Protein AF-A0A1H0KG73-F1 (afdb_monomer_lite)

Sequence (444 aa):
MLPILIFSSIDNAILTTRYLSAKKFIEDSISENTISRYLEQLSIEIKSEVELHQSYLNDGGNYQKPIHAYDFEPSTLGIEPNDIWDSMTTITNLAVENNDYPIFRQSLNAILKLVVRFYSFKFKDADSYKIDAGIKYIARKRLRSIIASVVEKDQSGIFFQSLSSDLCDFLMKDELLQKPCSDLARSIASDAVWIAKKMLESHSVIEPIKVLNTIHRIAEVNIYEMENNVSENNLEQLDKYNISAYAYDIKVLGVSALNNGNSHFAYRCMESLSYLGCNSAKLKSTQTVVAVFESIVQLGRLARNLKIGCFWSRCLIPAESHAEEFMGHILTWLVQDIEPDGNFFMRGYAEQAYSRIRGVKCSIKPKANSNPCFWIEELEKDGKKIPHIEYESGMYGYGGNSDYSDYSNLKEYVLHGIRSESTAMIFHSTPIPLNIECEDGEEN

pLDDT: mean 84.88, std 14.06, range [27.36, 97.94]

Secondary structure (DSSP, 8-state):
-HHHHHHHHHHHHHHHHHHS-HHHHHHHHT-HHHHHHHHHHHHHHHHHHHHHHHHHHH-TTT-PPPGGGG----S----SSS-HHHHHHHHHHHHHHTT-HHHHHHHHHHHHHHHHHHHT---SSTT-HHHHHHHHHHHHHHHHHHHHHHHHH-SSSHHHHHHHHHHHHHHTSHHHHT-TTSHHHHHHHHHHHHHHHHHHHTT--HHHHHHHHHHHHHHHHHHHHHHHS--TTGGGHHHHTTTHHHHHHHHHHHHHHHHTT-HHHHHHHHHHHHHHHHHHHHTT-HHHHHHHHHHHHHHHHHHHHTT-B-SSTT--SBHHHHHHHHHHHHHHHHTTT--TTS--TTHHHHHHHHHHHHSB-EEEEE-TT-SSSEEEEEPEETTEEPB-EEEEE-TTS-EEEEESSSTT-----------TTS---EEEPPPPPS----------

Organism: NCBI:txid1198456

Radius of gyration: 27.0 Å; chains: 1; bounding box: 92×50×73 Å

Foldseek 3Di:
DVVVVVVVVVVVVVCCCVPVDLLVLLCVLLPPVNLVVQLVVLLVLLVVVVVVLVVVVVPPPPDDDDPCSVDDADPDLADPDPTSLVSLLVQLLVCQQVVVPVSNLSSLVSLLSSLVCLQPDDDPDPPSVSSSVNSNNSSLVSVLVSLVSSLVRRPPCPSLLVNLVVLLVVCPDPVNLVLCLRPSNLSSLVSSLVSLLSCLLVVHCPSVVSSLVSLLSSLVSVLVVLVVPDDPPCLCPVVVSPNLVSLVSLLSNLLSNLVSVNQVSNLVSLVSLLVSLQSCLLSVPPSNVQSSLLSLLLSLLSQVLSVAAHPPPPDPQRSSVSSVVSLVSSVLSQCPPQDPVRDTRLQLLSQLSVLLSVQFRWHWAAQPPDVVRIDIDFDDDPNHTHGDKAKEAEPVRDIDIDRSVPSNRSDGDGRDSHHSPDDRDYHYDDPPPPPPPPPDDDDD

Structure (mmCIF, N/CA/C/O backbone):
data_AF-A0A1H0KG73-F1
#
_entry.id   AF-A0A1H0KG73-F1
#
loop_
_atom_site.group_PDB
_atom_site.id
_atom_site.type_symbol
_atom_site.label_atom_id
_atom_site.label_alt_id
_atom_site.label_comp_id
_atom_site.label_asym_id
_atom_site.label_entity_id
_atom_site.label_seq_id
_atom_site.pdbx_PDB_ins_code
_atom_site.Cartn_x
_atom_site.Cartn_y
_atom_site.Cartn_z
_atom_site.occupancy
_atom_site.B_iso_or_equiv
_atom_site.auth_seq_id
_atom_site.auth_comp_id
_atom_site.auth_asym_id
_atom_site.auth_atom_id
_atom_site.pdbx_PDB_model_num
ATOM 1 N N . MET A 1 1 ? -58.464 0.730 28.941 1.00 58.47 1 MET A N 1
ATOM 2 C CA . MET A 1 1 ? -57.345 -0.139 28.506 1.00 58.47 1 MET A CA 1
ATOM 3 C C . MET A 1 1 ? -56.423 0.536 27.497 1.00 58.47 1 MET A C 1
ATOM 5 O O . MET A 1 1 ? -55.241 0.615 27.792 1.00 58.47 1 MET A O 1
ATOM 9 N N . LEU A 1 2 ? -56.921 1.075 26.375 1.00 62.56 2 LEU A N 1
ATOM 10 C CA . LEU A 1 2 ? -56.080 1.746 25.363 1.00 62.56 2 LEU A CA 1
ATOM 11 C C . LEU A 1 2 ? -55.116 2.823 25.919 1.00 62.56 2 LEU A C 1
ATOM 13 O O . LEU A 1 2 ? -53.943 2.789 25.565 1.00 62.56 2 LEU A O 1
ATOM 17 N N . PRO A 1 3 ? -55.542 3.726 26.828 1.00 72.88 3 PRO A N 1
ATOM 18 C CA . PRO A 1 3 ? -54.650 4.757 27.366 1.00 72.88 3 PRO A CA 1
ATOM 19 C C . PRO A 1 3 ? -53.490 4.185 28.191 1.00 72.88 3 PRO A C 1
ATOM 21 O O . PRO A 1 3 ? -52.370 4.663 28.090 1.00 72.88 3 PRO A O 1
ATOM 24 N N . ILE A 1 4 ? -53.742 3.120 28.961 1.00 75.69 4 ILE A N 1
ATOM 25 C CA . ILE A 1 4 ? -52.728 2.449 29.791 1.00 75.69 4 ILE A CA 1
ATOM 26 C C . ILE A 1 4 ? -51.698 1.739 28.903 1.00 75.69 4 ILE A C 1
ATOM 28 O O . ILE A 1 4 ? -50.505 1.812 29.173 1.00 75.69 4 ILE A O 1
ATOM 32 N N . LEU A 1 5 ? -52.144 1.106 27.813 1.00 76.12 5 LEU A N 1
ATOM 33 C CA . LEU A 1 5 ? -51.254 0.477 26.833 1.00 76.12 5 LEU A CA 1
ATOM 34 C C . LEU A 1 5 ? -50.396 1.509 26.091 1.00 76.12 5 LEU A C 1
ATOM 36 O O . LEU A 1 5 ? -49.212 1.263 25.880 1.00 76.12 5 LEU A O 1
ATOM 40 N N . ILE A 1 6 ? -50.958 2.671 25.744 1.00 82.06 6 ILE A N 1
ATOM 41 C CA . ILE A 1 6 ? -50.211 3.768 25.110 1.00 82.06 6 ILE A CA 1
ATOM 42 C C . ILE A 1 6 ? -49.145 4.312 26.067 1.00 82.06 6 ILE A C 1
ATOM 44 O O . ILE A 1 6 ? -47.982 4.389 25.684 1.00 82.06 6 ILE A O 1
ATOM 48 N N . PHE A 1 7 ? -49.502 4.616 27.319 1.00 81.38 7 PHE A N 1
ATOM 49 C CA . PHE A 1 7 ? -48.538 5.089 28.319 1.00 81.38 7 PHE A CA 1
ATOM 50 C C . PHE A 1 7 ? -47.452 4.052 28.615 1.00 81.38 7 PHE A C 1
ATOM 52 O O . PHE A 1 7 ? -46.275 4.390 28.594 1.00 81.38 7 PHE A O 1
ATOM 59 N N . SER A 1 8 ? -47.820 2.782 28.795 1.00 77.25 8 SER A N 1
ATOM 60 C CA . SER A 1 8 ? -46.850 1.707 29.021 1.00 77.25 8 SER A CA 1
ATOM 61 C C . SER A 1 8 ? -45.924 1.490 27.820 1.00 77.25 8 SER A C 1
ATOM 63 O O . SER A 1 8 ? -44.745 1.216 28.016 1.00 77.25 8 SER A O 1
ATOM 65 N N . SER A 1 9 ? -46.417 1.657 26.588 1.00 81.06 9 SER A N 1
ATOM 66 C CA . SER A 1 9 ? -45.590 1.570 25.375 1.00 81.06 9 SER A CA 1
ATOM 67 C C . SER A 1 9 ? -44.629 2.751 25.255 1.00 81.06 9 SER A C 1
ATOM 69 O O . SER A 1 9 ? -43.476 2.554 24.884 1.00 81.06 9 SER A O 1
ATOM 71 N N . ILE A 1 10 ? -45.074 3.964 25.602 1.00 81.69 10 ILE A N 1
ATOM 72 C CA . ILE A 1 10 ? -44.222 5.161 25.640 1.00 81.69 10 ILE A CA 1
ATOM 73 C C . ILE A 1 10 ? -43.150 5.012 26.722 1.00 81.69 10 ILE A C 1
ATOM 75 O O . ILE A 1 10 ? -41.978 5.226 26.429 1.00 81.69 10 ILE A O 1
ATOM 79 N N . ASP A 1 11 ? -43.510 4.585 27.932 1.00 77.19 11 ASP A N 1
ATOM 80 C CA . ASP A 1 11 ? -42.549 4.366 29.017 1.00 77.19 11 ASP A CA 1
ATOM 81 C C . ASP A 1 11 ? -41.551 3.258 28.673 1.00 77.19 11 ASP A C 1
ATOM 83 O O . ASP A 1 11 ? -40.352 3.444 28.869 1.00 77.19 11 ASP A O 1
ATOM 87 N N . ASN A 1 12 ? -41.994 2.142 28.081 1.00 75.75 12 ASN A N 1
ATOM 88 C CA . ASN A 1 12 ? -41.078 1.101 27.609 1.00 75.75 12 ASN A CA 1
ATOM 89 C C . ASN A 1 12 ? -40.177 1.596 26.479 1.00 75.75 12 ASN A C 1
ATOM 91 O O . ASN A 1 12 ? -38.990 1.279 26.480 1.00 75.75 12 ASN A O 1
ATOM 95 N N . ALA A 1 13 ? -40.693 2.383 25.535 1.00 75.50 13 ALA A N 1
ATOM 96 C CA . ALA A 1 13 ? -39.874 2.984 24.490 1.00 75.50 13 ALA A CA 1
ATOM 97 C C . ALA A 1 13 ? -38.842 3.947 25.093 1.00 75.50 13 ALA A C 1
ATOM 99 O O . ALA A 1 13 ? -37.670 3.886 24.729 1.00 75.50 13 ALA A O 1
ATOM 100 N N . ILE A 1 14 ? -39.228 4.778 26.065 1.00 74.06 14 ILE A N 1
ATOM 101 C CA . ILE A 1 14 ? -38.324 5.693 26.776 1.00 74.06 14 ILE A CA 1
ATOM 102 C C . ILE A 1 14 ? -37.270 4.912 27.563 1.00 74.06 14 ILE A C 1
ATOM 104 O O . ILE A 1 14 ? -36.094 5.255 27.480 1.00 74.06 14 ILE A O 1
ATOM 108 N N . LEU A 1 15 ? -37.648 3.863 28.295 1.00 66.62 15 LEU A N 1
ATOM 109 C CA . LEU A 1 15 ? -36.724 3.011 29.047 1.00 66.62 15 LEU A CA 1
ATOM 110 C C . LEU A 1 15 ? -35.765 2.273 28.108 1.00 66.62 15 LEU A C 1
ATOM 112 O O . LEU A 1 15 ? -34.556 2.310 28.314 1.00 66.62 15 LEU A O 1
ATOM 116 N N . THR A 1 16 ? -36.270 1.694 27.023 1.00 69.81 16 THR A N 1
ATOM 117 C CA . THR A 1 16 ? -35.446 1.025 26.005 1.00 69.81 16 THR A CA 1
ATOM 118 C C . THR A 1 16 ? -34.486 2.020 25.354 1.00 69.81 16 THR A C 1
ATOM 120 O O . THR A 1 16 ? -33.296 1.756 25.244 1.00 69.81 16 THR A O 1
ATOM 123 N N . THR A 1 17 ? -34.945 3.225 25.021 1.00 65.19 17 THR A N 1
ATOM 124 C CA . THR A 1 17 ? -34.084 4.268 24.440 1.00 65.19 17 THR A CA 1
ATOM 125 C C . THR A 1 17 ? -33.073 4.804 25.462 1.00 65.19 17 THR A C 1
ATOM 127 O O . THR A 1 17 ? -31.954 5.150 25.104 1.00 65.19 17 THR A O 1
ATOM 130 N N . ARG A 1 18 ? -33.422 4.861 26.754 1.00 59.81 18 ARG A N 1
ATOM 131 C CA . ARG A 1 18 ? -32.529 5.353 27.818 1.00 59.81 18 ARG A CA 1
ATOM 132 C C . ARG A 1 18 ? -31.532 4.321 28.330 1.00 59.81 18 ARG A C 1
ATOM 134 O O . ARG A 1 18 ? -30.507 4.735 28.871 1.00 59.81 18 ARG A O 1
ATOM 141 N N . TYR A 1 19 ? -31.816 3.028 28.219 1.00 58.44 19 TYR A N 1
ATOM 142 C CA . TYR A 1 19 ? -31.011 1.971 28.847 1.00 58.44 19 TYR A CA 1
ATOM 143 C C . TYR A 1 19 ? -30.533 0.884 27.877 1.00 58.44 19 TYR A C 1
ATOM 145 O O . TYR A 1 19 ? -29.581 0.186 28.203 1.00 58.44 19 TYR A O 1
ATOM 153 N N . LEU A 1 20 ? -31.140 0.760 26.694 1.00 71.00 20 LEU A N 1
ATOM 154 C CA . LEU A 1 20 ? -30.839 -0.270 25.690 1.00 71.00 20 LEU A CA 1
ATOM 155 C C . LEU A 1 20 ? -30.545 0.314 24.295 1.00 71.00 20 LEU A C 1
ATOM 157 O O . LEU A 1 20 ? -30.475 -0.430 23.320 1.00 71.00 20 LEU A O 1
ATOM 161 N N . SER A 1 21 ? -30.374 1.636 24.152 1.00 82.12 21 SER A N 1
ATOM 162 C CA . SER A 1 21 ? -30.012 2.207 22.849 1.00 82.12 21 SER A CA 1
ATOM 163 C C . SER A 1 21 ? -28.578 1.833 22.475 1.00 82.12 21 SER A C 1
ATOM 165 O O . SER A 1 21 ? -27.664 2.066 23.271 1.00 82.12 21 SER A O 1
ATOM 167 N N . ALA A 1 22 ? -28.374 1.368 21.240 1.00 83.88 22 ALA A N 1
ATOM 168 C CA . ALA A 1 22 ? -27.044 1.105 20.689 1.00 83.88 22 ALA A CA 1
ATOM 169 C C . ALA A 1 22 ? -26.125 2.332 20.815 1.00 83.88 22 ALA A C 1
ATOM 171 O O . ALA A 1 22 ? -24.982 2.204 21.233 1.00 83.88 22 ALA A O 1
ATOM 172 N N . LYS A 1 23 ? -26.659 3.535 20.572 1.00 86.56 23 LYS A N 1
ATOM 173 C CA . LYS A 1 23 ? -25.949 4.807 20.759 1.00 86.56 23 LYS A CA 1
ATOM 174 C C . LYS A 1 23 ? -25.336 4.949 22.156 1.00 86.56 23 LYS A C 1
ATOM 176 O O . LYS A 1 23 ? -24.132 5.152 22.274 1.00 86.56 23 LYS A O 1
ATOM 181 N N . LYS A 1 24 ? -26.159 4.833 23.201 1.00 85.94 24 LYS A N 1
ATOM 182 C CA . LYS A 1 24 ? -25.692 4.949 24.586 1.00 85.94 24 LYS A CA 1
ATOM 183 C C . LYS A 1 24 ? -24.715 3.833 24.945 1.00 85.94 24 LYS A C 1
ATOM 185 O O . LYS A 1 24 ? -23.702 4.099 25.575 1.00 85.94 24 LYS A O 1
ATOM 190 N N . PHE A 1 25 ? -24.979 2.606 24.496 1.00 88.00 25 PHE A N 1
ATOM 191 C CA . PHE A 1 25 ? -24.056 1.498 24.721 1.00 88.00 25 PHE A CA 1
ATOM 192 C C . PHE A 1 25 ? -22.678 1.776 24.102 1.00 88.00 25 PHE A C 1
ATOM 194 O O . PHE A 1 25 ? -21.663 1.540 24.755 1.00 88.00 25 PHE A O 1
ATOM 201 N N . ILE A 1 26 ? -22.627 2.295 22.867 1.00 90.19 26 ILE A N 1
ATOM 202 C CA . ILE A 1 26 ? -21.370 2.696 22.222 1.00 90.19 26 ILE A CA 1
ATOM 203 C C . ILE A 1 26 ? -20.674 3.756 23.082 1.00 90.19 26 ILE A C 1
ATOM 205 O O . ILE A 1 26 ? -19.519 3.565 23.447 1.00 90.19 26 ILE A O 1
ATOM 209 N N . GLU A 1 27 ? -21.377 4.832 23.449 1.00 88.75 27 GLU A N 1
ATOM 210 C CA . GLU A 1 27 ? -20.835 5.932 24.263 1.00 88.75 27 GLU A CA 1
ATOM 211 C C . GLU A 1 27 ? -20.253 5.452 25.605 1.00 88.75 27 GLU A C 1
ATOM 213 O O . GLU A 1 27 ? -19.137 5.837 25.960 1.00 88.75 27 GLU A O 1
ATOM 218 N N . ASP A 1 28 ? -20.958 4.564 26.309 1.00 87.00 28 ASP A N 1
ATOM 219 C CA . ASP A 1 28 ? -20.521 4.001 27.591 1.00 87.00 28 ASP A CA 1
ATOM 220 C C . ASP A 1 28 ? -19.307 3.057 27.417 1.00 87.00 28 ASP A C 1
ATOM 222 O O . ASP A 1 28 ? -18.365 3.070 28.222 1.00 87.00 28 ASP A O 1
ATOM 226 N N . SER A 1 29 ? -19.282 2.277 26.329 1.00 86.31 29 SER A N 1
ATOM 227 C CA . SER A 1 29 ? -18.209 1.314 26.022 1.00 86.31 29 SER A CA 1
ATOM 228 C C . SER A 1 29 ? -16.890 1.985 25.633 1.00 86.31 29 SER A C 1
ATOM 230 O O . SER A 1 29 ? -15.820 1.459 25.931 1.00 86.31 29 SER A O 1
ATOM 232 N N . ILE A 1 30 ? -16.951 3.157 24.995 1.00 89.94 30 ILE A N 1
ATOM 233 C CA . ILE A 1 30 ? -15.774 3.918 24.535 1.00 89.94 30 ILE A CA 1
ATOM 234 C C . ILE A 1 30 ? -15.533 5.206 25.338 1.00 89.94 30 ILE A C 1
ATOM 236 O O . ILE A 1 30 ? -14.903 6.160 24.855 1.00 89.94 30 ILE A O 1
ATOM 240 N N . SER A 1 31 ? -16.026 5.244 26.579 1.00 91.06 31 SER A N 1
ATOM 241 C CA . SER A 1 31 ? -15.698 6.313 27.521 1.00 91.06 31 SER A CA 1
ATOM 242 C C . SER A 1 31 ? -14.197 6.300 27.849 1.00 91.06 31 SER A C 1
ATOM 244 O O . SER A 1 31 ? -13.559 5.246 27.860 1.00 91.06 31 SER A O 1
ATOM 246 N N . GLU A 1 32 ? -13.618 7.466 28.145 1.00 90.88 32 GLU A N 1
ATOM 247 C CA . GLU A 1 32 ? -12.181 7.574 28.455 1.00 90.88 32 GLU A CA 1
ATOM 248 C C . GLU A 1 32 ? -11.766 6.702 29.644 1.00 90.88 32 GLU A C 1
ATOM 250 O O . GLU A 1 32 ? -10.722 6.052 29.606 1.00 90.88 32 GLU A O 1
ATOM 255 N N . ASN A 1 33 ? -12.612 6.633 30.674 1.00 92.12 33 ASN A N 1
ATOM 256 C CA . ASN A 1 33 ? -12.365 5.796 31.844 1.00 92.12 33 ASN A CA 1
ATOM 257 C C . ASN A 1 33 ? -12.424 4.306 31.490 1.00 92.12 33 ASN A C 1
ATOM 259 O O . ASN A 1 33 ? -11.586 3.536 31.959 1.00 92.12 33 ASN A O 1
ATOM 263 N N . THR A 1 34 ? -13.386 3.900 30.652 1.00 91.50 34 THR A N 1
ATOM 264 C CA . THR A 1 34 ? -13.517 2.506 30.201 1.00 91.50 34 THR A CA 1
ATOM 265 C C . THR A 1 34 ? -12.277 2.080 29.420 1.00 91.50 34 THR A C 1
ATOM 267 O O . THR A 1 34 ? -11.678 1.058 29.747 1.00 91.50 34 THR A O 1
ATOM 270 N N . ILE A 1 35 ? -11.856 2.890 28.441 1.00 93.88 35 ILE A N 1
ATOM 271 C CA . ILE A 1 35 ? -10.691 2.601 27.595 1.00 93.88 35 ILE A CA 1
ATOM 272 C C . ILE A 1 35 ? -9.405 2.588 28.422 1.00 93.88 35 ILE A C 1
ATOM 274 O O . ILE A 1 35 ? -8.600 1.676 28.267 1.00 93.88 35 ILE A O 1
ATOM 278 N N . SER A 1 36 ? -9.212 3.564 29.313 1.00 93.19 36 SER A N 1
ATOM 279 C CA . SER A 1 36 ? -7.991 3.650 30.128 1.00 93.19 36 SER A CA 1
ATOM 280 C C . SER A 1 36 ? -7.844 2.433 31.037 1.00 93.19 36 SER A C 1
ATOM 282 O O . SER A 1 36 ? -6.796 1.797 31.039 1.00 93.19 36 SER A O 1
ATOM 284 N N . ARG A 1 37 ? -8.920 2.045 31.736 1.00 92.56 37 ARG A N 1
ATOM 285 C CA . ARG A 1 37 ? -8.927 0.847 32.587 1.00 92.56 37 ARG A CA 1
ATOM 286 C C . ARG A 1 37 ? -8.688 -0.428 31.780 1.00 92.56 37 ARG A C 1
ATOM 288 O O . ARG A 1 37 ? -7.964 -1.305 32.236 1.00 92.56 37 ARG A O 1
ATOM 295 N N . TYR A 1 38 ? -9.288 -0.529 30.594 1.00 94.69 38 TYR A N 1
ATOM 296 C CA . TYR A 1 38 ? -9.062 -1.662 29.702 1.00 94.69 38 TYR A CA 1
ATOM 297 C C . TYR A 1 38 ? -7.591 -1.735 29.270 1.00 94.69 38 TYR A C 1
ATOM 299 O O . TYR A 1 38 ? -6.974 -2.784 29.382 1.00 94.69 38 TYR A O 1
ATOM 307 N N . LEU A 1 39 ? -6.991 -0.626 28.829 1.00 94.31 39 LEU A N 1
ATOM 308 C CA . LEU A 1 39 ? -5.586 -0.601 28.410 1.00 94.31 39 LEU A CA 1
ATOM 309 C C . LEU A 1 39 ? -4.626 -0.937 29.557 1.00 94.31 39 LEU A C 1
ATOM 311 O O . LEU A 1 39 ? -3.646 -1.642 29.336 1.00 94.31 39 LEU A O 1
ATOM 315 N N . GLU A 1 40 ? -4.917 -0.485 30.778 1.00 92.88 40 GLU A N 1
ATOM 316 C CA . GLU A 1 40 ? -4.156 -0.871 31.970 1.00 92.88 40 GLU A CA 1
ATOM 317 C C . GLU A 1 40 ? -4.201 -2.385 32.195 1.00 92.88 40 GLU A C 1
ATOM 319 O O . GLU A 1 40 ? -3.151 -3.012 32.325 1.00 92.88 40 GLU A O 1
ATOM 324 N N . GLN A 1 41 ? -5.392 -2.986 32.177 1.00 93.56 41 GLN A N 1
ATOM 325 C CA . GLN A 1 41 ? -5.551 -4.432 32.345 1.00 93.56 41 GLN A CA 1
ATOM 326 C C . GLN A 1 41 ? -4.867 -5.215 31.215 1.00 93.56 41 GLN A C 1
ATOM 328 O O . GLN A 1 41 ? -4.077 -6.114 31.495 1.00 93.56 41 GLN A O 1
ATOM 333 N N . LEU A 1 42 ? -5.074 -4.813 29.958 1.00 94.19 42 LEU A N 1
ATOM 334 C CA . LEU A 1 42 ? -4.458 -5.462 28.800 1.00 94.19 42 LEU A CA 1
ATOM 335 C C . LEU A 1 42 ? -2.931 -5.400 28.880 1.00 94.19 42 LEU A C 1
ATOM 337 O O . LEU A 1 42 ? -2.241 -6.364 28.564 1.00 94.19 42 LEU A O 1
ATOM 341 N N . SER A 1 43 ? -2.386 -4.264 29.319 1.00 93.81 43 SER A N 1
ATOM 342 C CA . SER A 1 43 ? -0.938 -4.102 29.446 1.00 93.81 43 SER A CA 1
ATOM 343 C C . SER A 1 43 ? -0.328 -5.037 30.492 1.00 93.81 43 SER A C 1
ATOM 345 O O . SER A 1 43 ? 0.809 -5.466 30.316 1.00 93.81 43 SER A O 1
ATOM 347 N N . ILE A 1 44 ? -1.075 -5.394 31.543 1.00 92.69 44 ILE A N 1
ATOM 348 C CA . ILE A 1 44 ? -0.639 -6.358 32.561 1.00 92.69 44 ILE A CA 1
ATOM 349 C C . ILE A 1 44 ? -0.614 -7.776 31.978 1.00 92.69 44 ILE A C 1
ATOM 351 O O . ILE A 1 44 ? 0.356 -8.500 32.193 1.00 92.69 44 ILE A O 1
ATOM 355 N N . GLU A 1 45 ? -1.636 -8.158 31.209 1.00 93.06 45 GLU A N 1
ATOM 356 C CA . GLU A 1 45 ? -1.685 -9.467 30.540 1.00 93.06 45 GLU A CA 1
ATOM 357 C C . GLU A 1 45 ? -0.544 -9.618 29.529 1.00 93.06 45 GLU A C 1
ATOM 359 O O . GLU A 1 45 ? 0.235 -10.570 29.604 1.00 93.06 45 GLU A O 1
ATOM 364 N N . ILE A 1 46 ? -0.351 -8.618 28.663 1.00 93.75 46 ILE A N 1
ATOM 365 C CA . ILE A 1 46 ? 0.762 -8.606 27.704 1.00 93.75 46 ILE A CA 1
ATOM 366 C C . ILE A 1 46 ? 2.106 -8.617 28.432 1.00 93.75 46 ILE A C 1
ATOM 368 O O . ILE A 1 46 ? 3.022 -9.313 28.002 1.00 93.75 46 ILE A O 1
ATOM 372 N N . LYS A 1 47 ? 2.251 -7.881 29.542 1.00 93.44 47 LYS A N 1
ATOM 373 C CA . LYS A 1 47 ? 3.483 -7.898 30.340 1.00 93.44 47 LYS A CA 1
ATOM 374 C C . LYS A 1 47 ? 3.807 -9.307 30.835 1.00 93.44 47 LYS A C 1
ATOM 376 O O . LYS A 1 47 ? 4.952 -9.730 30.699 1.00 93.44 47 LYS A O 1
ATOM 381 N N . SER A 1 48 ? 2.814 -10.048 31.327 1.00 92.94 48 SER A N 1
ATOM 382 C CA . SER A 1 48 ? 3.007 -11.441 31.746 1.00 92.94 48 SER A CA 1
ATOM 383 C C . SER A 1 48 ? 3.487 -12.329 30.593 1.00 92.94 48 SER A C 1
ATOM 385 O O . SER A 1 48 ? 4.334 -13.197 30.800 1.00 92.94 48 SER A O 1
ATOM 387 N N . GLU A 1 49 ? 2.975 -12.125 29.378 1.00 94.00 49 GLU A N 1
ATOM 388 C CA . GLU A 1 49 ? 3.432 -12.864 28.197 1.00 94.00 49 GLU A CA 1
ATOM 389 C C . GLU A 1 49 ? 4.844 -12.471 27.762 1.00 94.00 49 GLU A C 1
ATOM 391 O O . GLU A 1 49 ? 5.636 -13.338 27.394 1.00 94.00 49 GLU A O 1
ATOM 396 N N . VAL A 1 50 ? 5.185 -11.182 27.831 1.00 91.81 50 VAL A N 1
ATOM 397 C CA . VAL A 1 50 ? 6.537 -10.688 27.542 1.00 91.81 50 VAL A CA 1
ATOM 398 C C . VAL A 1 50 ? 7.545 -11.289 28.521 1.00 91.81 50 VAL A C 1
ATOM 400 O O . VAL A 1 50 ? 8.610 -11.730 28.097 1.00 91.81 50 VAL A O 1
ATOM 403 N N . GLU A 1 51 ? 7.218 -11.352 29.812 1.00 92.38 51 GLU A N 1
ATOM 404 C CA . GLU A 1 51 ? 8.068 -11.957 30.847 1.00 92.38 51 GLU A CA 1
ATOM 405 C C . GLU A 1 51 ? 8.253 -13.467 30.626 1.00 92.38 51 GLU A C 1
ATOM 407 O O . GLU A 1 51 ? 9.370 -13.985 30.746 1.00 92.38 51 GLU A O 1
ATOM 412 N N . LEU A 1 52 ? 7.188 -14.173 30.231 1.00 91.19 52 LEU A N 1
ATOM 413 C CA . LEU A 1 52 ? 7.250 -15.592 29.875 1.00 91.19 52 LEU A CA 1
ATOM 414 C C . LEU A 1 52 ? 8.099 -15.823 28.619 1.00 91.19 52 LEU A C 1
ATOM 416 O O . LEU A 1 52 ? 8.943 -16.719 28.592 1.00 91.19 52 LEU A O 1
ATOM 420 N N . HIS A 1 53 ? 7.927 -14.984 27.601 1.00 90.00 53 HIS A N 1
ATOM 421 C CA . HIS A 1 53 ? 8.720 -15.027 26.380 1.00 90.00 53 HIS A CA 1
ATOM 422 C C . HIS A 1 53 ? 10.198 -14.714 26.651 1.00 90.00 53 HIS A C 1
ATOM 424 O O . HIS A 1 53 ? 11.075 -15.411 26.148 1.00 90.00 53 HIS A O 1
ATOM 430 N N . GLN A 1 54 ? 10.501 -13.728 27.499 1.00 89.00 54 GLN A N 1
ATOM 431 C CA . GLN A 1 54 ? 11.877 -13.420 27.886 1.00 89.00 54 GLN A CA 1
ATOM 432 C C . GLN A 1 54 ? 12.503 -14.563 28.693 1.00 89.00 54 GLN A C 1
ATOM 434 O O . GLN A 1 54 ? 13.660 -14.906 28.473 1.00 89.00 54 GLN A O 1
ATOM 439 N N . SER A 1 55 ? 11.733 -15.201 29.576 1.00 88.31 55 SER A N 1
ATOM 440 C CA . SER A 1 55 ? 12.180 -16.395 30.303 1.00 88.31 55 SER A CA 1
ATOM 441 C C . SER A 1 55 ? 12.495 -17.545 29.344 1.00 88.31 55 SER A C 1
ATOM 443 O O . SER A 1 55 ? 13.538 -18.182 29.476 1.00 88.31 55 SER A O 1
ATOM 445 N N . TYR A 1 56 ? 11.648 -17.759 28.329 1.00 85.75 56 TYR A N 1
ATOM 446 C CA . TYR A 1 56 ? 11.933 -18.699 27.247 1.00 85.75 56 TYR A CA 1
ATOM 447 C C . TYR A 1 56 ? 13.225 -18.331 26.516 1.00 85.75 56 TYR A C 1
ATOM 449 O O . TYR A 1 56 ? 14.059 -19.208 26.330 1.00 85.75 56 TYR A O 1
ATOM 457 N N . LEU A 1 57 ? 13.448 -17.062 26.152 1.00 85.38 57 LEU A N 1
ATOM 458 C CA . LEU A 1 57 ? 14.673 -16.604 25.479 1.00 85.38 57 LEU A CA 1
ATOM 459 C C . LEU A 1 57 ? 15.935 -16.751 26.342 1.00 85.38 57 LEU A C 1
ATOM 461 O O . LEU A 1 57 ? 16.985 -17.101 25.804 1.00 85.38 57 LEU A O 1
ATOM 465 N N . ASN A 1 58 ? 15.820 -16.596 27.659 1.00 84.75 58 ASN A N 1
ATOM 466 C CA . ASN A 1 58 ? 16.930 -16.739 28.603 1.00 84.75 58 ASN A CA 1
ATOM 467 C C . ASN A 1 58 ? 17.272 -18.207 28.918 1.00 84.75 58 ASN A C 1
ATOM 469 O O . ASN A 1 58 ? 18.370 -18.489 29.388 1.00 84.75 58 ASN A O 1
ATOM 473 N N . ASP A 1 59 ? 16.385 -19.163 28.615 1.00 82.50 59 ASP A N 1
ATOM 474 C CA . ASP A 1 59 ? 16.653 -20.602 28.764 1.00 82.50 59 ASP A CA 1
ATOM 475 C C . ASP A 1 59 ? 17.572 -21.141 27.641 1.00 82.50 59 ASP A C 1
ATOM 477 O O . ASP A 1 59 ? 17.177 -21.945 26.792 1.00 82.50 59 ASP A O 1
ATOM 481 N N . GLY A 1 60 ? 18.768 -20.562 27.501 1.00 64.50 60 GLY A N 1
ATOM 482 C CA . GLY A 1 60 ? 19.730 -20.862 26.429 1.00 64.50 60 GLY A CA 1
ATOM 483 C C . GLY A 1 60 ? 20.349 -22.261 26.517 1.00 64.50 60 GLY A C 1
ATOM 484 O O . GLY A 1 60 ? 20.854 -22.770 25.520 1.00 64.50 60 GLY A O 1
ATOM 485 N N . GLY A 1 61 ? 20.269 -22.908 27.686 1.00 66.50 61 GLY A N 1
ATOM 486 C CA . GLY A 1 61 ? 20.829 -24.241 27.920 1.00 66.50 61 GLY A CA 1
ATOM 487 C C . GLY A 1 61 ? 19.983 -25.395 27.375 1.00 66.50 61 GLY A C 1
ATOM 488 O O . GLY A 1 61 ? 20.526 -26.466 27.112 1.00 66.50 61 GLY A O 1
ATOM 489 N N . ASN A 1 62 ? 18.675 -25.189 27.175 1.00 66.38 62 ASN A N 1
ATOM 490 C CA . ASN A 1 62 ? 17.745 -26.273 26.837 1.00 66.38 62 ASN A CA 1
ATOM 491 C C . ASN A 1 62 ? 17.336 -26.320 25.355 1.00 66.38 62 ASN A C 1
ATOM 493 O O . ASN A 1 62 ? 16.935 -27.380 24.872 1.00 66.38 62 ASN A O 1
ATOM 497 N N . TYR A 1 63 ? 17.439 -25.208 24.616 1.00 67.69 63 TYR A N 1
ATOM 498 C CA . TYR A 1 63 ? 16.923 -25.117 23.245 1.00 67.69 63 TYR A CA 1
ATOM 499 C C . TYR A 1 63 ? 17.807 -24.257 22.337 1.00 67.69 63 TYR A C 1
ATOM 501 O O . TYR A 1 63 ? 18.141 -23.124 22.677 1.00 67.69 63 TYR A O 1
ATOM 509 N N . GLN A 1 64 ? 18.093 -24.747 21.124 1.00 73.38 64 GLN A N 1
ATOM 510 C CA . GLN A 1 64 ? 18.525 -23.878 20.026 1.00 73.38 64 GLN A CA 1
ATOM 511 C C . GLN A 1 64 ? 17.322 -23.063 19.544 1.00 73.38 64 GLN A C 1
ATOM 513 O O . GLN A 1 64 ? 16.324 -23.631 19.096 1.00 73.38 64 GLN A O 1
ATOM 518 N N . LYS A 1 65 ? 17.407 -21.737 19.645 1.00 76.69 65 LYS A N 1
ATOM 519 C CA . LYS A 1 65 ? 16.308 -20.832 19.291 1.00 76.69 65 LYS A CA 1
ATOM 520 C C . LYS A 1 65 ? 16.528 -20.280 17.886 1.00 76.69 65 LYS A C 1
ATOM 522 O O . LYS A 1 65 ? 17.603 -19.743 17.618 1.00 76.69 65 LYS A O 1
ATOM 527 N N . PRO A 1 66 ? 15.553 -20.406 16.970 1.00 75.94 66 PRO A N 1
ATOM 528 C CA . PRO A 1 66 ? 15.659 -19.763 15.669 1.00 75.94 66 PRO A CA 1
ATOM 529 C C . PRO A 1 66 ? 15.624 -18.238 15.835 1.00 75.94 66 PRO A C 1
ATOM 531 O O . PRO A 1 66 ? 15.022 -17.728 16.773 1.00 75.94 66 PRO A O 1
ATOM 534 N N . ILE A 1 67 ? 16.209 -17.499 14.891 1.00 72.00 67 ILE A N 1
ATOM 535 C CA . ILE A 1 67 ? 16.249 -16.022 14.917 1.00 72.00 67 ILE A CA 1
ATOM 536 C C . ILE A 1 67 ? 14.842 -15.403 15.013 1.00 72.00 67 ILE A C 1
ATOM 538 O O . ILE A 1 67 ? 14.645 -14.400 15.685 1.00 72.00 67 ILE A O 1
ATOM 542 N N . HIS A 1 68 ? 13.834 -16.036 14.413 1.00 75.44 68 HIS A N 1
ATOM 543 C CA . HIS A 1 68 ? 12.446 -15.570 14.499 1.00 75.44 68 HIS A CA 1
ATOM 544 C C . HIS A 1 68 ? 11.797 -15.797 15.872 1.00 75.44 68 HIS A C 1
ATOM 546 O O . HIS A 1 68 ? 10.720 -15.278 16.127 1.00 75.44 68 HIS A O 1
ATOM 552 N N . ALA A 1 69 ? 12.426 -16.560 16.773 1.00 75.56 69 ALA A N 1
ATOM 553 C CA . ALA A 1 69 ? 11.921 -16.736 18.132 1.00 75.56 69 ALA A CA 1
ATOM 554 C C . ALA A 1 69 ? 12.114 -15.491 19.008 1.00 75.56 69 ALA A C 1
ATOM 556 O O . ALA A 1 69 ? 11.545 -15.446 20.091 1.00 75.56 69 ALA A O 1
ATOM 557 N N . TYR A 1 70 ? 12.910 -14.509 18.569 1.00 79.19 70 TYR A N 1
ATOM 558 C CA . TYR A 1 70 ? 13.113 -13.241 19.276 1.00 79.19 70 TYR A CA 1
ATOM 559 C C . TYR A 1 70 ? 11.996 -12.222 19.007 1.00 79.19 70 TYR A C 1
ATOM 561 O O . TYR A 1 70 ? 11.853 -11.257 19.766 1.00 79.19 70 TYR A O 1
ATOM 569 N N . ASP A 1 71 ? 11.200 -12.442 17.955 1.00 83.75 71 ASP A N 1
ATOM 570 C CA . ASP A 1 71 ? 10.024 -11.635 17.655 1.00 83.75 71 ASP A CA 1
ATOM 571 C C . ASP A 1 71 ? 8.902 -11.983 18.643 1.00 83.75 71 ASP A C 1
ATOM 573 O O . ASP A 1 71 ? 8.544 -13.147 18.834 1.00 83.75 71 ASP A O 1
ATOM 577 N N . PHE A 1 72 ? 8.341 -10.955 19.282 1.00 85.12 72 PHE A N 1
ATOM 578 C CA . PHE A 1 72 ? 7.232 -11.108 20.217 1.00 85.12 72 PHE A CA 1
ATOM 579 C C . PHE A 1 72 ? 5.923 -10.664 19.563 1.00 85.12 72 PHE A C 1
ATOM 581 O O . PHE A 1 72 ? 5.758 -9.493 19.215 1.00 85.12 72 PHE A O 1
ATOM 588 N N . GLU A 1 73 ? 4.972 -11.588 19.470 1.00 87.75 73 GLU A N 1
ATOM 589 C CA . GLU A 1 73 ? 3.571 -11.294 19.186 1.00 87.75 73 GLU A CA 1
ATOM 590 C C . GLU A 1 73 ? 2.725 -11.806 20.359 1.00 87.75 73 GLU A C 1
ATOM 592 O O . GLU A 1 73 ? 2.874 -12.973 20.734 1.00 87.75 73 GLU A O 1
ATOM 597 N N . PRO A 1 74 ? 1.856 -10.971 20.958 1.00 90.06 74 PRO A N 1
ATOM 598 C CA . PRO A 1 74 ? 1.009 -11.420 22.054 1.00 90.06 74 PRO A CA 1
ATOM 599 C C . PRO A 1 74 ? -0.004 -12.454 21.554 1.00 90.06 74 PRO A C 1
ATOM 601 O O . PRO A 1 74 ? -0.609 -12.299 20.489 1.00 90.06 74 PRO A O 1
ATOM 604 N N . SER A 1 75 ? -0.213 -13.494 22.353 1.00 88.81 75 SER A N 1
ATOM 605 C CA . SER A 1 75 ? -1.299 -14.458 22.175 1.00 88.81 75 SER A CA 1
ATOM 606 C C . SER A 1 75 ? -2.625 -13.930 22.727 1.00 88.81 75 SER A C 1
ATOM 608 O O . SER A 1 75 ? -3.684 -14.297 22.212 1.00 88.81 75 SER A O 1
ATOM 610 N N . THR A 1 76 ? -2.587 -13.015 23.704 1.00 86.81 76 THR A N 1
ATOM 611 C CA . THR A 1 76 ? -3.763 -12.261 24.149 1.00 86.81 76 THR A CA 1
ATOM 612 C C . THR A 1 76 ? -4.284 -11.378 23.019 1.00 86.81 76 THR A C 1
ATOM 614 O O . THR A 1 76 ? -3.561 -10.561 22.449 1.00 86.81 76 THR A O 1
ATOM 617 N N . LEU A 1 77 ? -5.575 -11.514 22.710 1.00 81.94 77 LEU A N 1
ATOM 618 C CA . LEU A 1 77 ? -6.277 -10.698 21.710 1.00 81.94 77 LEU A CA 1
ATOM 619 C C . LEU A 1 77 ? -7.346 -9.786 22.328 1.00 81.94 77 LEU A C 1
ATOM 621 O O . LEU A 1 77 ? -7.965 -8.992 21.614 1.00 81.94 77 LEU A O 1
ATOM 625 N N . GLY A 1 78 ? -7.570 -9.893 23.635 1.00 83.69 78 GLY A N 1
ATOM 626 C CA . GLY A 1 78 ? -8.665 -9.239 24.329 1.00 83.69 78 GLY A CA 1
ATOM 627 C C . GLY A 1 78 ? -8.711 -9.578 25.814 1.00 83.69 78 GLY A C 1
ATOM 628 O O . GLY A 1 78 ? -8.010 -10.487 26.244 1.00 83.69 78 GLY A O 1
ATOM 629 N N . ILE A 1 79 ? -9.549 -8.863 26.565 1.00 84.06 79 ILE A N 1
ATOM 630 C CA . ILE A 1 79 ? -9.755 -9.080 28.005 1.00 84.06 79 ILE A CA 1
ATOM 631 C C . ILE A 1 79 ? -11.152 -9.636 28.246 1.00 84.06 79 ILE A C 1
ATOM 633 O O . ILE A 1 79 ? -12.152 -8.983 27.935 1.00 84.06 79 ILE A O 1
ATOM 637 N N . GLU A 1 80 ? -11.235 -10.802 28.882 1.00 78.25 80 GLU A N 1
ATOM 638 C CA . GLU A 1 80 ? -12.505 -11.403 29.285 1.00 78.25 80 GLU A CA 1
ATOM 639 C C . GLU A 1 80 ? -12.783 -11.239 30.791 1.00 78.25 80 GLU A C 1
ATOM 641 O O . GLU A 1 80 ? -11.863 -11.329 31.606 1.00 78.25 80 GLU A O 1
ATOM 646 N N . PRO A 1 81 ? -14.057 -11.078 31.213 1.00 71.75 81 PRO A N 1
ATOM 647 C CA . PRO A 1 81 ? -15.261 -10.839 30.408 1.00 71.75 81 PRO A CA 1
ATOM 648 C C . PRO A 1 81 ? -15.491 -9.341 30.098 1.00 71.75 81 PRO A C 1
ATOM 650 O O . PRO A 1 81 ? -15.089 -8.470 30.867 1.00 71.75 81 PRO A O 1
ATOM 653 N N . ASN A 1 82 ? -16.282 -9.053 29.053 1.00 73.94 82 ASN A N 1
ATOM 654 C CA . ASN A 1 82 ? -16.654 -7.705 28.568 1.00 73.94 82 ASN A CA 1
ATOM 655 C C . ASN A 1 82 ? -15.557 -6.959 27.794 1.00 73.94 82 ASN A C 1
ATOM 657 O O . ASN A 1 82 ? -15.298 -5.775 28.024 1.00 73.94 82 ASN A O 1
ATOM 661 N N . ASP A 1 83 ? -14.959 -7.650 26.832 1.00 89.19 83 ASP A N 1
ATOM 662 C CA . ASP A 1 83 ? -14.009 -7.067 25.900 1.00 89.19 83 ASP A CA 1
ATOM 663 C C . ASP A 1 83 ? -14.644 -5.935 25.062 1.00 89.19 83 ASP A C 1
ATOM 665 O O . ASP A 1 83 ? -15.733 -6.065 24.477 1.00 89.19 83 ASP A O 1
ATOM 669 N N . ILE A 1 84 ? -13.958 -4.792 25.004 1.00 92.50 84 ILE A N 1
ATOM 670 C CA . ILE A 1 84 ? -14.451 -3.608 24.291 1.00 92.50 84 ILE A CA 1
ATOM 671 C C . ILE A 1 84 ? -14.454 -3.804 22.768 1.00 92.50 84 ILE A C 1
ATOM 673 O O . ILE A 1 84 ? -15.343 -3.284 22.092 1.00 92.50 84 ILE A O 1
ATOM 677 N N . TRP A 1 85 ? -13.513 -4.573 22.214 1.00 93.94 85 TRP A N 1
ATOM 678 C CA . TRP A 1 85 ? -13.462 -4.894 20.788 1.00 93.94 85 TRP A CA 1
ATOM 679 C C . TRP A 1 85 ? -14.560 -5.875 20.395 1.00 93.94 85 TRP A C 1
ATOM 681 O O . TRP A 1 85 ? -15.175 -5.684 19.345 1.00 93.94 85 TRP A O 1
ATOM 691 N N . ASP A 1 86 ? -14.864 -6.872 21.223 1.00 91.81 86 ASP A N 1
ATOM 692 C CA . ASP A 1 86 ? -15.974 -7.802 20.966 1.00 91.81 86 ASP A CA 1
ATOM 693 C C . ASP A 1 86 ? -17.322 -7.082 21.011 1.00 91.81 86 ASP A C 1
ATOM 695 O O . ASP A 1 86 ? -18.187 -7.295 20.154 1.00 91.81 86 ASP A O 1
ATOM 699 N N . SER A 1 87 ? -17.467 -6.140 21.944 1.00 90.75 87 SER A N 1
ATOM 700 C CA . SER A 1 87 ? -18.633 -5.259 22.031 1.00 90.75 87 SER A CA 1
ATOM 701 C C . SER A 1 87 ? -18.806 -4.424 20.753 1.00 90.75 87 SER A C 1
ATOM 703 O O . SER A 1 87 ? -19.890 -4.395 20.163 1.00 90.75 87 SER A O 1
ATOM 705 N N . MET A 1 88 ? -17.733 -3.786 20.269 1.00 93.00 88 MET A N 1
ATOM 706 C CA . MET A 1 88 ? -17.766 -2.996 19.029 1.00 93.00 88 MET A CA 1
ATOM 707 C C . MET A 1 88 ? -17.982 -3.854 17.777 1.00 93.00 88 MET A C 1
ATOM 709 O O . MET A 1 88 ? -18.709 -3.445 16.867 1.00 93.00 88 MET A O 1
ATOM 713 N N . THR A 1 89 ? -17.398 -5.051 17.736 1.00 93.50 89 THR A N 1
ATOM 714 C CA . THR A 1 89 ? -17.572 -6.013 16.638 1.00 93.50 89 THR A CA 1
ATOM 715 C C . THR A 1 89 ? -19.026 -6.456 16.545 1.00 93.50 89 THR A C 1
ATOM 717 O O . THR A 1 89 ? -19.615 -6.423 15.465 1.00 93.50 89 THR A O 1
ATOM 720 N N . THR A 1 90 ? -19.634 -6.803 17.681 1.00 92.00 90 THR A N 1
ATOM 721 C CA . THR A 1 90 ? -21.035 -7.235 17.753 1.00 92.00 90 THR A CA 1
ATOM 722 C C . THR A 1 90 ? -21.973 -6.148 17.240 1.00 92.00 90 THR A C 1
ATOM 724 O O . THR A 1 90 ? -22.813 -6.415 16.384 1.00 92.00 90 THR A O 1
ATOM 727 N N . ILE A 1 91 ? -21.800 -4.906 17.698 1.00 93.31 91 ILE A N 1
ATOM 728 C CA . ILE A 1 91 ? -22.655 -3.789 17.272 1.00 93.31 91 ILE A CA 1
ATOM 729 C C . ILE A 1 91 ? -22.493 -3.486 15.793 1.00 93.31 91 ILE A C 1
ATOM 731 O O . ILE A 1 91 ? -23.488 -3.289 15.103 1.00 93.31 91 ILE A O 1
ATOM 735 N N . THR A 1 92 ? -21.257 -3.466 15.300 1.00 95.19 92 THR A N 1
ATOM 736 C CA . THR A 1 92 ? -20.991 -3.197 13.884 1.00 95.19 92 THR A CA 1
ATOM 737 C C . THR A 1 92 ? -21.628 -4.270 13.006 1.00 95.19 92 THR A C 1
ATOM 739 O O . THR A 1 92 ? -22.295 -3.946 12.028 1.00 95.19 92 THR A O 1
ATOM 742 N N . ASN A 1 93 ? -21.509 -5.540 13.396 1.00 94.44 93 ASN A N 1
ATOM 743 C CA . ASN A 1 93 ? -22.129 -6.655 12.687 1.00 94.44 93 ASN A CA 1
ATOM 744 C C . ASN A 1 93 ? -23.656 -6.570 12.685 1.00 94.44 93 ASN A C 1
ATOM 746 O O . ASN A 1 93 ? -24.264 -6.687 11.625 1.00 94.44 93 ASN A O 1
ATOM 750 N N . LEU A 1 94 ? -24.268 -6.313 13.844 1.00 93.19 94 LEU A N 1
ATOM 751 C CA . LEU A 1 94 ? -25.716 -6.144 13.943 1.00 93.19 94 LEU A CA 1
ATOM 752 C C . LEU A 1 94 ? -26.202 -4.940 13.130 1.00 93.19 94 LEU A C 1
ATOM 754 O O . LEU A 1 94 ? -27.279 -5.004 12.545 1.00 93.19 94 LEU A O 1
ATOM 758 N N . ALA A 1 95 ? -25.429 -3.855 13.066 1.00 94.31 95 ALA A N 1
ATOM 759 C CA . ALA A 1 95 ? -25.779 -2.694 12.258 1.00 94.31 95 ALA A CA 1
ATOM 760 C C . ALA A 1 95 ? -25.794 -3.033 10.759 1.00 94.31 95 ALA A C 1
ATOM 762 O O . ALA A 1 95 ? -26.746 -2.675 10.070 1.00 94.31 95 ALA A O 1
ATOM 763 N N . VAL A 1 96 ? -24.798 -3.779 10.267 1.00 95.31 96 VAL A N 1
ATOM 764 C CA . VAL A 1 96 ? -24.767 -4.252 8.870 1.00 95.31 96 VAL A CA 1
ATOM 765 C C . VAL A 1 96 ? -25.928 -5.213 8.593 1.00 95.31 96 VAL A C 1
ATOM 767 O O . VAL A 1 96 ? -26.675 -5.012 7.640 1.00 95.31 96 VAL A O 1
ATOM 770 N N . GLU A 1 97 ? -26.139 -6.213 9.453 1.00 93.00 97 GLU A N 1
ATOM 771 C CA . GLU A 1 97 ? -27.200 -7.222 9.292 1.00 93.00 97 GLU A CA 1
ATOM 772 C C . GLU A 1 97 ? -28.609 -6.610 9.282 1.00 93.00 97 GLU A C 1
ATOM 774 O O . GLU A 1 97 ? -29.477 -7.058 8.533 1.00 93.00 97 GLU A O 1
ATOM 779 N N . ASN A 1 98 ? -28.837 -5.559 10.075 1.00 91.50 98 ASN A N 1
ATOM 780 C CA . ASN A 1 98 ? -30.125 -4.865 10.155 1.00 91.50 98 ASN A CA 1
ATOM 781 C C . ASN A 1 98 ? -30.255 -3.680 9.183 1.00 91.50 98 ASN A C 1
ATOM 783 O O . ASN A 1 98 ? -31.268 -2.983 9.212 1.00 91.50 98 ASN A O 1
ATOM 787 N N . ASN A 1 99 ? -29.262 -3.439 8.321 1.00 93.00 99 ASN A N 1
ATOM 788 C CA . ASN A 1 99 ? -29.185 -2.260 7.454 1.00 93.00 99 ASN A CA 1
ATOM 789 C C . ASN A 1 99 ? -29.275 -0.910 8.215 1.00 93.00 99 ASN A C 1
ATOM 791 O O . ASN A 1 99 ? -29.774 0.086 7.687 1.00 93.00 99 ASN A O 1
ATOM 795 N N . ASP A 1 100 ? -28.779 -0.852 9.454 1.00 93.69 100 ASP A N 1
ATOM 796 C CA . ASP A 1 100 ? -28.764 0.349 10.297 1.00 93.69 100 ASP A CA 1
ATOM 797 C C . ASP A 1 100 ? -27.511 1.195 10.025 1.00 93.69 100 ASP A C 1
ATOM 799 O O . ASP A 1 100 ? -26.497 1.152 10.731 1.00 93.69 100 ASP A O 1
ATOM 803 N N . TYR A 1 101 ? -27.582 1.976 8.948 1.00 94.00 101 TYR A N 1
ATOM 804 C CA . TYR A 1 101 ? -26.490 2.849 8.524 1.00 94.00 101 TYR A CA 1
ATOM 805 C C . TYR A 1 101 ? -26.061 3.883 9.588 1.00 94.00 101 TYR A C 1
ATOM 807 O O . TYR A 1 101 ? -24.855 4.027 9.816 1.00 94.00 101 TYR A O 1
ATOM 815 N N . PRO A 1 102 ? -26.973 4.596 10.283 1.00 94.19 102 PRO A N 1
ATOM 816 C CA . PRO A 1 102 ? -26.583 5.527 11.344 1.00 94.19 102 PRO A CA 1
ATOM 817 C C . PRO A 1 102 ? -25.793 4.877 12.485 1.00 94.19 102 PRO A C 1
ATOM 819 O O . PRO A 1 102 ? -24.775 5.435 12.906 1.00 94.19 102 PRO A O 1
ATOM 822 N N . ILE A 1 103 ? -26.222 3.707 12.974 1.00 94.62 103 ILE A N 1
ATOM 823 C CA . ILE A 1 103 ? -25.508 3.011 14.053 1.00 94.62 103 ILE A CA 1
ATOM 824 C C . ILE A 1 103 ? -24.159 2.488 13.570 1.00 94.62 103 ILE A C 1
ATOM 826 O O . ILE A 1 103 ? -23.178 2.626 14.298 1.00 94.62 103 ILE A O 1
ATOM 830 N N . PHE A 1 104 ? -24.067 1.990 12.336 1.00 96.19 104 PHE A N 1
ATOM 831 C CA . PHE A 1 104 ? -22.789 1.591 11.743 1.00 96.19 104 PHE A CA 1
ATOM 832 C C . PHE A 1 104 ? -21.782 2.749 11.695 1.00 96.19 104 PHE A C 1
ATOM 834 O O . PHE A 1 104 ? -20.638 2.619 12.123 1.00 96.19 104 PHE A O 1
ATOM 841 N N . ARG A 1 105 ? -22.209 3.924 11.220 1.00 95.38 105 ARG A N 1
ATOM 842 C CA . ARG A 1 105 ? -21.363 5.129 11.191 1.00 95.38 105 ARG A CA 1
ATOM 843 C C . ARG A 1 105 ? -20.901 5.525 12.588 1.00 95.38 105 ARG A C 1
ATOM 845 O O . ARG A 1 105 ? -19.761 5.948 12.782 1.00 95.38 105 ARG A O 1
ATOM 852 N N . GLN A 1 106 ? -21.791 5.415 13.570 1.00 94.25 106 GLN A N 1
ATOM 853 C CA . GLN A 1 106 ? -21.456 5.719 14.951 1.00 94.25 106 GLN A CA 1
ATOM 854 C C . GLN A 1 106 ? -20.460 4.708 15.534 1.00 94.25 106 GLN A C 1
ATOM 856 O O . GLN A 1 106 ? -19.508 5.125 16.198 1.00 94.25 106 GLN A O 1
ATOM 861 N N . SER A 1 107 ? -20.642 3.410 15.275 1.00 95.25 107 SER A N 1
ATOM 862 C CA . SER A 1 107 ? -19.732 2.369 15.755 1.00 95.25 107 SER A CA 1
ATOM 863 C C . SER A 1 107 ? -18.356 2.496 15.109 1.00 95.25 107 SER A C 1
ATOM 865 O O . SER A 1 107 ? -17.353 2.428 15.814 1.00 95.25 107 SER A O 1
ATOM 867 N N . LEU A 1 108 ? -18.281 2.792 13.809 1.00 95.38 108 LEU A N 1
ATOM 868 C CA . LEU A 1 108 ? -17.014 2.998 13.110 1.00 95.38 108 LEU A CA 1
ATOM 869 C C . LEU A 1 108 ? -16.235 4.199 13.663 1.00 95.38 108 LEU A C 1
ATOM 871 O O . LEU A 1 108 ? -15.043 4.087 13.946 1.00 95.38 108 LEU A O 1
ATOM 875 N N . ASN A 1 109 ? -16.905 5.326 13.915 1.00 94.12 109 ASN A N 1
ATOM 876 C CA . ASN A 1 109 ? -16.277 6.476 14.573 1.00 94.12 109 ASN A CA 1
ATOM 877 C C . ASN A 1 109 ? -15.743 6.126 15.971 1.00 94.12 109 ASN A C 1
ATOM 879 O O . ASN A 1 109 ? -14.653 6.562 16.352 1.00 94.12 109 ASN A O 1
ATOM 883 N N . ALA A 1 110 ? -16.496 5.331 16.735 1.00 94.75 110 ALA A N 1
ATOM 884 C CA . ALA A 1 110 ? -16.078 4.865 18.050 1.00 94.75 110 ALA A CA 1
ATOM 885 C C . ALA A 1 110 ? -14.863 3.926 17.972 1.00 94.75 110 ALA A C 1
ATOM 887 O O . ALA A 1 110 ? -13.922 4.080 18.751 1.00 94.75 110 ALA A O 1
ATOM 888 N N . ILE A 1 111 ? -14.837 3.021 16.992 1.00 96.12 111 ILE A N 1
ATOM 889 C CA . ILE A 1 111 ? -13.702 2.138 16.705 1.00 96.12 111 ILE A CA 1
ATOM 890 C C . ILE A 1 111 ? -12.465 2.955 16.325 1.00 96.12 111 ILE A C 1
ATOM 892 O O . ILE A 1 111 ? -11.391 2.715 16.865 1.00 96.12 111 ILE A O 1
ATOM 896 N N . LEU A 1 112 ? -12.584 3.963 15.459 1.00 95.06 112 LEU A N 1
ATOM 897 C CA . LEU A 1 112 ? -11.444 4.812 15.095 1.00 95.06 112 LEU A CA 1
ATOM 898 C C . LEU A 1 112 ? -10.903 5.589 16.300 1.00 95.06 112 LEU A C 1
ATOM 900 O O . LEU A 1 112 ? -9.690 5.691 16.474 1.00 95.06 112 LEU A O 1
ATOM 904 N N . LYS A 1 113 ? -11.781 6.079 17.184 1.00 93.75 113 LYS A N 1
ATOM 905 C CA . LYS A 1 113 ? -11.364 6.679 18.460 1.00 93.75 113 LYS A CA 1
ATOM 906 C C . LYS A 1 113 ? -10.614 5.668 19.334 1.00 93.75 113 LYS A C 1
ATOM 908 O O . LYS A 1 113 ? -9.594 6.012 19.932 1.00 93.75 113 LYS A O 1
ATOM 913 N N . LEU A 1 114 ? -11.101 4.431 19.393 1.00 95.31 114 LEU A N 1
ATOM 914 C CA . LEU A 1 114 ? -10.460 3.351 20.132 1.00 95.31 114 LEU A CA 1
ATOM 915 C C . LEU A 1 114 ? -9.056 3.057 19.587 1.00 95.31 114 LEU A C 1
ATOM 917 O O . LEU A 1 114 ? -8.097 3.012 20.353 1.00 95.31 114 LEU A O 1
ATOM 921 N N . VAL A 1 115 ? -8.914 2.962 18.264 1.00 95.81 115 VAL A N 1
ATOM 922 C CA . VAL A 1 115 ? -7.624 2.774 17.587 1.00 95.81 115 VAL A CA 1
ATOM 923 C C . VAL A 1 115 ? -6.649 3.896 17.957 1.00 95.81 115 VAL A C 1
ATOM 925 O O . VAL A 1 115 ? -5.526 3.605 18.363 1.00 95.81 115 VAL A O 1
ATOM 928 N N . VAL A 1 116 ? -7.066 5.168 17.912 1.00 95.19 116 VAL A N 1
ATOM 929 C CA . VAL A 1 116 ? -6.208 6.300 18.327 1.00 95.19 116 VAL A CA 1
ATOM 930 C C . VAL A 1 116 ? -5.679 6.103 19.746 1.00 95.19 116 VAL A C 1
ATOM 932 O O . VAL A 1 116 ? -4.488 6.309 19.992 1.00 95.19 116 VAL A O 1
ATOM 935 N N . ARG A 1 117 ? -6.537 5.680 20.682 1.00 95.44 117 ARG A N 1
ATOM 936 C CA . ARG A 1 117 ? -6.147 5.458 22.081 1.00 95.44 117 ARG A CA 1
ATOM 937 C C . ARG A 1 117 ? -5.130 4.331 22.227 1.00 95.44 117 ARG A C 1
ATOM 939 O O . ARG A 1 117 ? -4.163 4.512 22.958 1.00 95.44 117 ARG A O 1
ATOM 946 N N . PHE A 1 118 ? -5.292 3.232 21.495 1.00 95.81 118 PHE A N 1
ATOM 947 C CA . PHE A 1 118 ? -4.332 2.123 21.504 1.00 95.81 118 PHE A CA 1
ATOM 948 C C . PHE A 1 118 ? -2.977 2.540 20.926 1.00 95.81 118 PHE A C 1
ATOM 950 O O . PHE A 1 118 ? -1.941 2.235 21.504 1.00 95.81 118 PHE A O 1
ATOM 957 N N . TYR A 1 119 ? -2.964 3.292 19.824 1.00 94.75 119 TYR A N 1
ATOM 958 C CA . TYR A 1 119 ? -1.715 3.761 19.212 1.00 94.75 119 TYR A CA 1
ATOM 959 C C . TYR A 1 119 ? -1.009 4.858 20.016 1.00 94.75 119 TYR A C 1
ATOM 961 O O . TYR A 1 119 ? 0.206 5.013 19.897 1.00 94.75 119 TYR A O 1
ATOM 969 N N . SER A 1 120 ? -1.759 5.600 20.833 1.00 93.44 120 SER A N 1
ATOM 970 C CA . SER A 1 120 ? -1.226 6.629 21.734 1.00 93.44 120 SER A CA 1
ATOM 971 C C . SER A 1 120 ? -0.833 6.081 23.109 1.00 93.44 120 SER A C 1
ATOM 973 O O . SER A 1 120 ? -0.292 6.830 23.922 1.00 93.44 120 SER A O 1
ATOM 975 N N . PHE A 1 121 ? -1.126 4.809 23.393 1.00 94.06 121 PHE A N 1
ATOM 976 C CA . PHE A 1 121 ? -0.795 4.189 24.668 1.00 94.06 121 PHE A CA 1
ATOM 977 C C . PHE A 1 121 ? 0.721 4.109 24.847 1.00 94.06 121 PHE A C 1
ATOM 979 O O . PHE A 1 121 ? 1.459 3.804 23.906 1.00 94.06 121 PHE A O 1
ATOM 986 N N . LYS A 1 122 ? 1.160 4.393 26.073 1.00 92.25 122 LYS A N 1
ATOM 987 C CA . LYS A 1 122 ? 2.547 4.288 26.509 1.00 92.25 122 LYS A CA 1
ATOM 988 C C . LYS A 1 122 ? 2.600 3.663 27.884 1.00 92.25 122 LYS A C 1
ATOM 990 O O . LYS A 1 122 ? 2.048 4.217 28.839 1.00 92.25 122 LYS A O 1
ATOM 995 N N . PHE A 1 123 ? 3.256 2.515 27.976 1.00 89.88 123 PHE A N 1
ATOM 996 C CA . PHE A 1 123 ? 3.504 1.880 29.256 1.00 89.88 123 PHE A CA 1
ATOM 997 C C . PHE A 1 123 ? 4.552 2.676 30.057 1.00 89.88 123 PHE A C 1
ATOM 999 O O . PHE A 1 123 ? 5.389 3.381 29.495 1.00 89.88 123 PHE A O 1
ATOM 1006 N N . LYS A 1 124 ? 4.457 2.634 31.392 1.00 85.31 124 LYS A N 1
ATOM 1007 C CA . LYS A 1 124 ? 5.191 3.558 32.282 1.00 85.31 124 LYS A CA 1
ATOM 1008 C C . LYS A 1 124 ? 6.705 3.303 32.338 1.00 85.31 124 LYS A C 1
ATOM 1010 O O . LYS A 1 124 ? 7.443 4.210 32.711 1.00 85.31 124 LYS A O 1
ATOM 1015 N N . ASP A 1 125 ? 7.151 2.107 31.964 1.00 82.56 125 ASP A N 1
ATOM 1016 C CA . ASP A 1 125 ? 8.549 1.681 32.077 1.00 82.56 125 ASP A CA 1
ATOM 1017 C C . ASP A 1 125 ? 9.336 2.006 30.791 1.00 82.56 125 ASP A C 1
ATOM 1019 O O . ASP A 1 125 ? 8.832 1.802 29.685 1.00 82.56 125 ASP A O 1
ATOM 1023 N N . ALA A 1 126 ? 10.579 2.488 30.921 1.00 60.75 126 ALA A N 1
ATOM 1024 C CA . ALA A 1 126 ? 11.384 3.009 29.806 1.00 60.75 126 ALA A CA 1
ATOM 1025 C C . ALA A 1 126 ? 11.741 1.967 28.719 1.00 60.75 126 ALA A C 1
ATOM 1027 O O . ALA A 1 126 ? 11.933 2.350 27.568 1.00 60.75 126 ALA A O 1
ATOM 1028 N N . ASP A 1 127 ? 11.717 0.668 29.046 1.00 65.75 127 ASP A N 1
ATOM 1029 C CA . ASP A 1 127 ? 12.083 -0.441 28.143 1.00 65.75 127 ASP A CA 1
ATOM 1030 C C . ASP A 1 127 ? 10.887 -1.317 27.723 1.00 65.75 127 ASP A C 1
ATOM 1032 O O . ASP A 1 127 ? 11.016 -2.473 27.322 1.00 65.75 127 ASP A O 1
ATOM 1036 N N . SER A 1 128 ? 9.677 -0.767 27.787 1.00 84.06 128 SER A N 1
ATOM 1037 C CA . SER A 1 128 ? 8.420 -1.495 27.560 1.00 84.06 128 SER A CA 1
ATOM 1038 C C . SER A 1 128 ? 7.989 -1.614 26.090 1.00 84.06 128 SER A C 1
ATOM 1040 O O . SER A 1 128 ? 6.814 -1.846 25.798 1.00 84.06 128 SER A O 1
ATOM 1042 N N . TYR A 1 129 ? 8.922 -1.502 25.137 1.00 87.62 129 TYR A N 1
ATOM 1043 C CA . TYR A 1 129 ? 8.594 -1.439 23.705 1.00 87.62 129 TYR A CA 1
ATOM 1044 C C . TYR A 1 129 ? 7.806 -2.662 23.202 1.00 87.62 129 TYR A C 1
ATOM 1046 O O . TYR A 1 129 ? 6.930 -2.501 22.354 1.00 87.62 129 TYR A O 1
ATOM 1054 N N . LYS A 1 130 ? 8.066 -3.867 23.741 1.00 90.12 130 LYS A N 1
ATOM 1055 C CA . LYS A 1 130 ? 7.310 -5.090 23.403 1.00 90.12 130 LYS A CA 1
ATOM 1056 C C . LYS A 1 130 ? 5.850 -5.005 23.861 1.00 90.12 130 LYS A C 1
ATOM 1058 O O . LYS A 1 130 ? 4.964 -5.457 23.142 1.00 90.12 130 LYS A O 1
ATOM 1063 N N . ILE A 1 131 ? 5.592 -4.380 25.013 1.00 92.81 131 ILE A N 1
ATOM 1064 C CA . ILE A 1 131 ? 4.237 -4.172 25.544 1.00 92.81 131 ILE A CA 1
ATOM 1065 C C . ILE A 1 131 ? 3.499 -3.150 24.674 1.00 92.81 131 ILE A C 1
ATOM 1067 O O . ILE A 1 131 ? 2.412 -3.438 24.177 1.00 92.81 131 ILE A O 1
ATOM 1071 N N . ASP A 1 132 ? 4.116 -1.993 24.415 1.00 92.50 132 ASP A N 1
ATOM 1072 C CA . ASP A 1 132 ? 3.574 -0.962 23.519 1.00 92.50 132 ASP A CA 1
ATOM 1073 C C . ASP A 1 132 ? 3.259 -1.528 22.119 1.00 92.50 132 ASP A C 1
ATOM 1075 O O . ASP A 1 132 ? 2.197 -1.261 21.548 1.00 92.50 132 ASP A O 1
ATOM 1079 N N . ALA A 1 133 ? 4.178 -2.319 21.552 1.00 91.38 133 ALA A N 1
ATOM 1080 C CA . ALA A 1 133 ? 3.998 -2.977 20.261 1.00 91.38 133 ALA A CA 1
ATOM 1081 C C . ALA A 1 133 ? 2.864 -4.013 20.301 1.00 91.38 133 ALA A C 1
ATOM 1083 O O . ALA A 1 133 ? 2.056 -4.052 19.372 1.00 91.38 133 ALA A O 1
ATOM 1084 N N . GLY A 1 134 ? 2.750 -4.789 21.383 1.00 93.12 134 GLY A N 1
ATOM 1085 C CA . GLY A 1 134 ? 1.658 -5.738 21.597 1.00 93.12 134 GLY A CA 1
ATOM 1086 C C . GLY A 1 134 ? 0.283 -5.064 21.637 1.00 93.12 134 GLY A C 1
ATOM 1087 O O . GLY A 1 134 ? -0.647 -5.513 20.968 1.00 93.12 134 GLY A O 1
ATOM 1088 N N . ILE A 1 135 ? 0.156 -3.926 22.326 1.00 94.50 135 ILE A N 1
ATOM 1089 C CA . ILE A 1 135 ? -1.090 -3.139 22.352 1.00 94.50 135 ILE A CA 1
ATOM 1090 C C . ILE A 1 135 ? -1.475 -2.689 20.933 1.00 94.50 135 ILE A C 1
ATOM 1092 O O . ILE A 1 135 ? -2.613 -2.889 20.496 1.00 94.50 135 ILE A O 1
ATOM 1096 N N . LYS A 1 136 ? -0.524 -2.131 20.173 1.00 94.56 136 LYS A N 1
ATOM 1097 C CA . LYS A 1 136 ? -0.751 -1.724 18.774 1.00 94.56 136 LYS A CA 1
ATOM 1098 C C . LYS A 1 136 ? -1.114 -2.911 17.878 1.00 94.56 136 LYS A C 1
ATOM 1100 O O . LYS A 1 136 ? -1.996 -2.786 17.026 1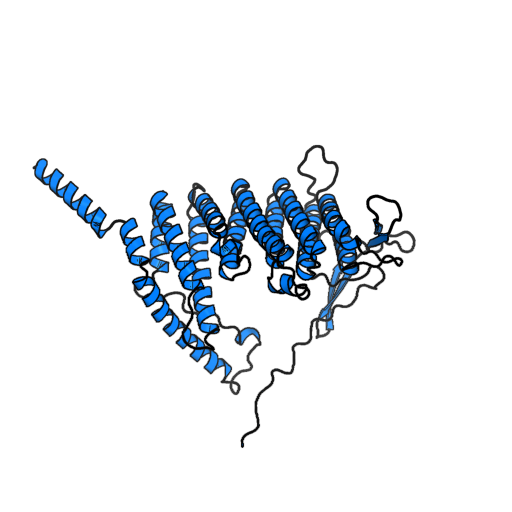.00 94.56 136 LYS A O 1
ATOM 1105 N N . TYR A 1 137 ? -0.466 -4.061 18.075 1.00 93.19 137 TYR A N 1
ATOM 1106 C CA . TYR A 1 137 ? -0.740 -5.296 17.339 1.00 93.19 137 TYR A CA 1
ATOM 1107 C C . TYR A 1 137 ? -2.197 -5.733 17.503 1.00 93.19 137 TYR A C 1
ATOM 1109 O O . TYR A 1 137 ? -2.878 -5.982 16.504 1.00 93.19 137 TYR A O 1
ATOM 1117 N N . ILE A 1 138 ? -2.706 -5.750 18.738 1.00 93.69 138 ILE A N 1
ATOM 1118 C CA . ILE A 1 138 ? -4.092 -6.137 19.029 1.00 93.69 138 ILE A CA 1
ATOM 1119 C C . ILE A 1 138 ? -5.072 -5.183 18.346 1.00 93.69 138 ILE A C 1
ATOM 1121 O O . ILE A 1 138 ? -5.981 -5.648 17.658 1.00 93.69 138 ILE A O 1
ATOM 1125 N N . ALA A 1 139 ? -4.862 -3.864 18.445 1.00 94.69 139 ALA A N 1
ATOM 1126 C CA . ALA A 1 139 ? -5.714 -2.889 17.760 1.00 94.69 139 ALA A CA 1
ATOM 1127 C C . ALA A 1 139 ? -5.770 -3.135 16.248 1.00 94.69 139 ALA A C 1
ATOM 1129 O O . ALA A 1 139 ? -6.854 -3.169 15.664 1.00 94.69 139 ALA A O 1
ATOM 1130 N N . ARG A 1 140 ? -4.612 -3.368 15.618 1.00 93.50 140 ARG A N 1
ATOM 1131 C CA . ARG A 1 140 ? -4.517 -3.665 14.184 1.00 93.50 140 ARG A CA 1
ATOM 1132 C C . ARG A 1 140 ? -5.273 -4.942 13.815 1.00 93.50 140 ARG A C 1
ATOM 1134 O O . ARG A 1 140 ? -6.027 -4.946 12.844 1.00 93.50 140 ARG A O 1
ATOM 1141 N N . LYS A 1 141 ? -5.094 -6.029 14.571 1.00 93.12 141 LYS A N 1
ATOM 1142 C CA . LYS A 1 141 ? -5.772 -7.312 14.313 1.00 93.12 141 LYS A CA 1
ATOM 1143 C C . LYS A 1 141 ? -7.282 -7.213 14.519 1.00 93.12 141 LYS A C 1
ATOM 1145 O O . LYS A 1 141 ? -8.037 -7.682 13.667 1.00 93.12 141 LYS A O 1
ATOM 1150 N N . ARG A 1 142 ? -7.728 -6.578 15.606 1.00 94.19 142 ARG A N 1
ATOM 1151 C CA . ARG A 1 142 ? -9.152 -6.399 15.926 1.00 94.19 142 ARG A CA 1
ATOM 1152 C C . ARG A 1 142 ? -9.848 -5.498 14.905 1.00 94.19 142 ARG A C 1
ATOM 1154 O O . ARG A 1 142 ? -10.892 -5.886 14.387 1.00 94.19 142 ARG A O 1
ATOM 1161 N N . LEU A 1 143 ? -9.241 -4.370 14.525 1.00 95.31 143 LEU A N 1
ATOM 1162 C CA . LEU A 1 143 ? -9.754 -3.521 13.444 1.00 95.31 143 LEU A CA 1
ATOM 1163 C C . LEU A 1 143 ? -9.856 -4.302 12.128 1.00 95.31 143 LEU A C 1
ATOM 1165 O O . LEU A 1 143 ? -10.907 -4.291 11.492 1.00 95.31 143 LEU A O 1
ATOM 1169 N N . ARG A 1 144 ? -8.801 -5.030 11.739 1.00 93.81 144 ARG A N 1
ATOM 1170 C CA . ARG A 1 144 ? -8.801 -5.826 10.505 1.00 93.81 144 ARG A CA 1
ATOM 1171 C C . ARG A 1 144 ? -9.892 -6.899 10.495 1.00 93.81 144 ARG A C 1
ATOM 1173 O O . ARG A 1 144 ? -10.490 -7.127 9.447 1.00 93.81 144 ARG A O 1
ATOM 1180 N N . SER A 1 145 ? -10.161 -7.524 11.641 1.00 93.81 145 SER A N 1
ATOM 1181 C CA . SER A 1 145 ? -11.256 -8.488 11.808 1.00 93.81 145 SER A CA 1
ATOM 1182 C C . SER A 1 145 ? -12.626 -7.838 11.585 1.00 93.81 145 SER A C 1
ATOM 1184 O O . SER A 1 145 ? -13.434 -8.352 10.813 1.00 93.81 145 SER A O 1
ATOM 1186 N N . ILE A 1 146 ? -12.861 -6.657 12.171 1.00 95.25 146 ILE A N 1
ATOM 1187 C CA . ILE A 1 146 ? -14.099 -5.893 11.950 1.00 95.25 146 ILE A CA 1
ATOM 1188 C C . ILE A 1 146 ? -14.251 -5.537 10.468 1.00 95.25 146 ILE A C 1
ATOM 1190 O O . ILE A 1 146 ? -15.313 -5.766 9.894 1.00 95.25 146 ILE A O 1
ATOM 1194 N N . ILE A 1 147 ? -13.188 -5.032 9.832 1.00 95.50 147 ILE A N 1
ATOM 1195 C CA . ILE A 1 147 ? -13.182 -4.711 8.399 1.00 95.50 147 ILE A CA 1
ATOM 1196 C C . ILE A 1 147 ? -13.568 -5.945 7.575 1.00 95.50 147 ILE A C 1
ATOM 1198 O O . ILE A 1 147 ? -14.471 -5.858 6.748 1.00 95.50 147 ILE A O 1
ATOM 1202 N N . ALA A 1 148 ? -12.919 -7.090 7.809 1.00 94.25 148 ALA A N 1
ATOM 1203 C CA . ALA A 1 148 ? -13.201 -8.330 7.088 1.00 94.25 148 ALA A CA 1
ATOM 1204 C C . ALA A 1 148 ? -14.663 -8.774 7.256 1.00 94.25 148 ALA A C 1
ATOM 1206 O O . ALA A 1 148 ? -15.318 -9.087 6.266 1.00 94.25 148 ALA A O 1
ATOM 1207 N N . SER A 1 149 ? -15.199 -8.697 8.477 1.00 94.44 149 SER A N 1
ATOM 1208 C CA . SER A 1 149 ? -16.603 -9.016 8.759 1.00 94.44 149 SER A CA 1
ATOM 1209 C C . SER A 1 149 ? -17.574 -8.115 7.985 1.00 94.44 149 SER A C 1
ATOM 1211 O O . SER A 1 149 ? -18.568 -8.599 7.446 1.00 94.44 149 SER A O 1
ATOM 1213 N N . VAL A 1 150 ? -17.283 -6.813 7.864 1.00 94.69 150 VAL A N 1
ATOM 1214 C CA . VAL A 1 150 ? -18.098 -5.892 7.049 1.00 94.69 150 VAL A CA 1
ATOM 1215 C C . VAL A 1 150 ? -18.064 -6.293 5.574 1.00 94.69 150 VAL A C 1
ATOM 1217 O O . VAL A 1 150 ? -19.118 -6.334 4.946 1.00 94.69 150 VAL A O 1
ATOM 1220 N N . VAL A 1 151 ? -16.888 -6.631 5.030 1.00 90.81 151 VAL A N 1
ATOM 1221 C CA . VAL A 1 151 ? -16.751 -7.074 3.627 1.00 90.81 151 VAL A CA 1
ATOM 1222 C C . VAL A 1 151 ? -17.551 -8.347 3.354 1.00 90.81 151 VAL A C 1
ATOM 1224 O O . VAL A 1 151 ? -18.157 -8.472 2.295 1.00 90.81 151 VAL A O 1
ATOM 1227 N N . GLU A 1 152 ? -17.563 -9.291 4.293 1.00 91.00 152 GLU A N 1
ATOM 1228 C CA . GLU A 1 152 ? -18.281 -10.561 4.142 1.00 91.00 152 GLU A CA 1
ATOM 1229 C C . GLU A 1 152 ? -19.803 -10.410 4.264 1.00 91.00 152 GLU A C 1
ATOM 1231 O O . GLU A 1 152 ? -20.548 -11.118 3.586 1.00 91.00 152 GLU A O 1
ATOM 1236 N N . LYS A 1 153 ? -20.277 -9.506 5.130 1.00 90.94 153 LYS A N 1
ATOM 1237 C CA . LYS A 1 153 ? -21.706 -9.368 5.458 1.00 90.94 153 LYS A CA 1
ATOM 1238 C C . LYS A 1 153 ? -22.450 -8.340 4.612 1.00 90.94 153 LYS A C 1
ATOM 1240 O O . LYS A 1 153 ? -23.666 -8.460 4.460 1.00 90.94 153 LYS A O 1
ATOM 1245 N N . ASP A 1 154 ? -21.767 -7.331 4.077 1.00 90.00 154 ASP A N 1
ATOM 1246 C CA . ASP A 1 154 ? -22.417 -6.267 3.312 1.00 90.00 154 ASP A CA 1
ATOM 1247 C C . ASP A 1 154 ? -22.779 -6.709 1.888 1.00 90.00 154 ASP A C 1
ATOM 1249 O O . ASP A 1 154 ? -22.008 -6.571 0.940 1.00 90.00 154 ASP A O 1
ATOM 1253 N N . GLN A 1 155 ? -24.012 -7.183 1.728 1.00 83.50 155 GLN A N 1
ATOM 1254 C CA . GLN A 1 155 ? -24.558 -7.578 0.428 1.00 83.50 155 GLN A CA 1
ATOM 1255 C C . GLN A 1 155 ? -24.835 -6.385 -0.502 1.00 83.50 155 GLN A C 1
ATOM 1257 O O . GLN A 1 155 ? -24.904 -6.557 -1.718 1.00 83.50 155 GLN A O 1
ATOM 1262 N N . SER A 1 156 ? -25.034 -5.186 0.056 1.00 84.31 156 SER A N 1
ATOM 1263 C CA . SER A 1 156 ? -25.424 -3.982 -0.693 1.00 84.31 156 SER A CA 1
ATOM 1264 C C . SER A 1 156 ? -24.231 -3.166 -1.199 1.00 84.31 156 SER A C 1
ATOM 1266 O O . SER A 1 156 ? -24.372 -2.379 -2.133 1.00 84.31 156 SER A O 1
ATOM 1268 N N . GLY A 1 157 ? -23.068 -3.327 -0.564 1.00 88.00 157 GLY A N 1
ATOM 1269 C CA . GLY A 1 157 ? -21.855 -2.543 -0.794 1.00 88.00 157 GLY A CA 1
ATOM 1270 C C . GLY A 1 157 ? -21.841 -1.160 -0.124 1.00 88.00 157 GLY A C 1
ATOM 1271 O O . GLY A 1 157 ? -20.811 -0.485 -0.164 1.00 88.00 157 GLY A O 1
ATOM 1272 N N . ILE A 1 158 ? -22.944 -0.720 0.498 1.00 91.44 158 ILE A N 1
ATOM 1273 C CA . ILE A 1 158 ? -23.074 0.619 1.101 1.00 91.44 158 ILE A CA 1
ATOM 1274 C C . ILE A 1 158 ? -22.188 0.766 2.343 1.00 91.44 158 ILE A C 1
ATOM 1276 O O . ILE A 1 158 ? -21.535 1.796 2.530 1.00 91.44 158 ILE A O 1
ATOM 1280 N N . PHE A 1 159 ? -22.151 -0.250 3.203 1.00 94.06 159 PHE A N 1
ATOM 1281 C CA . PHE A 1 159 ? -21.355 -0.238 4.431 1.00 94.06 159 PHE A CA 1
ATOM 1282 C C . PHE A 1 159 ? -19.871 -0.321 4.111 1.00 94.06 159 PHE A C 1
ATOM 1284 O O . PHE A 1 159 ? -19.064 0.398 4.699 1.00 94.06 159 PHE A O 1
ATOM 1291 N N . PHE A 1 160 ? -19.521 -1.142 3.127 1.00 92.19 160 PHE A N 1
ATOM 1292 C CA . PHE A 1 160 ? -18.156 -1.293 2.668 1.00 92.19 160 PHE A CA 1
ATOM 1293 C C . PHE A 1 160 ? -17.631 -0.006 2.016 1.00 92.19 160 PHE A C 1
ATOM 1295 O O . PHE A 1 160 ? -16.520 0.436 2.316 1.00 92.19 160 PHE A O 1
ATOM 1302 N N . GLN A 1 161 ? -18.458 0.654 1.199 1.00 92.62 161 GLN A N 1
ATOM 1303 C CA . GLN A 1 161 ? -18.181 1.988 0.666 1.00 92.62 161 GLN A CA 1
ATOM 1304 C C . GLN A 1 161 ? -17.985 3.023 1.780 1.00 92.62 161 GLN A C 1
ATOM 1306 O O . GLN A 1 161 ? -17.020 3.788 1.765 1.00 92.62 161 GLN A O 1
ATOM 1311 N N . SER A 1 162 ? -18.881 3.037 2.765 1.00 93.50 162 SER A N 1
ATOM 1312 C CA . SER A 1 162 ? -18.812 3.971 3.888 1.00 93.50 162 SER A CA 1
ATOM 1313 C C . SER A 1 162 ? -17.551 3.779 4.729 1.00 93.50 162 SER A C 1
ATOM 1315 O O . SER A 1 162 ? -16.898 4.757 5.088 1.00 93.50 162 SER A O 1
ATOM 1317 N N . LEU A 1 163 ? -17.163 2.523 4.964 1.00 95.06 163 LEU A N 1
ATOM 1318 C CA . LEU A 1 163 ? -15.928 2.153 5.645 1.00 95.06 163 LEU A CA 1
ATOM 1319 C C . LEU A 1 163 ? -14.693 2.679 4.905 1.00 95.06 163 LEU A C 1
ATOM 1321 O O . LEU A 1 163 ? -13.867 3.348 5.520 1.00 95.06 163 LEU A O 1
ATOM 1325 N N . SER A 1 164 ? -14.591 2.430 3.592 1.00 95.31 164 SER A N 1
ATOM 1326 C CA . SER A 1 164 ? -13.531 2.995 2.736 1.00 95.31 164 SER A CA 1
ATOM 1327 C C . SER A 1 164 ? -13.448 4.512 2.899 1.00 95.31 164 SER A C 1
ATOM 1329 O O . SER A 1 164 ? -12.391 5.073 3.200 1.00 95.31 164 SER A O 1
ATOM 1331 N N . SER A 1 165 ? -14.598 5.171 2.765 1.00 94.50 165 SER A N 1
ATOM 1332 C CA . SER A 1 165 ? -14.682 6.619 2.841 1.00 94.50 165 SER A CA 1
ATOM 1333 C C . SER A 1 165 ? -14.245 7.175 4.194 1.00 94.50 165 SER A C 1
ATOM 1335 O O . SER A 1 165 ? -13.517 8.165 4.196 1.00 94.50 165 SER A O 1
ATOM 1337 N N . ASP A 1 166 ? -14.608 6.532 5.301 1.00 94.81 166 ASP A N 1
ATOM 1338 C CA . ASP A 1 166 ? -14.241 6.975 6.648 1.00 94.81 166 ASP A CA 1
ATOM 1339 C C . ASP A 1 166 ? -12.773 6.758 6.984 1.00 94.81 166 ASP A C 1
ATOM 1341 O O . ASP A 1 166 ? -12.188 7.598 7.666 1.00 94.81 166 ASP A O 1
ATOM 1345 N N . LEU A 1 167 ? -12.146 5.685 6.491 1.00 96.25 167 LEU A N 1
ATOM 1346 C CA . LEU A 1 167 ? -10.700 5.514 6.650 1.00 96.25 167 LEU A CA 1
ATOM 1347 C C . LEU A 1 167 ? -9.930 6.600 5.886 1.00 96.25 167 LEU A C 1
ATOM 1349 O O . LEU A 1 167 ? -8.977 7.167 6.422 1.00 96.25 167 LEU A O 1
ATOM 1353 N N . CYS A 1 168 ? -10.366 6.933 4.667 1.00 96.50 168 CYS A N 1
ATOM 1354 C CA . CYS A 1 168 ? -9.809 8.049 3.901 1.00 96.50 168 CYS A CA 1
ATOM 1355 C C . CYS A 1 168 ? -9.984 9.384 4.633 1.00 96.50 168 CYS A C 1
ATOM 1357 O O . CYS A 1 168 ? -9.018 10.124 4.792 1.00 96.50 168 CYS A O 1
ATOM 1359 N N . ASP A 1 169 ? -11.193 9.687 5.106 1.00 95.50 169 ASP A N 1
ATOM 1360 C CA . ASP A 1 169 ? -11.480 10.946 5.801 1.00 95.50 169 ASP A CA 1
ATOM 1361 C C . ASP A 1 169 ? -10.710 11.034 7.131 1.00 95.50 169 ASP A C 1
ATOM 1363 O O . ASP A 1 169 ? -10.248 12.105 7.522 1.00 95.50 169 ASP A O 1
ATOM 1367 N N . PHE A 1 170 ? -10.509 9.900 7.808 1.00 95.56 170 PHE A N 1
ATOM 1368 C CA . PHE A 1 170 ? -9.684 9.811 9.007 1.00 95.56 170 PHE A CA 1
ATOM 1369 C C . PHE A 1 170 ? -8.216 10.131 8.719 1.00 95.56 170 PHE A C 1
ATOM 1371 O O . PHE A 1 170 ? -7.633 10.943 9.434 1.00 95.56 170 PHE A O 1
ATOM 1378 N N . LEU A 1 171 ? -7.639 9.559 7.657 1.00 94.31 171 LEU A N 1
ATOM 1379 C CA . LEU A 1 171 ? -6.266 9.843 7.224 1.00 94.31 171 LEU A CA 1
ATOM 1380 C C . LEU A 1 171 ? -6.046 11.306 6.822 1.00 94.31 171 LEU A C 1
ATOM 1382 O O . LEU A 1 171 ? -4.935 11.810 6.948 1.00 94.31 171 LEU A O 1
ATOM 1386 N N . MET A 1 172 ? -7.098 11.984 6.365 1.00 94.19 172 MET A N 1
ATOM 1387 C CA . MET A 1 172 ? -7.069 13.393 5.967 1.00 94.19 172 MET A CA 1
ATOM 1388 C C . MET A 1 172 ? -7.178 14.380 7.141 1.00 94.19 172 MET A C 1
ATOM 1390 O O . MET A 1 172 ? -7.253 15.585 6.915 1.00 94.19 172 MET A O 1
ATOM 1394 N N . LYS A 1 173 ? -7.191 13.913 8.395 1.00 92.69 173 LYS A N 1
ATOM 1395 C CA . LYS A 1 173 ? -7.123 14.796 9.569 1.00 92.69 173 LYS A CA 1
ATOM 1396 C C . LYS A 1 173 ? -5.712 15.356 9.741 1.00 92.69 173 LYS A C 1
ATOM 1398 O O . LYS A 1 173 ? -4.742 14.611 9.620 1.00 92.69 173 LYS A O 1
ATOM 1403 N N . ASP A 1 174 ? -5.607 16.630 10.121 1.00 87.31 174 ASP A N 1
ATOM 1404 C CA . ASP A 1 174 ? -4.329 17.348 10.283 1.00 87.31 174 ASP A CA 1
ATOM 1405 C C . ASP A 1 174 ? -3.306 16.582 11.139 1.00 87.31 174 ASP A C 1
ATOM 1407 O O . ASP A 1 174 ? -2.137 16.485 10.776 1.00 87.31 174 ASP A O 1
ATOM 1411 N N . GLU A 1 175 ? -3.760 15.963 12.234 1.00 86.19 175 GLU A N 1
ATOM 1412 C CA . GLU A 1 175 ? -2.917 15.183 13.152 1.00 86.19 175 GLU A CA 1
ATOM 1413 C C . GLU A 1 175 ? -2.178 14.016 12.471 1.00 86.19 175 GLU A C 1
ATOM 1415 O O . GLU A 1 175 ? -1.067 13.668 12.879 1.00 86.19 175 GLU A O 1
ATOM 1420 N N . LEU A 1 176 ? -2.792 13.405 11.450 1.00 86.62 176 LEU A N 1
ATOM 1421 C CA . LEU A 1 176 ? -2.218 12.295 10.685 1.00 86.62 176 LEU A CA 1
ATOM 1422 C C . LEU A 1 176 ? -1.531 12.772 9.412 1.00 86.62 176 LEU A C 1
ATOM 1424 O O . LEU A 1 176 ? -0.478 12.237 9.070 1.00 86.62 176 LEU A O 1
ATOM 1428 N N . LEU A 1 177 ? -2.074 13.796 8.750 1.00 84.00 177 LEU A N 1
ATOM 1429 C CA . LEU A 1 177 ? -1.459 14.397 7.566 1.00 84.00 177 LEU A CA 1
ATOM 1430 C C . LEU A 1 177 ? -0.064 14.960 7.857 1.00 84.00 177 LEU A C 1
ATOM 1432 O O . LEU A 1 177 ? 0.818 14.815 7.020 1.00 84.00 177 LEU A O 1
ATOM 1436 N N . GLN A 1 178 ? 0.150 15.525 9.049 1.00 80.81 178 GLN A N 1
ATOM 1437 C CA . GLN A 1 178 ? 1.457 16.027 9.508 1.00 80.81 178 GLN A CA 1
ATOM 1438 C C . GLN A 1 178 ? 2.382 14.919 10.045 1.00 80.81 178 GLN A C 1
ATOM 1440 O O . GLN A 1 178 ? 3.543 15.157 10.375 1.00 80.81 178 GLN A O 1
ATOM 1445 N N . LYS A 1 179 ? 1.873 13.689 10.195 1.00 82.88 179 LYS A N 1
ATOM 1446 C CA . LYS A 1 179 ? 2.640 12.508 10.630 1.00 82.88 179 LYS A CA 1
ATOM 1447 C C . LYS A 1 179 ? 2.338 11.309 9.729 1.00 82.88 179 LYS A C 1
ATOM 1449 O O . LYS A 1 179 ? 1.954 10.239 10.228 1.00 82.88 179 LYS A O 1
ATOM 1454 N N . PRO A 1 180 ? 2.556 11.456 8.412 1.00 81.69 180 PRO A N 1
ATOM 1455 C CA . PRO A 1 180 ? 2.108 10.498 7.407 1.00 81.69 180 PRO A CA 1
ATOM 1456 C C . PRO A 1 180 ? 2.779 9.134 7.573 1.00 81.69 180 PRO A C 1
ATOM 1458 O O . PRO A 1 180 ? 2.262 8.122 7.122 1.00 81.69 180 PRO A O 1
ATOM 1461 N N . CYS A 1 181 ? 3.908 9.074 8.272 1.00 84.19 181 CYS A N 1
ATOM 1462 C CA . CYS A 1 181 ? 4.689 7.854 8.438 1.00 84.19 181 CYS A CA 1
ATOM 1463 C C . CYS A 1 181 ? 4.618 7.287 9.859 1.00 84.19 181 CYS A C 1
ATOM 1465 O O . CYS A 1 181 ? 5.343 6.355 10.195 1.00 84.19 181 CYS A O 1
ATOM 1467 N N . SER A 1 182 ? 3.732 7.834 10.697 1.00 87.69 182 SER A N 1
ATOM 1468 C CA . SER A 1 182 ? 3.423 7.251 12.002 1.00 87.69 182 SER A CA 1
ATOM 1469 C C . SER A 1 182 ? 2.820 5.851 11.857 1.00 87.69 182 SER A C 1
ATOM 1471 O O . SER A 1 182 ? 2.106 5.572 10.891 1.00 87.69 182 SER A O 1
ATOM 1473 N N . ASP A 1 183 ? 3.038 4.989 12.857 1.00 89.12 183 ASP A N 1
ATOM 1474 C CA . ASP A 1 183 ? 2.468 3.633 12.892 1.00 89.12 183 ASP A CA 1
ATOM 1475 C C . ASP A 1 183 ? 0.948 3.635 12.661 1.00 89.12 183 ASP A C 1
ATOM 1477 O O . ASP A 1 183 ? 0.412 2.748 11.997 1.00 89.12 183 ASP A O 1
ATOM 1481 N N . LEU A 1 184 ? 0.254 4.644 13.201 1.00 92.94 184 LEU A N 1
ATOM 1482 C CA . LEU A 1 184 ? -1.190 4.805 13.057 1.00 92.94 184 LEU A CA 1
ATOM 1483 C C . LEU A 1 184 ? -1.574 5.128 11.609 1.00 92.94 184 LEU A C 1
ATOM 1485 O O . LEU A 1 184 ? -2.398 4.420 11.031 1.00 92.94 184 LEU A O 1
ATOM 1489 N N . ALA A 1 185 ? -0.957 6.152 11.007 1.00 92.44 185 ALA A N 1
ATOM 1490 C CA . ALA A 1 185 ? -1.225 6.529 9.619 1.00 92.44 185 ALA A CA 1
ATOM 1491 C C . ALA A 1 185 ? -0.927 5.366 8.660 1.00 92.44 185 ALA A C 1
ATOM 1493 O O . ALA A 1 185 ? -1.764 5.018 7.828 1.00 92.44 185 ALA A O 1
ATOM 1494 N N . ARG A 1 186 ? 0.217 4.691 8.835 1.00 91.62 186 ARG A N 1
ATOM 1495 C CA . ARG A 1 186 ? 0.603 3.523 8.029 1.00 91.62 186 ARG A CA 1
ATOM 1496 C C . ARG A 1 186 ? -0.343 2.339 8.208 1.00 91.62 186 ARG A C 1
ATOM 1498 O O . ARG A 1 186 ? -0.658 1.674 7.222 1.00 91.62 186 ARG A O 1
ATOM 1505 N N . SER A 1 187 ? -0.821 2.077 9.426 1.00 92.75 187 SER A N 1
ATOM 1506 C CA . SER A 1 187 ? -1.791 1.002 9.658 1.00 92.75 187 SER A CA 1
ATOM 1507 C C . SER A 1 187 ? -3.111 1.279 8.948 1.00 92.75 187 SER A C 1
ATOM 1509 O O . SER A 1 187 ? -3.574 0.430 8.189 1.00 92.75 187 SER A O 1
ATOM 1511 N N . ILE A 1 188 ? -3.679 2.476 9.126 1.00 95.62 188 ILE A N 1
ATOM 1512 C CA . ILE A 1 188 ? -4.954 2.835 8.496 1.00 95.62 188 ILE A CA 1
ATOM 1513 C C . ILE A 1 188 ? -4.819 2.906 6.970 1.00 95.62 188 ILE A C 1
ATOM 1515 O O . ILE A 1 188 ? -5.704 2.432 6.262 1.00 95.62 188 ILE A O 1
ATOM 1519 N N . ALA A 1 189 ? -3.702 3.419 6.442 1.00 95.00 189 ALA A N 1
ATOM 1520 C CA . ALA A 1 189 ? -3.424 3.382 5.007 1.00 95.00 189 ALA A CA 1
ATOM 1521 C C . ALA A 1 189 ? -3.379 1.937 4.483 1.00 95.00 189 ALA A C 1
ATOM 1523 O O . ALA A 1 189 ? -4.016 1.630 3.480 1.00 95.00 189 ALA A O 1
ATOM 1524 N N . SER A 1 190 ? -2.713 1.022 5.194 1.00 94.62 190 SER A N 1
ATOM 1525 C CA . SER A 1 190 ? -2.675 -0.404 4.837 1.00 94.62 190 SER A CA 1
ATOM 1526 C C . SER A 1 190 ? -4.057 -1.074 4.889 1.00 94.62 190 SER A C 1
ATOM 1528 O O . SER A 1 190 ? -4.361 -1.954 4.075 1.00 94.62 190 SER A O 1
ATOM 1530 N N . ASP A 1 191 ? -4.913 -0.679 5.834 1.00 95.62 191 ASP A N 1
ATOM 1531 C CA . ASP A 1 191 ? -6.314 -1.108 5.898 1.00 95.62 191 ASP A CA 1
ATOM 1532 C C . ASP A 1 191 ? -7.110 -0.577 4.693 1.00 95.62 191 ASP A C 1
ATOM 1534 O O . ASP A 1 191 ? -7.754 -1.364 3.995 1.00 95.62 191 ASP A O 1
ATOM 1538 N N . ALA A 1 192 ? -6.985 0.713 4.366 1.00 96.56 192 ALA A N 1
ATOM 1539 C CA . ALA A 1 192 ? -7.639 1.338 3.215 1.00 96.56 192 ALA A CA 1
ATOM 1540 C C . ALA A 1 192 ? -7.194 0.725 1.872 1.00 96.56 192 ALA A C 1
ATOM 1542 O O . ALA A 1 192 ? -8.031 0.438 1.016 1.00 96.56 192 ALA A O 1
ATOM 1543 N N . VAL A 1 193 ? -5.898 0.443 1.696 1.00 96.69 193 VAL A N 1
ATOM 1544 C CA . VAL A 1 193 ? -5.346 -0.237 0.505 1.00 96.69 193 VAL A CA 1
ATOM 1545 C C . VAL A 1 193 ? -5.953 -1.621 0.335 1.00 96.69 193 VAL A C 1
ATOM 1547 O O . VAL A 1 193 ? -6.321 -2.016 -0.771 1.00 96.69 193 VAL A O 1
ATOM 1550 N N . TRP A 1 194 ? -6.076 -2.378 1.422 1.00 95.44 194 TRP A N 1
ATOM 1551 C CA . TRP A 1 194 ? -6.671 -3.707 1.359 1.00 95.44 194 TRP A CA 1
ATOM 1552 C C . TRP A 1 194 ? -8.160 -3.653 1.020 1.00 95.44 194 TRP A C 1
ATOM 1554 O O . TRP A 1 194 ? -8.624 -4.460 0.216 1.00 95.44 194 TRP A O 1
ATOM 1564 N N . ILE A 1 195 ? -8.890 -2.682 1.574 1.00 94.88 195 ILE A N 1
ATOM 1565 C CA . ILE A 1 195 ? -10.292 -2.425 1.224 1.00 94.88 195 ILE A CA 1
ATOM 1566 C C . ILE A 1 195 ? -10.418 -2.107 -0.269 1.00 94.88 195 ILE A C 1
ATOM 1568 O O . ILE A 1 195 ? -11.180 -2.767 -0.974 1.00 94.88 195 ILE A O 1
ATOM 1572 N N . ALA A 1 196 ? -9.619 -1.171 -0.781 1.00 95.81 196 ALA A N 1
ATOM 1573 C CA . ALA A 1 196 ? -9.612 -0.825 -2.198 1.00 95.81 196 ALA A CA 1
ATOM 1574 C C . ALA A 1 196 ? -9.254 -2.026 -3.084 1.00 95.81 196 ALA A C 1
ATOM 1576 O O . ALA A 1 196 ? -9.901 -2.253 -4.105 1.00 95.81 196 ALA A O 1
ATOM 1577 N N . LYS A 1 197 ? -8.282 -2.851 -2.677 1.00 95.31 197 LYS A N 1
ATOM 1578 C CA . LYS A 1 197 ? -7.960 -4.105 -3.370 1.00 95.31 197 LYS A CA 1
ATOM 1579 C C . LYS A 1 197 ? -9.189 -5.013 -3.471 1.00 95.31 197 LYS A C 1
ATOM 1581 O O . LYS A 1 197 ? -9.469 -5.508 -4.558 1.00 95.31 197 LYS A O 1
ATOM 1586 N N . LYS A 1 198 ? -9.922 -5.202 -2.371 1.00 93.31 198 LYS A N 1
ATOM 1587 C CA . LYS A 1 198 ? -11.149 -6.010 -2.336 1.00 93.31 198 LYS A CA 1
ATOM 1588 C C . LYS A 1 198 ? -12.282 -5.426 -3.180 1.00 93.31 198 LYS A C 1
ATOM 1590 O O . LYS A 1 198 ? -13.007 -6.181 -3.814 1.00 93.31 198 LYS A O 1
ATOM 1595 N N . MET A 1 199 ? -12.394 -4.105 -3.269 1.00 92.50 199 MET A N 1
ATOM 1596 C CA . MET A 1 199 ? -13.358 -3.448 -4.161 1.00 92.50 199 MET A CA 1
ATOM 1597 C C . MET A 1 199 ? -13.000 -3.584 -5.647 1.00 92.50 199 MET A C 1
ATOM 1599 O O . MET A 1 199 ? -13.890 -3.701 -6.485 1.00 92.50 199 MET A O 1
ATOM 1603 N N . LEU A 1 200 ? -11.709 -3.620 -5.988 1.00 93.31 200 LEU A N 1
ATOM 1604 C CA . LEU A 1 200 ? -11.265 -3.883 -7.361 1.00 93.31 200 LEU A CA 1
ATOM 1605 C C . LEU A 1 200 ? -11.585 -5.319 -7.804 1.00 93.31 200 LEU A C 1
ATOM 1607 O O . LEU A 1 200 ? -11.926 -5.521 -8.968 1.00 93.31 200 LEU A O 1
ATOM 1611 N N . GLU A 1 201 ? -11.517 -6.290 -6.883 1.00 90.62 201 GLU A N 1
ATOM 1612 C CA . GLU A 1 201 ? -11.927 -7.688 -7.116 1.00 90.62 201 GLU A CA 1
ATOM 1613 C C . GLU A 1 201 ? -13.433 -7.804 -7.436 1.00 90.62 201 GLU A C 1
ATOM 1615 O O . GLU A 1 201 ? -13.838 -8.717 -8.149 1.00 90.62 201 GLU A O 1
ATOM 1620 N N . SER A 1 202 ? -14.263 -6.858 -6.975 1.00 85.62 202 SER A N 1
ATOM 1621 C CA . SER A 1 202 ? -15.695 -6.770 -7.309 1.00 85.62 202 SER A CA 1
ATOM 1622 C C . SER A 1 202 ? -16.015 -5.801 -8.461 1.00 85.62 202 SER A C 1
ATOM 1624 O O . SER A 1 202 ? -17.175 -5.447 -8.666 1.00 85.62 202 SER A O 1
ATOM 1626 N N . HIS A 1 203 ? -15.004 -5.376 -9.231 1.00 81.62 203 HIS A N 1
ATOM 1627 C CA . HIS A 1 203 ? -15.104 -4.420 -10.347 1.00 81.62 203 HIS A CA 1
ATOM 1628 C C . HIS A 1 203 ? -15.620 -3.012 -9.979 1.00 81.62 203 HIS A C 1
ATOM 1630 O O . HIS A 1 203 ? -15.991 -2.234 -10.861 1.00 81.62 203 HIS A O 1
ATOM 1636 N N . SER A 1 204 ? -15.597 -2.635 -8.698 1.00 85.19 204 SER A N 1
ATOM 1637 C CA . SER A 1 204 ? -15.840 -1.254 -8.272 1.00 85.19 204 SER A CA 1
ATOM 1638 C C . SER A 1 204 ? -14.551 -0.436 -8.355 1.00 85.19 204 SER A C 1
ATOM 1640 O O . SER A 1 204 ? -13.500 -0.873 -7.892 1.00 85.19 204 SER A O 1
ATOM 1642 N N . VAL A 1 205 ? -14.618 0.770 -8.931 1.00 88.06 205 VAL A N 1
ATOM 1643 C CA . VAL A 1 205 ? -13.437 1.641 -9.126 1.00 88.06 205 VAL A CA 1
ATOM 1644 C C . VAL A 1 205 ? -13.522 2.987 -8.409 1.00 88.06 205 VAL A C 1
ATOM 1646 O O . VAL A 1 205 ? -12.495 3.634 -8.227 1.00 88.06 205 VAL A O 1
ATOM 1649 N N . ILE A 1 206 ? -14.711 3.419 -7.976 1.00 90.19 206 ILE A N 1
ATOM 1650 C CA . ILE A 1 206 ? -14.912 4.753 -7.382 1.00 90.19 206 ILE A CA 1
ATOM 1651 C C . ILE A 1 206 ? -14.143 4.885 -6.063 1.00 90.19 206 ILE A C 1
ATOM 1653 O O . ILE A 1 206 ? -13.332 5.794 -5.897 1.00 90.19 206 ILE A O 1
ATOM 1657 N N . GLU A 1 207 ? -14.352 3.948 -5.145 1.00 92.25 207 GLU A N 1
ATOM 1658 C CA . GLU A 1 207 ? -13.697 3.959 -3.837 1.00 92.25 207 GLU A CA 1
ATOM 1659 C C . GLU A 1 207 ? -12.191 3.660 -3.911 1.00 92.25 207 GLU A C 1
ATOM 1661 O O . GLU A 1 207 ? -11.420 4.390 -3.288 1.00 92.25 207 GLU A O 1
ATOM 1666 N N . PRO A 1 208 ? -11.709 2.710 -4.741 1.00 96.19 208 PRO A N 1
ATOM 1667 C CA . PRO A 1 208 ? -10.278 2.591 -5.010 1.00 96.19 208 PRO A CA 1
ATOM 1668 C C . PRO A 1 208 ? -9.624 3.885 -5.506 1.00 96.19 208 PRO A C 1
ATOM 1670 O O . PRO A 1 208 ? -8.486 4.166 -5.131 1.00 96.19 208 PRO A O 1
ATOM 1673 N N . ILE A 1 209 ? -10.320 4.700 -6.317 1.00 96.06 209 ILE A N 1
ATOM 1674 C CA . ILE A 1 209 ? -9.810 6.017 -6.741 1.00 96.06 209 ILE A CA 1
ATOM 1675 C C . ILE A 1 209 ? -9.697 6.957 -5.540 1.00 96.06 209 ILE A C 1
ATOM 1677 O O . ILE A 1 209 ? -8.691 7.656 -5.423 1.00 96.06 209 ILE A O 1
ATOM 1681 N N . LYS A 1 210 ? -10.686 6.960 -4.635 1.00 96.25 210 LYS A N 1
ATOM 1682 C CA . LYS A 1 210 ? -10.622 7.749 -3.396 1.00 96.25 210 LYS A CA 1
ATOM 1683 C C . LYS A 1 210 ? -9.389 7.361 -2.576 1.00 96.25 210 LYS A C 1
ATOM 1685 O O . LYS A 1 210 ? -8.602 8.238 -2.237 1.00 96.25 210 LYS A O 1
ATOM 1690 N N . VAL A 1 211 ? -9.171 6.064 -2.351 1.00 97.50 211 VAL A N 1
ATOM 1691 C CA . VAL A 1 211 ? -8.011 5.547 -1.605 1.00 97.50 211 VAL A CA 1
ATOM 1692 C C . VAL A 1 211 ? -6.688 5.926 -2.272 1.00 97.50 211 VAL A C 1
ATOM 1694 O O . VAL A 1 211 ? -5.792 6.425 -1.592 1.00 97.50 211 VAL A O 1
ATOM 1697 N N . LEU A 1 212 ? -6.567 5.755 -3.593 1.00 97.69 212 LEU A N 1
ATOM 1698 C CA . LEU A 1 212 ? -5.371 6.154 -4.342 1.00 97.69 212 LEU A CA 1
ATOM 1699 C C . LEU A 1 212 ? -5.073 7.650 -4.171 1.00 97.69 212 LEU A C 1
ATOM 1701 O O . LEU A 1 212 ? -3.938 8.018 -3.875 1.00 97.69 212 LEU A O 1
ATOM 1705 N N . ASN A 1 213 ? -6.090 8.504 -4.303 1.00 96.44 213 ASN A N 1
ATOM 1706 C CA . ASN A 1 213 ? -5.945 9.949 -4.136 1.00 96.44 213 ASN A CA 1
ATOM 1707 C C . ASN A 1 213 ? -5.559 10.326 -2.698 1.00 96.44 213 ASN A C 1
ATOM 1709 O O . ASN A 1 213 ? -4.730 11.212 -2.503 1.00 96.44 213 ASN A O 1
ATOM 1713 N N . THR A 1 214 ? -6.127 9.659 -1.689 1.00 96.06 214 THR A N 1
ATOM 1714 C CA . THR A 1 214 ? -5.750 9.866 -0.284 1.00 96.06 214 THR A CA 1
ATOM 1715 C C . THR A 1 214 ? -4.283 9.498 -0.063 1.00 96.06 214 THR A C 1
ATOM 1717 O O . THR A 1 214 ? -3.538 10.306 0.480 1.00 96.06 214 THR A O 1
ATOM 1720 N N . ILE A 1 215 ? -3.835 8.330 -0.531 1.00 94.69 215 ILE A N 1
ATOM 1721 C CA . ILE A 1 215 ? -2.431 7.899 -0.417 1.00 94.69 215 ILE A CA 1
ATOM 1722 C C . ILE A 1 215 ? -1.493 8.886 -1.112 1.00 94.69 215 ILE A C 1
ATOM 1724 O O . ILE A 1 215 ? -0.490 9.295 -0.528 1.00 94.69 215 ILE A O 1
ATOM 1728 N N . HIS A 1 216 ? -1.841 9.298 -2.333 1.00 92.50 216 HIS A N 1
ATOM 1729 C CA . HIS A 1 216 ? -1.094 10.306 -3.075 1.00 92.50 216 HIS A CA 1
ATOM 1730 C C . HIS A 1 216 ? -0.956 11.592 -2.258 1.00 92.50 216 HIS A C 1
ATOM 1732 O O . HIS A 1 216 ? 0.145 12.111 -2.106 1.00 92.50 216 HIS A O 1
ATOM 1738 N N . ARG A 1 217 ? -2.059 12.084 -1.684 1.00 91.44 217 ARG A N 1
ATOM 1739 C CA . ARG A 1 217 ? -2.070 13.324 -0.909 1.00 91.44 217 ARG A CA 1
ATOM 1740 C C . ARG A 1 217 ? -1.240 13.231 0.370 1.00 91.44 217 ARG A C 1
ATOM 1742 O O . ARG A 1 217 ? -0.531 14.177 0.692 1.00 91.44 217 ARG A O 1
ATOM 1749 N N . ILE A 1 218 ? -1.305 12.107 1.080 1.00 89.88 218 ILE A N 1
ATOM 1750 C CA . ILE A 1 218 ? -0.487 11.856 2.276 1.00 89.88 218 ILE A CA 1
ATOM 1751 C C . ILE A 1 218 ? 1.006 11.902 1.918 1.00 89.88 218 ILE A C 1
ATOM 1753 O O . ILE A 1 218 ? 1.790 12.546 2.615 1.00 89.88 218 ILE A O 1
ATOM 1757 N N . ALA A 1 219 ? 1.399 11.253 0.817 1.00 87.75 219 ALA A N 1
ATOM 1758 C CA . ALA A 1 219 ? 2.781 11.271 0.345 1.00 87.75 219 ALA A CA 1
ATOM 1759 C C . ALA A 1 219 ? 3.219 12.679 -0.105 1.00 87.75 219 ALA A C 1
ATOM 1761 O O . ALA A 1 219 ? 4.313 13.122 0.237 1.00 87.75 219 ALA A O 1
ATOM 1762 N N . GLU A 1 220 ? 2.355 13.404 -0.822 1.00 85.88 220 GLU A N 1
ATOM 1763 C CA . GLU A 1 220 ? 2.606 14.768 -1.305 1.00 85.88 220 GLU A CA 1
ATOM 1764 C C . GLU A 1 220 ? 2.825 15.761 -0.157 1.00 85.88 220 GLU A C 1
ATOM 1766 O O . GLU A 1 220 ? 3.787 16.526 -0.188 1.00 85.88 220 GLU A O 1
ATOM 1771 N N . VAL A 1 221 ? 1.969 15.740 0.874 1.00 84.00 221 VAL A N 1
ATOM 1772 C CA . VAL A 1 221 ? 2.111 16.623 2.044 1.00 84.00 221 VAL A CA 1
ATOM 1773 C C . VAL A 1 221 ? 3.468 16.415 2.708 1.00 84.00 221 VAL A C 1
ATOM 1775 O O . VAL A 1 221 ? 4.139 17.392 3.031 1.00 84.00 221 VAL A O 1
ATOM 1778 N N . ASN A 1 222 ? 3.919 15.164 2.836 1.00 76.69 222 ASN A N 1
ATOM 1779 C CA . ASN A 1 222 ? 5.219 14.882 3.432 1.00 76.69 222 ASN A CA 1
ATOM 1780 C C . ASN A 1 222 ? 6.374 15.439 2.597 1.00 76.69 222 ASN A C 1
ATOM 1782 O O . ASN A 1 222 ? 7.255 16.107 3.126 1.00 76.69 222 ASN A O 1
ATOM 1786 N N . ILE A 1 223 ? 6.341 15.209 1.286 1.00 80.44 223 ILE A N 1
ATOM 1787 C CA . ILE A 1 223 ? 7.337 15.736 0.347 1.00 80.44 223 ILE A CA 1
ATOM 1788 C C . ILE A 1 223 ? 7.395 17.264 0.426 1.00 80.44 223 ILE A C 1
ATOM 1790 O O . ILE A 1 223 ? 8.482 17.834 0.500 1.00 80.44 223 ILE A O 1
ATOM 1794 N N . TYR A 1 224 ? 6.238 17.926 0.460 1.00 80.12 224 TYR A N 1
ATOM 1795 C CA . TYR A 1 224 ? 6.152 19.380 0.545 1.00 80.12 224 TYR A CA 1
ATOM 1796 C C . TYR A 1 224 ? 6.686 19.925 1.876 1.00 80.12 224 TYR A C 1
ATOM 1798 O O . TYR A 1 224 ? 7.440 20.899 1.888 1.00 80.12 224 TYR A O 1
ATOM 1806 N N . GLU A 1 225 ? 6.332 19.315 3.009 1.00 75.00 225 GLU A N 1
ATOM 1807 C CA . GLU A 1 225 ? 6.886 19.697 4.315 1.00 75.00 225 GLU A CA 1
ATOM 1808 C C . GLU A 1 225 ? 8.413 19.567 4.334 1.00 75.00 225 GLU A C 1
ATOM 1810 O O . GLU A 1 225 ? 9.104 20.413 4.901 1.00 75.00 225 GLU A O 1
ATOM 1815 N N . MET A 1 226 ? 8.953 18.546 3.673 1.00 70.81 226 MET A N 1
ATOM 1816 C CA . MET A 1 226 ? 10.394 18.335 3.579 1.00 70.81 226 MET A CA 1
ATOM 1817 C C . MET A 1 226 ? 11.090 19.339 2.659 1.00 70.81 226 MET A C 1
ATOM 1819 O O . MET A 1 226 ? 12.144 19.849 3.033 1.00 70.81 226 MET A O 1
ATOM 1823 N N . GLU A 1 227 ? 10.495 19.683 1.511 1.00 74.06 227 GLU A N 1
ATOM 1824 C CA . GLU A 1 227 ? 11.008 20.739 0.622 1.00 74.06 227 GLU A CA 1
ATOM 1825 C C . GLU A 1 227 ? 11.102 22.105 1.318 1.00 74.06 227 GLU A C 1
ATOM 1827 O O . GLU A 1 227 ? 11.988 22.895 0.998 1.00 74.06 227 GLU A O 1
ATOM 1832 N N . ASN A 1 228 ? 10.219 22.390 2.280 1.00 72.88 228 ASN A N 1
ATOM 1833 C CA . ASN A 1 228 ? 10.186 23.682 2.973 1.00 72.88 228 ASN A CA 1
ATOM 1834 C C . ASN A 1 228 ? 11.010 23.726 4.272 1.00 72.88 228 ASN A C 1
ATOM 1836 O O . ASN A 1 228 ? 11.375 24.812 4.716 1.00 72.88 228 ASN A O 1
ATOM 1840 N N . ASN A 1 229 ? 11.329 22.576 4.876 1.00 65.19 229 ASN A N 1
ATOM 1841 C CA . ASN A 1 229 ? 12.090 22.478 6.131 1.00 65.19 229 ASN A CA 1
ATOM 1842 C C . ASN A 1 229 ? 13.590 22.187 5.915 1.00 65.19 229 ASN A C 1
ATOM 1844 O O . ASN A 1 229 ? 14.253 21.652 6.805 1.00 65.19 229 ASN A O 1
ATOM 1848 N N . VAL A 1 230 ? 14.135 22.510 4.738 1.00 55.72 230 VAL A N 1
ATOM 1849 C CA . VAL A 1 230 ? 15.522 22.210 4.346 1.00 55.72 230 VAL A CA 1
ATOM 1850 C C . VAL A 1 230 ? 16.520 22.965 5.234 1.00 55.72 230 VAL A C 1
ATOM 1852 O O . VAL A 1 230 ? 16.826 24.133 5.005 1.00 55.72 230 VAL A O 1
ATOM 1855 N N . SER A 1 231 ? 17.066 22.278 6.237 1.00 53.84 231 SER A N 1
ATOM 1856 C CA . SER A 1 231 ? 18.409 22.550 6.749 1.00 53.84 231 SER A CA 1
ATOM 1857 C C . SER A 1 231 ? 19.397 21.617 6.035 1.00 53.84 231 SER A C 1
ATOM 1859 O O . SER A 1 231 ? 19.028 20.529 5.589 1.00 53.84 231 SER A O 1
ATOM 1861 N N . GLU A 1 232 ? 20.654 22.046 5.890 1.00 51.38 232 GLU A N 1
ATOM 1862 C CA . GLU A 1 232 ? 21.681 21.408 5.040 1.00 51.38 232 GLU A CA 1
ATOM 1863 C C . GLU A 1 232 ? 22.019 19.933 5.387 1.00 51.38 232 GLU A C 1
ATOM 1865 O O . GLU A 1 232 ? 22.739 19.287 4.634 1.00 51.38 232 GLU A O 1
ATOM 1870 N N . ASN A 1 233 ? 21.450 19.354 6.456 1.00 47.78 233 ASN A N 1
ATOM 1871 C CA . ASN A 1 233 ? 21.670 17.965 6.896 1.00 47.78 233 ASN A CA 1
ATOM 1872 C C . ASN A 1 233 ? 20.516 16.978 6.572 1.00 47.78 233 ASN A C 1
ATOM 1874 O O . ASN A 1 233 ? 20.489 15.871 7.107 1.00 47.78 233 ASN A O 1
ATOM 1878 N N . ASN A 1 234 ? 19.550 17.334 5.715 1.00 51.50 234 ASN A N 1
ATOM 1879 C CA . ASN A 1 234 ? 18.280 16.589 5.588 1.00 51.50 234 ASN A CA 1
ATOM 1880 C C . ASN A 1 234 ? 18.196 15.501 4.489 1.00 51.50 234 ASN A C 1
ATOM 1882 O O . ASN A 1 234 ? 17.130 14.907 4.324 1.00 51.50 234 ASN A O 1
ATOM 1886 N N . LEU A 1 235 ? 19.269 15.174 3.757 1.00 49.56 235 LEU A N 1
ATOM 1887 C CA . LEU A 1 235 ? 19.215 14.137 2.701 1.00 49.56 235 LEU A CA 1
ATOM 1888 C C . LEU A 1 235 ? 18.915 12.721 3.244 1.00 49.56 235 LEU A C 1
ATOM 1890 O O . LEU A 1 235 ? 18.254 11.935 2.572 1.00 49.56 235 LEU A O 1
ATOM 1894 N N . GLU A 1 236 ? 19.306 12.418 4.486 1.00 49.06 236 GLU A N 1
ATOM 1895 C CA . GLU A 1 236 ? 19.006 11.139 5.159 1.00 49.06 236 GLU A CA 1
ATOM 1896 C C . GLU A 1 236 ? 17.570 11.059 5.724 1.00 49.06 236 GLU A C 1
ATOM 1898 O O . GLU A 1 236 ? 17.142 10.012 6.215 1.00 49.06 236 GLU A O 1
ATOM 1903 N N . GLN A 1 237 ? 16.789 12.146 5.677 1.00 53.84 237 GLN A N 1
ATOM 1904 C CA . GLN A 1 237 ? 15.487 12.190 6.347 1.00 53.84 237 GLN A CA 1
ATOM 1905 C C . GLN A 1 237 ? 14.351 11.535 5.547 1.00 53.84 237 GLN A C 1
ATOM 1907 O O . GLN A 1 237 ? 13.458 10.965 6.164 1.00 53.84 237 GLN A O 1
ATOM 1912 N N . LEU A 1 238 ? 14.367 11.536 4.207 1.00 52.56 238 LEU A N 1
ATOM 1913 C CA . LEU A 1 238 ? 13.281 10.919 3.413 1.00 52.56 238 LEU A CA 1
ATOM 1914 C C . LEU A 1 238 ? 13.239 9.398 3.593 1.00 52.56 238 LEU A C 1
ATOM 1916 O O . LEU A 1 238 ? 12.166 8.809 3.730 1.00 52.56 238 LEU A O 1
ATOM 1920 N N . ASP A 1 239 ? 14.418 8.785 3.660 1.00 50.81 239 ASP A N 1
ATOM 1921 C CA . ASP A 1 239 ? 14.579 7.358 3.926 1.00 50.81 239 ASP A CA 1
ATOM 1922 C C . ASP A 1 239 ? 14.141 7.025 5.369 1.00 50.81 239 ASP A C 1
ATOM 1924 O O . ASP A 1 239 ? 13.486 6.011 5.610 1.00 50.81 239 ASP A O 1
ATOM 1928 N N . LYS A 1 240 ? 14.373 7.939 6.326 1.00 54.09 240 LYS A N 1
ATOM 1929 C CA . LYS A 1 240 ? 13.895 7.819 7.716 1.00 54.09 240 LYS A CA 1
ATOM 1930 C C . LYS A 1 240 ? 12.368 7.866 7.836 1.00 54.09 240 LYS A C 1
ATOM 1932 O O . LYS A 1 240 ? 11.813 7.238 8.737 1.00 54.09 240 LYS A O 1
ATOM 1937 N N . TYR A 1 241 ? 11.683 8.586 6.948 1.00 58.66 241 TYR A N 1
ATOM 1938 C CA . TYR A 1 241 ? 10.223 8.659 6.948 1.00 58.66 241 TYR A CA 1
ATOM 1939 C C . TYR A 1 241 ? 9.556 7.492 6.202 1.00 58.66 241 TYR A C 1
ATOM 1941 O O . TYR A 1 241 ? 8.343 7.413 6.229 1.00 58.66 241 TYR A O 1
ATOM 1949 N N . ASN A 1 242 ? 10.260 6.530 5.594 1.00 70.88 242 ASN A N 1
ATOM 1950 C CA . ASN A 1 242 ? 9.632 5.338 4.980 1.00 70.88 242 ASN A CA 1
ATOM 1951 C C . ASN A 1 242 ? 8.477 5.664 3.991 1.00 70.88 242 ASN A C 1
ATOM 1953 O O . ASN A 1 242 ? 7.479 4.942 3.903 1.00 70.88 242 ASN A O 1
ATOM 1957 N N . ILE A 1 243 ? 8.590 6.771 3.241 1.00 82.19 243 ILE A N 1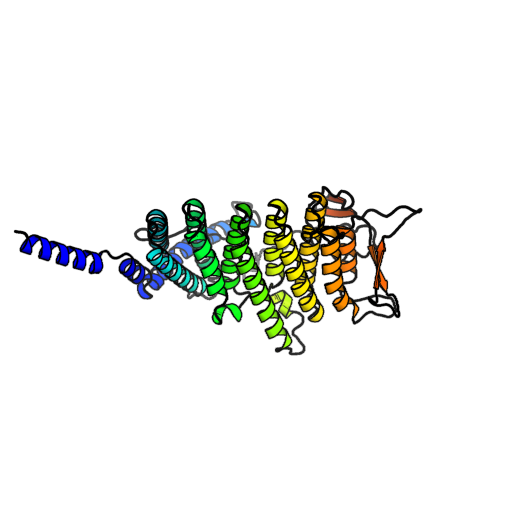
ATOM 1958 C CA . ILE A 1 243 ? 7.608 7.159 2.205 1.00 82.19 243 ILE A CA 1
ATOM 1959 C C . ILE A 1 243 ? 7.561 6.108 1.086 1.00 82.19 243 ILE A C 1
ATOM 1961 O O . ILE A 1 243 ? 6.516 5.896 0.470 1.00 82.19 243 ILE A O 1
ATOM 1965 N N . SER A 1 244 ? 8.669 5.395 0.868 1.00 87.69 244 SER A N 1
ATOM 1966 C CA . SER A 1 244 ? 8.783 4.254 -0.046 1.00 87.69 244 SER A CA 1
ATOM 1967 C C . SER A 1 244 ? 7.671 3.213 0.150 1.00 87.69 244 SER A C 1
ATOM 1969 O O . SER A 1 244 ? 7.209 2.622 -0.826 1.00 87.69 244 SER A O 1
ATOM 1971 N N . ALA A 1 245 ? 7.154 3.048 1.372 1.00 89.62 245 ALA A N 1
ATOM 1972 C CA . ALA A 1 245 ? 6.037 2.153 1.653 1.00 89.62 245 ALA A CA 1
ATOM 1973 C C . ALA A 1 245 ? 4.753 2.520 0.879 1.00 89.62 245 ALA A C 1
ATOM 1975 O O . ALA A 1 245 ? 4.030 1.625 0.439 1.00 89.62 245 ALA A O 1
ATOM 1976 N N . TYR A 1 246 ? 4.495 3.811 0.637 1.00 92.50 246 TYR A N 1
ATOM 1977 C CA . TYR A 1 246 ? 3.352 4.262 -0.163 1.00 92.50 246 TYR A CA 1
ATOM 1978 C C . TYR A 1 246 ? 3.485 3.895 -1.646 1.00 92.50 246 TYR A C 1
ATOM 1980 O O . TYR A 1 246 ? 2.477 3.620 -2.296 1.00 92.50 246 TYR A O 1
ATOM 1988 N N . ALA A 1 247 ? 4.706 3.821 -2.188 1.00 94.50 247 ALA A N 1
ATOM 1989 C CA . ALA A 1 247 ? 4.913 3.331 -3.551 1.00 94.50 247 ALA A CA 1
ATOM 1990 C C . ALA A 1 247 ? 4.466 1.863 -3.673 1.00 94.50 247 ALA A C 1
ATOM 1992 O O . ALA A 1 247 ? 3.742 1.504 -4.604 1.00 94.50 247 ALA A O 1
ATOM 1993 N N . TYR A 1 248 ? 4.801 1.029 -2.683 1.00 94.81 248 TYR A N 1
ATOM 1994 C CA . TYR A 1 248 ? 4.349 -0.363 -2.652 1.00 94.81 248 TYR A CA 1
ATOM 1995 C C . TYR A 1 248 ? 2.839 -0.498 -2.436 1.00 94.81 248 TYR A C 1
ATOM 1997 O O . TYR A 1 248 ? 2.223 -1.377 -3.039 1.00 94.81 248 TYR A O 1
ATOM 2005 N N . ASP A 1 249 ? 2.221 0.383 -1.650 1.00 95.75 249 ASP A N 1
ATOM 2006 C CA . ASP A 1 249 ? 0.762 0.428 -1.513 1.00 95.75 249 ASP A CA 1
ATOM 2007 C C . ASP A 1 249 ? 0.083 0.713 -2.867 1.00 95.75 249 ASP A C 1
ATOM 2009 O O . ASP A 1 249 ? -0.839 -0.002 -3.270 1.00 95.75 249 ASP A O 1
ATOM 2013 N N . ILE A 1 250 ? 0.582 1.698 -3.624 1.00 97.62 250 ILE A N 1
ATOM 2014 C CA . ILE A 1 250 ? 0.073 2.016 -4.969 1.00 97.62 250 ILE A CA 1
ATOM 2015 C C . ILE A 1 250 ? 0.324 0.849 -5.938 1.00 97.62 250 ILE A C 1
ATOM 2017 O O . ILE A 1 250 ? -0.559 0.511 -6.732 1.00 97.62 250 ILE A O 1
ATOM 2021 N N . LYS A 1 251 ? 1.484 0.179 -5.851 1.00 97.19 251 LYS A N 1
ATOM 2022 C CA . LYS A 1 251 ? 1.790 -1.040 -6.621 1.00 97.19 251 LYS A CA 1
ATOM 2023 C C . LYS A 1 251 ? 0.752 -2.131 -6.378 1.00 97.19 251 LYS A C 1
ATOM 2025 O O . LYS A 1 251 ? 0.255 -2.713 -7.337 1.00 97.19 251 LYS A O 1
ATOM 2030 N N . VAL A 1 252 ? 0.401 -2.402 -5.118 1.00 96.69 252 VAL A N 1
ATOM 2031 C CA . VAL A 1 252 ? -0.598 -3.424 -4.753 1.00 96.69 252 VAL A CA 1
ATOM 2032 C C . VAL A 1 252 ? -1.949 -3.128 -5.406 1.00 96.69 252 VAL A C 1
ATOM 2034 O O . VAL A 1 252 ? -2.581 -4.040 -5.949 1.00 96.69 252 VAL A O 1
ATOM 2037 N N . LEU A 1 253 ? -2.373 -1.862 -5.407 1.00 97.75 253 LEU A N 1
ATOM 2038 C CA . LEU A 1 253 ? -3.604 -1.433 -6.072 1.00 97.75 253 LEU A CA 1
ATOM 2039 C C . LEU A 1 253 ? -3.519 -1.606 -7.596 1.00 97.75 253 LEU A C 1
ATOM 2041 O O . LEU A 1 253 ? -4.439 -2.161 -8.198 1.00 97.75 253 LEU A O 1
ATOM 2045 N N . GLY A 1 254 ? -2.405 -1.208 -8.215 1.00 97.19 254 GLY A N 1
ATOM 2046 C CA . GLY A 1 254 ? -2.183 -1.359 -9.655 1.00 97.19 254 GLY A CA 1
ATOM 2047 C C . GLY A 1 254 ? -2.154 -2.823 -10.109 1.00 97.19 254 GLY A C 1
ATOM 2048 O O . GLY A 1 254 ? -2.794 -3.170 -11.100 1.00 97.19 254 GLY A O 1
ATOM 2049 N N . VAL A 1 255 ? -1.487 -3.702 -9.353 1.00 96.69 255 VAL A N 1
ATOM 2050 C CA . VAL A 1 255 ? -1.451 -5.151 -9.616 1.00 96.69 255 VAL A CA 1
ATOM 2051 C C . VAL A 1 255 ? -2.854 -5.745 -9.520 1.00 96.69 255 VAL A C 1
ATOM 2053 O O . VAL A 1 255 ? -3.262 -6.502 -10.401 1.00 96.69 255 VAL A O 1
ATOM 2056 N N . SER A 1 256 ? -3.618 -5.382 -8.482 1.00 96.69 256 SER A N 1
ATOM 2057 C CA . SER A 1 256 ? -5.011 -5.823 -8.355 1.00 96.69 256 SER A CA 1
ATOM 2058 C C . SER A 1 256 ? -5.853 -5.358 -9.542 1.00 96.69 256 SER A C 1
ATOM 2060 O O . SER A 1 256 ? -6.600 -6.141 -10.123 1.00 96.69 256 SER A O 1
ATOM 2062 N N . ALA A 1 257 ? -5.702 -4.103 -9.958 1.00 96.38 257 ALA A N 1
ATOM 2063 C CA . ALA A 1 257 ? -6.455 -3.557 -11.074 1.00 96.38 257 ALA A CA 1
ATOM 2064 C C . ALA A 1 257 ? -6.141 -4.250 -12.404 1.00 96.38 257 ALA A C 1
ATOM 2066 O O . ALA A 1 257 ? -7.076 -4.591 -13.124 1.00 96.38 257 ALA A O 1
ATOM 2067 N N . LEU A 1 258 ? -4.865 -4.515 -12.708 1.00 95.25 258 LEU A N 1
ATOM 2068 C CA . LEU A 1 258 ? -4.466 -5.246 -13.918 1.00 95.25 258 LEU A CA 1
ATOM 2069 C C . LEU A 1 258 ? -5.053 -6.662 -13.941 1.00 95.25 258 LEU A C 1
ATOM 2071 O O . LEU A 1 258 ? -5.659 -7.051 -14.937 1.00 95.25 258 LEU A O 1
ATOM 2075 N N . ASN A 1 259 ? -4.952 -7.395 -12.828 1.00 94.81 259 ASN A N 1
ATOM 2076 C CA . ASN A 1 259 ? -5.509 -8.747 -12.716 1.00 94.81 259 ASN A CA 1
ATOM 2077 C C . ASN A 1 259 ? -7.042 -8.782 -12.851 1.00 94.81 259 ASN A C 1
ATOM 2079 O O . ASN A 1 259 ? -7.588 -9.782 -13.306 1.00 94.81 259 ASN A O 1
ATOM 2083 N N . ASN A 1 260 ? -7.729 -7.691 -12.500 1.00 93.62 260 ASN A N 1
ATOM 2084 C CA . ASN A 1 260 ? -9.185 -7.557 -12.606 1.00 93.62 260 ASN A CA 1
ATOM 2085 C C . ASN A 1 260 ? -9.645 -6.787 -13.866 1.00 93.62 260 ASN A C 1
ATOM 2087 O O . ASN A 1 260 ? -10.804 -6.381 -13.951 1.00 93.62 260 ASN A O 1
ATOM 2091 N N . GLY A 1 261 ? -8.757 -6.554 -14.842 1.00 91.38 261 GLY A N 1
ATOM 2092 C CA . GLY A 1 261 ? -9.094 -5.918 -16.126 1.00 91.38 261 GLY A CA 1
ATOM 2093 C C . GLY A 1 261 ? -9.347 -4.403 -16.073 1.00 91.38 261 GLY A C 1
ATOM 2094 O O . GLY A 1 261 ? -9.813 -3.818 -17.049 1.00 91.38 261 GLY A O 1
ATOM 2095 N N . ASN A 1 262 ? -9.017 -3.735 -14.967 1.00 93.50 262 ASN A N 1
ATOM 2096 C CA . ASN A 1 262 ? -9.215 -2.298 -14.763 1.00 93.50 262 ASN A CA 1
ATOM 2097 C C . ASN A 1 262 ? -8.005 -1.480 -15.256 1.00 93.50 262 ASN A C 1
ATOM 2099 O O . ASN A 1 262 ? -7.311 -0.825 -14.474 1.00 93.50 262 ASN A O 1
ATOM 2103 N N . SER A 1 263 ? -7.749 -1.491 -16.569 1.00 92.38 263 SER A N 1
ATOM 2104 C CA . SER A 1 263 ? -6.572 -0.843 -17.181 1.00 92.38 263 SER A CA 1
ATOM 2105 C C . SER A 1 263 ? -6.504 0.676 -16.960 1.00 92.38 263 SER A C 1
ATOM 2107 O O . SER A 1 263 ? -5.419 1.214 -16.750 1.00 92.38 263 SER A O 1
ATOM 2109 N N . HIS A 1 264 ? -7.646 1.374 -16.924 1.00 94.31 264 HIS A N 1
ATOM 2110 C CA . HIS A 1 264 ? -7.694 2.809 -16.601 1.00 94.31 264 HIS A CA 1
ATOM 2111 C C . HIS A 1 264 ? -7.218 3.097 -15.172 1.00 94.31 264 HIS A C 1
ATOM 2113 O O . HIS A 1 264 ? -6.474 4.047 -14.942 1.00 94.31 264 HIS A O 1
ATOM 2119 N N . PHE A 1 265 ? -7.618 2.271 -14.205 1.00 96.19 265 PHE A N 1
ATOM 2120 C CA . PHE A 1 265 ? -7.183 2.450 -12.825 1.00 96.19 265 PHE A CA 1
ATOM 2121 C C . PHE A 1 265 ? -5.694 2.122 -12.665 1.00 96.19 265 PHE A C 1
ATOM 2123 O O . PHE A 1 265 ? -4.962 2.888 -12.046 1.00 96.19 265 PHE A O 1
ATOM 2130 N N . ALA A 1 266 ? -5.221 1.040 -13.293 1.00 96.12 266 ALA A N 1
ATOM 2131 C CA . ALA A 1 266 ? -3.799 0.701 -13.309 1.00 96.12 266 ALA A CA 1
ATOM 2132 C C . ALA A 1 266 ? -2.936 1.826 -13.908 1.00 96.12 266 ALA A C 1
ATOM 2134 O O . ALA A 1 266 ? -1.873 2.135 -13.372 1.00 96.12 266 ALA A O 1
ATOM 2135 N N . TYR A 1 267 ? -3.418 2.491 -14.965 1.00 95.25 267 TYR A N 1
ATOM 2136 C CA . TYR A 1 267 ? -2.769 3.679 -15.521 1.00 95.25 267 TYR A CA 1
ATOM 2137 C C . TYR A 1 267 ? -2.642 4.806 -14.485 1.00 95.25 267 TYR A C 1
ATOM 2139 O O . TYR A 1 267 ? -1.556 5.351 -14.312 1.00 95.25 267 TYR A O 1
ATOM 2147 N N . ARG A 1 268 ? -3.710 5.109 -13.732 1.00 96.00 268 ARG A N 1
ATOM 2148 C CA . ARG A 1 268 ? -3.670 6.117 -12.652 1.00 96.00 268 ARG A CA 1
ATOM 2149 C C . ARG A 1 268 ? -2.703 5.752 -11.525 1.00 96.00 268 ARG A C 1
ATOM 2151 O O . ARG A 1 268 ? -2.083 6.639 -10.940 1.00 96.00 268 ARG A O 1
ATOM 2158 N N . CYS A 1 269 ? -2.547 4.462 -11.220 1.00 97.62 269 CYS A N 1
ATOM 2159 C CA . CYS A 1 269 ? -1.520 4.003 -10.283 1.00 97.62 269 CYS A CA 1
ATOM 2160 C C . CYS A 1 269 ? -0.112 4.312 -10.809 1.00 97.62 269 CYS A C 1
ATOM 2162 O O . CYS A 1 269 ? 0.702 4.844 -10.061 1.00 97.62 269 CYS A O 1
ATOM 2164 N N . MET A 1 270 ? 0.169 4.031 -12.087 1.00 96.81 270 MET A N 1
ATOM 2165 C CA . MET A 1 270 ? 1.467 4.349 -12.700 1.00 96.81 270 MET A CA 1
ATOM 2166 C C . MET A 1 270 ? 1.729 5.859 -12.762 1.00 96.81 270 MET A C 1
ATOM 2168 O O . MET A 1 270 ? 2.837 6.294 -12.463 1.00 96.81 270 MET A O 1
ATOM 2172 N N . GLU A 1 271 ? 0.709 6.664 -13.059 1.00 96.44 271 GLU A N 1
ATOM 2173 C CA . GLU A 1 271 ? 0.786 8.129 -13.015 1.00 96.44 271 GLU A CA 1
ATOM 2174 C C . GLU A 1 271 ? 1.103 8.641 -11.600 1.00 96.44 271 GLU A C 1
ATOM 2176 O O . GLU A 1 271 ? 2.012 9.449 -11.417 1.00 96.44 271 GLU A O 1
ATOM 2181 N N . SER A 1 272 ? 0.416 8.115 -10.580 1.00 97.25 272 SER A N 1
ATOM 2182 C CA . SER A 1 272 ? 0.663 8.472 -9.175 1.00 97.25 272 SER A CA 1
ATOM 2183 C C . SER A 1 272 ? 2.073 8.083 -8.722 1.00 97.25 272 SER A C 1
ATOM 2185 O O . SER A 1 272 ? 2.730 8.852 -8.022 1.00 97.25 272 SER A O 1
ATOM 2187 N N . LEU A 1 273 ? 2.562 6.915 -9.154 1.00 97.44 273 LEU A N 1
ATOM 2188 C CA . LEU A 1 273 ? 3.940 6.478 -8.927 1.00 97.44 273 LEU A CA 1
ATOM 2189 C C . LEU A 1 273 ? 4.944 7.393 -9.632 1.00 97.44 273 LEU A C 1
ATOM 2191 O O . LEU A 1 273 ? 5.937 7.773 -9.023 1.00 97.44 273 LEU A O 1
ATOM 2195 N N . SER A 1 274 ? 4.682 7.782 -10.882 1.00 96.81 274 SER A N 1
ATOM 2196 C CA . SER A 1 274 ? 5.523 8.715 -11.639 1.00 96.81 274 SER A CA 1
ATOM 2197 C C . SER A 1 274 ? 5.649 10.055 -10.918 1.00 96.81 274 SER A C 1
ATOM 2199 O O . SER A 1 274 ? 6.760 10.542 -10.721 1.00 96.81 274 SER A O 1
ATOM 2201 N N . TYR A 1 275 ? 4.530 10.611 -10.443 1.00 95.12 275 TYR A N 1
ATOM 2202 C CA . TYR A 1 275 ? 4.520 11.844 -9.658 1.00 95.12 275 TYR A CA 1
ATOM 2203 C C . TYR A 1 275 ? 5.349 11.712 -8.373 1.00 95.12 275 TYR A C 1
ATOM 2205 O O . TYR A 1 275 ? 6.207 12.556 -8.106 1.00 95.12 275 TYR A O 1
ATOM 2213 N N . LEU A 1 276 ? 5.134 10.641 -7.600 1.00 93.50 276 LEU A N 1
ATOM 2214 C CA . LEU A 1 276 ? 5.910 10.360 -6.390 1.00 93.50 276 LEU A CA 1
ATOM 2215 C C . LEU A 1 276 ? 7.410 10.260 -6.713 1.00 93.50 276 LEU A C 1
ATOM 2217 O O . LEU A 1 276 ? 8.223 10.924 -6.077 1.00 93.50 276 LEU A O 1
ATOM 2221 N N . GLY A 1 277 ? 7.767 9.510 -7.756 1.00 94.31 277 GLY A N 1
ATOM 2222 C CA . GLY A 1 277 ? 9.146 9.326 -8.201 1.00 94.31 277 GLY A CA 1
ATOM 2223 C C . GLY A 1 277 ? 9.827 10.615 -8.647 1.00 94.31 277 GLY A C 1
ATOM 2224 O O . GLY A 1 277 ? 10.969 10.846 -8.264 1.00 94.31 277 GLY A O 1
ATOM 2225 N N . CYS A 1 278 ? 9.145 11.476 -9.407 1.00 93.88 278 CYS A N 1
ATOM 2226 C CA . CYS A 1 278 ? 9.678 12.772 -9.839 1.00 93.88 278 CYS A CA 1
ATOM 2227 C C . CYS A 1 278 ? 10.040 13.660 -8.643 1.00 93.88 278 CYS A C 1
ATOM 2229 O O . CYS A 1 278 ? 11.143 14.202 -8.578 1.00 93.88 278 CYS A O 1
ATOM 2231 N N . ASN A 1 279 ? 9.133 13.771 -7.671 1.00 91.19 279 ASN A N 1
ATOM 2232 C CA . ASN A 1 279 ? 9.370 14.574 -6.475 1.00 91.19 279 ASN A CA 1
ATOM 2233 C C . ASN A 1 279 ? 10.466 13.968 -5.584 1.00 91.19 279 ASN A C 1
ATOM 2235 O O . ASN A 1 279 ? 11.347 14.679 -5.105 1.00 91.19 279 ASN A O 1
ATOM 2239 N N . SER A 1 280 ? 10.477 12.644 -5.408 1.00 89.38 280 SER A N 1
ATOM 2240 C CA . SER A 1 280 ? 11.543 11.960 -4.671 1.00 89.38 280 SER A CA 1
ATOM 2241 C C . SER A 1 280 ? 12.908 12.080 -5.352 1.00 89.38 280 SER A C 1
ATOM 2243 O O . SER A 1 280 ? 13.911 12.224 -4.658 1.00 89.38 280 SER A O 1
ATOM 2245 N N . ALA A 1 281 ? 12.963 12.070 -6.687 1.00 90.62 281 ALA A N 1
ATOM 2246 C CA . ALA A 1 281 ? 14.191 12.270 -7.455 1.00 90.62 281 ALA A CA 1
ATOM 2247 C C . ALA A 1 281 ? 14.734 13.695 -7.297 1.00 90.62 281 ALA A C 1
ATOM 2249 O O . ALA A 1 281 ? 15.925 13.860 -7.036 1.00 90.62 281 ALA A O 1
ATOM 2250 N N . LYS A 1 282 ? 13.864 14.713 -7.370 1.00 88.94 282 LYS A N 1
ATOM 2251 C CA . LYS A 1 282 ? 14.217 16.120 -7.102 1.00 88.94 282 LYS A CA 1
ATOM 2252 C C . LYS A 1 282 ? 14.830 16.296 -5.708 1.00 88.94 282 LYS A C 1
ATOM 2254 O O . LYS A 1 282 ? 15.804 17.024 -5.548 1.00 88.94 282 LYS A O 1
ATOM 2259 N N . LEU A 1 283 ? 14.293 15.585 -4.719 1.00 84.56 283 LEU A N 1
ATOM 2260 C CA . LEU A 1 283 ? 14.785 15.571 -3.341 1.00 84.56 283 LEU A CA 1
ATOM 2261 C C . LEU A 1 283 ? 15.946 14.590 -3.082 1.00 84.56 283 LEU A C 1
ATOM 2263 O O . LEU A 1 283 ? 16.430 14.504 -1.955 1.00 84.56 283 LEU A O 1
ATOM 2267 N N . LYS A 1 284 ? 16.384 13.831 -4.094 1.00 85.88 284 LYS A N 1
ATOM 2268 C CA . LYS A 1 284 ? 17.424 12.791 -3.998 1.00 85.88 284 LYS A CA 1
ATOM 2269 C C . LYS A 1 284 ? 17.128 11.683 -2.956 1.00 85.88 284 LYS A C 1
ATOM 2271 O O . LYS A 1 284 ? 18.058 11.090 -2.414 1.00 85.88 284 LYS A O 1
ATOM 2276 N N . SER A 1 285 ? 15.853 11.335 -2.711 1.00 85.94 285 SER A N 1
ATOM 2277 C CA . SER A 1 285 ? 15.477 10.168 -1.879 1.00 85.94 285 SER A CA 1
ATOM 2278 C C . SER A 1 285 ? 15.688 8.862 -2.633 1.00 85.94 285 SER A C 1
ATOM 2280 O O . SER A 1 285 ? 14.857 8.442 -3.442 1.00 85.94 285 SER A O 1
ATOM 2282 N N . THR A 1 286 ? 16.797 8.194 -2.331 1.00 88.44 286 THR A N 1
ATOM 2283 C CA . THR A 1 286 ? 17.198 6.967 -3.024 1.00 88.44 286 THR A CA 1
ATOM 2284 C C . THR A 1 286 ? 16.180 5.845 -2.818 1.00 88.44 286 THR A C 1
ATOM 2286 O O . THR A 1 286 ? 15.729 5.255 -3.799 1.00 88.44 286 THR A O 1
ATOM 2289 N N . GLN A 1 287 ? 15.764 5.563 -1.576 1.00 88.19 287 GLN A N 1
ATOM 2290 C CA . GLN A 1 287 ? 14.868 4.431 -1.299 1.00 88.19 287 GLN A CA 1
ATOM 2291 C C . GLN A 1 287 ? 13.491 4.606 -1.939 1.00 88.19 287 GLN A C 1
ATOM 2293 O O . GLN A 1 287 ? 12.921 3.646 -2.459 1.00 88.19 287 GLN A O 1
ATOM 2298 N N . THR A 1 288 ? 12.957 5.830 -1.940 1.00 89.69 288 THR A N 1
ATOM 2299 C CA . THR A 1 288 ? 11.645 6.098 -2.542 1.00 89.69 288 THR A CA 1
ATOM 2300 C C . THR A 1 288 ? 11.708 6.001 -4.064 1.00 89.69 288 THR A C 1
ATOM 2302 O O . THR A 1 288 ? 10.832 5.382 -4.665 1.00 89.69 288 THR A O 1
ATOM 2305 N N . VAL A 1 289 ? 12.769 6.518 -4.699 1.00 93.06 289 VAL A N 1
ATOM 2306 C CA . VAL A 1 289 ? 12.974 6.368 -6.152 1.00 93.06 289 VAL A CA 1
ATOM 2307 C C . VAL A 1 289 ? 13.119 4.893 -6.540 1.00 93.06 289 VAL A C 1
ATOM 2309 O O . VAL A 1 289 ? 12.508 4.462 -7.518 1.00 93.06 289 VAL A O 1
ATOM 2312 N N . VAL A 1 290 ? 13.863 4.098 -5.761 1.00 93.62 290 VAL A N 1
ATOM 2313 C CA . VAL A 1 290 ? 13.973 2.642 -5.965 1.00 93.62 290 VAL A CA 1
ATOM 2314 C C . VAL A 1 290 ? 12.603 1.968 -5.879 1.00 93.62 290 VAL A C 1
ATOM 2316 O O . VAL A 1 290 ? 12.208 1.286 -6.824 1.00 93.62 290 VAL A O 1
ATOM 2319 N N . ALA A 1 291 ? 11.848 2.208 -4.804 1.00 93.81 291 ALA A N 1
ATOM 2320 C CA . ALA A 1 291 ? 10.529 1.607 -4.607 1.00 93.81 291 ALA A CA 1
ATOM 2321 C C . ALA A 1 291 ? 9.545 1.980 -5.729 1.00 93.81 291 ALA A C 1
ATOM 2323 O O . ALA A 1 291 ? 8.751 1.146 -6.175 1.00 93.81 291 ALA A O 1
ATOM 2324 N N . VAL A 1 292 ? 9.610 3.217 -6.230 1.00 96.19 292 VAL A N 1
ATOM 2325 C CA . VAL A 1 292 ? 8.811 3.667 -7.375 1.00 96.19 292 VAL A CA 1
ATOM 2326 C C . VAL A 1 292 ? 9.227 2.951 -8.659 1.00 96.19 292 VAL A C 1
ATOM 2328 O O . VAL A 1 292 ? 8.352 2.450 -9.366 1.00 96.19 292 VAL A O 1
ATOM 2331 N N . PHE A 1 293 ? 10.526 2.857 -8.966 1.00 97.25 293 PHE A N 1
ATOM 2332 C CA . PHE A 1 293 ? 10.987 2.135 -10.153 1.00 97.25 293 PHE A CA 1
ATOM 2333 C C . PHE A 1 293 ? 10.587 0.662 -10.110 1.00 97.25 293 PHE A C 1
ATOM 2335 O O . PHE A 1 293 ? 10.042 0.162 -11.090 1.00 97.25 293 PHE A O 1
ATOM 2342 N N . GLU A 1 294 ? 10.784 -0.020 -8.983 1.00 95.56 294 GLU A N 1
ATOM 2343 C CA . GLU A 1 294 ? 10.332 -1.404 -8.797 1.00 95.56 294 GLU A CA 1
ATOM 2344 C C . GLU A 1 294 ? 8.830 -1.546 -9.043 1.00 95.56 294 GLU A C 1
ATOM 2346 O O . GLU A 1 294 ? 8.391 -2.462 -9.741 1.00 95.56 294 GLU A O 1
ATOM 2351 N N . SER A 1 295 ? 8.045 -0.602 -8.522 1.00 97.44 295 SER A N 1
ATOM 2352 C CA . SER A 1 295 ? 6.593 -0.596 -8.664 1.00 97.44 295 SER A CA 1
ATOM 2353 C C . SER A 1 295 ? 6.148 -0.391 -10.111 1.00 97.44 295 SER A C 1
ATOM 2355 O O . SER A 1 295 ? 5.343 -1.176 -10.610 1.00 97.44 295 SER A O 1
ATOM 2357 N N . ILE A 1 296 ? 6.687 0.607 -10.817 1.00 97.94 296 ILE A N 1
ATOM 2358 C CA . ILE A 1 296 ? 6.339 0.873 -12.223 1.00 97.94 296 ILE A CA 1
ATOM 2359 C C . ILE A 1 296 ? 6.797 -0.280 -13.123 1.00 97.94 296 ILE A C 1
ATOM 2361 O O . ILE A 1 296 ? 6.018 -0.747 -13.955 1.00 97.94 296 ILE A O 1
ATOM 2365 N N . VAL A 1 297 ? 8.017 -0.792 -12.925 1.00 96.62 297 VAL A N 1
ATOM 2366 C CA . VAL A 1 297 ? 8.542 -1.944 -13.675 1.00 96.62 297 VAL A CA 1
ATOM 2367 C C . VAL A 1 297 ? 7.638 -3.157 -13.493 1.00 96.62 297 VAL A C 1
ATOM 2369 O O . VAL A 1 297 ? 7.317 -3.824 -14.475 1.00 96.62 297 VAL A O 1
ATOM 2372 N N . GLN A 1 298 ? 7.190 -3.440 -12.268 1.00 96.25 298 GLN A N 1
ATOM 2373 C CA . GLN A 1 298 ? 6.314 -4.579 -12.019 1.00 96.25 298 GLN A CA 1
ATOM 2374 C C . GLN A 1 298 ? 4.946 -4.416 -12.686 1.00 96.25 298 GLN A C 1
ATOM 2376 O O . GLN A 1 298 ? 4.451 -5.365 -13.294 1.00 96.25 298 GLN A O 1
ATOM 2381 N N . LEU A 1 299 ? 4.353 -3.220 -12.632 1.00 96.94 299 LEU A N 1
ATOM 2382 C CA . LEU A 1 299 ? 3.092 -2.939 -13.321 1.00 96.94 299 LEU A CA 1
ATOM 2383 C C . LEU A 1 299 ? 3.237 -3.072 -14.843 1.00 96.94 299 LEU A C 1
ATOM 2385 O O . LEU A 1 299 ? 2.399 -3.714 -15.474 1.00 96.94 299 LEU A O 1
ATOM 2389 N N . GLY A 1 300 ? 4.320 -2.550 -15.423 1.00 96.06 300 GLY A N 1
ATOM 2390 C CA . GLY A 1 300 ? 4.614 -2.688 -16.850 1.00 96.06 300 GLY A CA 1
ATOM 2391 C C . GLY A 1 300 ? 4.829 -4.144 -17.272 1.00 96.06 300 GLY A C 1
ATOM 2392 O O . GLY A 1 300 ? 4.227 -4.605 -18.241 1.00 96.06 300 GLY A O 1
ATOM 2393 N N . ARG A 1 301 ? 5.620 -4.912 -16.510 1.00 95.38 301 ARG A N 1
ATOM 2394 C CA . ARG A 1 301 ? 5.850 -6.348 -16.758 1.00 95.38 301 ARG A CA 1
ATOM 2395 C C . ARG A 1 301 ? 4.558 -7.154 -16.678 1.00 95.38 301 ARG A C 1
ATOM 2397 O O . ARG A 1 301 ? 4.308 -7.975 -17.560 1.00 95.38 301 ARG A O 1
ATOM 2404 N N . LEU A 1 302 ? 3.732 -6.906 -15.661 1.00 95.81 302 LEU A N 1
ATOM 2405 C CA . LEU A 1 302 ? 2.441 -7.570 -15.509 1.00 95.81 302 LEU A CA 1
ATOM 2406 C C . LEU A 1 302 ? 1.496 -7.216 -16.662 1.00 95.81 302 LEU A C 1
ATOM 2408 O O . LEU A 1 302 ? 0.883 -8.114 -17.235 1.00 95.81 302 LEU A O 1
ATOM 2412 N N . ALA A 1 303 ? 1.415 -5.940 -17.045 1.00 94.88 303 ALA A N 1
ATOM 2413 C CA . ALA A 1 303 ? 0.589 -5.501 -18.165 1.00 94.88 303 ALA A CA 1
ATOM 2414 C C . ALA A 1 303 ? 1.008 -6.172 -19.484 1.00 94.88 303 ALA A C 1
ATOM 2416 O O . ALA A 1 303 ? 0.147 -6.679 -20.205 1.00 94.88 303 ALA A O 1
ATOM 2417 N N . ARG A 1 304 ? 2.319 -6.277 -19.745 1.00 94.38 304 ARG A N 1
ATOM 2418 C CA . ARG A 1 304 ? 2.866 -7.015 -20.892 1.00 94.38 304 ARG A CA 1
ATOM 2419 C C . ARG A 1 304 ? 2.512 -8.500 -20.848 1.00 94.38 304 ARG A C 1
ATOM 2421 O O . ARG A 1 304 ? 2.057 -9.044 -21.851 1.00 94.38 304 ARG A O 1
ATOM 2428 N N . ASN A 1 305 ? 2.699 -9.159 -19.701 1.00 95.06 305 ASN A N 1
ATOM 2429 C CA . ASN A 1 305 ? 2.371 -10.579 -19.532 1.00 95.06 305 ASN A CA 1
ATOM 2430 C C . ASN A 1 305 ? 0.876 -10.852 -19.782 1.00 95.06 305 ASN A C 1
ATOM 2432 O O . ASN A 1 305 ? 0.515 -11.819 -20.449 1.00 95.06 305 ASN A O 1
ATOM 2436 N N . LEU A 1 306 ? 0.009 -9.955 -19.304 1.00 94.12 306 LEU A N 1
ATOM 2437 C CA . LEU A 1 306 ? -1.438 -10.002 -19.524 1.00 94.12 306 LEU A CA 1
ATOM 2438 C C . LEU A 1 306 ? -1.866 -9.494 -20.913 1.00 94.12 306 LEU A C 1
ATOM 2440 O O . LEU A 1 306 ? -3.046 -9.582 -21.249 1.00 94.12 306 LEU A O 1
ATOM 2444 N N . LYS A 1 307 ? -0.931 -8.984 -21.729 1.00 93.19 307 LYS A N 1
ATOM 2445 C CA . LYS A 1 307 ? -1.170 -8.397 -23.061 1.00 93.19 307 LYS A CA 1
ATOM 2446 C C . LYS A 1 307 ? -2.210 -7.269 -23.034 1.00 93.19 307 LYS A C 1
ATOM 2448 O O . LYS A 1 307 ? -3.059 -7.165 -23.920 1.00 93.19 307 LYS A O 1
ATOM 2453 N N . ILE A 1 308 ? -2.159 -6.439 -21.995 1.00 89.44 308 ILE A N 1
ATOM 2454 C CA . ILE A 1 308 ? -3.084 -5.323 -21.792 1.00 89.44 308 ILE A CA 1
ATOM 2455 C C . ILE A 1 308 ? -2.622 -4.121 -22.625 1.00 89.44 308 ILE A C 1
ATOM 2457 O O . ILE A 1 308 ? -1.504 -3.634 -22.481 1.00 89.44 308 ILE A O 1
ATOM 2461 N N . GLY A 1 309 ? -3.502 -3.621 -23.492 1.00 86.31 309 GLY A N 1
ATOM 2462 C CA . GLY A 1 309 ? -3.298 -2.353 -24.195 1.00 86.31 309 GLY A CA 1
ATOM 2463 C C . GLY A 1 309 ? -3.655 -1.137 -23.334 1.00 86.31 309 GLY A C 1
ATOM 2464 O O . GLY A 1 309 ? -4.197 -1.261 -22.233 1.00 86.31 309 GLY A O 1
ATOM 2465 N N . CYS A 1 310 ? -3.394 0.063 -23.853 1.00 87.75 310 CYS A N 1
ATOM 2466 C CA . CYS A 1 310 ? -3.861 1.289 -23.214 1.00 87.75 310 CYS A CA 1
ATOM 2467 C C . CYS A 1 310 ? -5.400 1.348 -23.166 1.00 87.75 310 CYS A C 1
ATOM 2469 O O . CYS A 1 310 ? -6.093 0.930 -24.094 1.00 87.75 310 CYS A O 1
ATOM 2471 N N . PHE A 1 311 ? -5.946 1.893 -22.076 1.00 88.12 311 PHE A N 1
ATOM 2472 C CA . PHE A 1 311 ? -7.393 2.043 -21.896 1.00 88.12 311 PHE A CA 1
ATOM 2473 C C . PHE A 1 311 ? -8.007 3.104 -22.825 1.00 88.12 311 PHE A C 1
ATOM 2475 O O . PHE A 1 311 ? -9.207 3.064 -23.105 1.00 88.12 311 PHE A O 1
ATOM 2482 N N . TRP A 1 312 ? -7.210 4.063 -23.310 1.00 88.12 312 TRP A N 1
ATOM 2483 C CA . TRP A 1 312 ? -7.659 5.009 -24.325 1.00 88.12 312 TRP A CA 1
ATOM 2484 C C . TRP A 1 312 ? -7.726 4.321 -25.683 1.00 88.12 312 TRP A C 1
ATOM 2486 O O . TRP A 1 312 ? -6.706 3.963 -26.260 1.00 88.12 312 TRP A O 1
ATOM 2496 N N . SER A 1 313 ? -8.929 4.237 -26.250 1.00 85.12 313 SER A N 1
ATOM 2497 C CA . SER A 1 313 ? -9.198 3.532 -27.513 1.00 85.12 313 SER A CA 1
ATOM 2498 C C . SER A 1 313 ? -8.403 4.025 -28.727 1.00 85.12 313 SER A C 1
ATOM 2500 O O . SER A 1 313 ? -8.306 3.316 -29.724 1.00 85.12 313 SER A O 1
ATOM 2502 N N . ARG A 1 314 ? -7.858 5.245 -28.669 1.00 88.75 314 ARG A N 1
ATOM 2503 C CA . ARG A 1 314 ? -7.035 5.844 -29.734 1.00 88.75 314 ARG A CA 1
ATOM 2504 C C . ARG A 1 314 ? -5.535 5.752 -29.467 1.00 88.75 314 ARG A C 1
ATOM 2506 O O . ARG A 1 314 ? -4.753 6.141 -30.329 1.00 88.75 314 ARG A O 1
ATOM 2513 N N . CYS A 1 315 ? -5.133 5.302 -28.283 1.00 89.12 315 CYS A N 1
ATOM 2514 C CA . CYS A 1 315 ? -3.731 5.161 -27.945 1.00 89.12 315 CYS A CA 1
ATOM 2515 C C . CYS A 1 315 ? -3.201 3.851 -28.534 1.00 89.12 315 CYS A C 1
ATOM 2517 O O . CYS A 1 315 ? -3.697 2.773 -28.222 1.00 89.12 315 CYS A O 1
ATOM 2519 N N . LEU A 1 316 ? -2.197 3.960 -29.403 1.00 86.56 316 LEU A N 1
ATOM 2520 C CA . LEU A 1 316 ? -1.511 2.807 -29.995 1.00 86.56 316 LEU A CA 1
ATOM 2521 C C . LEU A 1 316 ? -0.376 2.283 -29.104 1.00 86.56 316 LEU A C 1
ATOM 2523 O O . LEU A 1 316 ? 0.219 1.256 -29.419 1.00 86.56 316 LEU A O 1
ATOM 2527 N N . ILE A 1 317 ? -0.058 3.003 -28.026 1.00 87.50 317 ILE A N 1
ATOM 2528 C CA . ILE A 1 317 ? 1.015 2.665 -27.096 1.00 87.50 317 ILE A CA 1
ATOM 2529 C C . ILE A 1 317 ? 0.514 1.533 -26.179 1.00 87.50 317 ILE A C 1
ATOM 2531 O O . ILE A 1 317 ? -0.537 1.678 -25.547 1.00 87.50 317 ILE A O 1
ATOM 2535 N N . PRO A 1 318 ? 1.221 0.393 -26.107 1.00 86.50 318 PRO A N 1
ATOM 2536 C CA . PRO A 1 318 ? 0.921 -0.668 -25.146 1.00 86.50 318 PRO A CA 1
ATOM 2537 C C . PRO A 1 318 ? 1.047 -0.191 -23.691 1.00 86.50 318 PRO A C 1
ATOM 2539 O O . PRO A 1 318 ? 1.768 0.765 -23.400 1.00 86.50 318 PRO 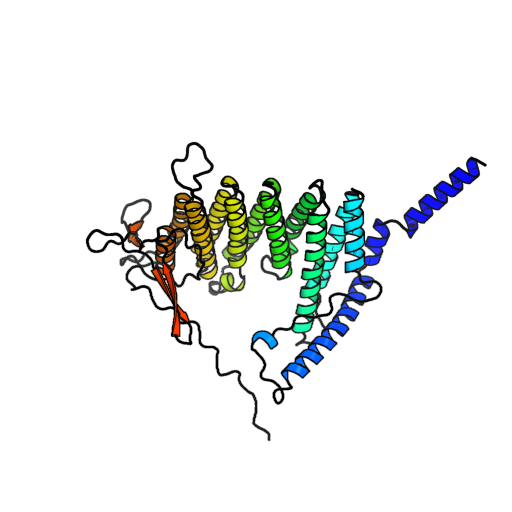A O 1
ATOM 2542 N N . ALA A 1 319 ? 0.373 -0.852 -22.745 1.00 87.88 319 ALA A N 1
ATOM 2543 C CA . ALA A 1 319 ? 0.391 -0.407 -21.349 1.00 87.88 319 ALA A CA 1
ATOM 2544 C C . ALA A 1 319 ? 1.793 -0.488 -20.714 1.00 87.88 319 ALA A C 1
ATOM 2546 O O . ALA A 1 319 ? 2.155 0.374 -19.914 1.00 87.88 319 ALA A O 1
ATOM 2547 N N . GLU A 1 320 ? 2.616 -1.461 -21.106 1.00 90.88 320 GLU A N 1
ATOM 2548 C CA . GLU A 1 320 ? 4.015 -1.560 -20.684 1.00 90.88 320 GLU A CA 1
ATOM 2549 C C . GLU A 1 320 ? 4.878 -0.403 -21.198 1.00 90.88 320 GLU A C 1
ATOM 2551 O O . GLU A 1 320 ? 5.794 0.040 -20.510 1.00 90.88 320 GLU A O 1
ATOM 2556 N N . SER A 1 321 ? 4.561 0.145 -22.370 1.00 90.81 321 SER A N 1
ATOM 2557 C CA . SER A 1 321 ? 5.270 1.304 -22.911 1.00 90.81 321 SER A CA 1
ATOM 2558 C C . SER A 1 321 ? 4.888 2.599 -22.185 1.00 90.81 321 SER A C 1
ATOM 2560 O O . SER A 1 321 ? 5.721 3.493 -22.074 1.00 90.81 321 SER A O 1
ATOM 2562 N N . HIS A 1 322 ? 3.684 2.690 -21.609 1.00 93.00 322 HIS A N 1
ATOM 2563 C CA . HIS A 1 322 ? 3.354 3.781 -20.683 1.00 93.00 322 HIS A CA 1
ATOM 2564 C C . HIS A 1 322 ? 4.132 3.679 -19.367 1.00 93.00 322 HIS A C 1
ATOM 2566 O O . HIS A 1 322 ? 4.551 4.696 -18.827 1.00 93.00 322 HIS A O 1
ATOM 2572 N N . ALA A 1 323 ? 4.390 2.471 -18.858 1.00 95.19 323 ALA A N 1
ATOM 2573 C CA . ALA A 1 323 ? 5.282 2.313 -17.709 1.00 95.19 323 ALA A CA 1
ATOM 2574 C C . ALA A 1 323 ? 6.696 2.854 -18.014 1.00 95.19 323 ALA A C 1
ATOM 2576 O O . ALA A 1 323 ? 7.261 3.566 -17.184 1.00 95.19 323 ALA A O 1
ATOM 2577 N N . GLU A 1 324 ? 7.234 2.618 -19.218 1.00 93.50 324 GLU A N 1
ATOM 2578 C CA . GLU A 1 324 ? 8.495 3.246 -19.651 1.00 93.50 324 GLU A CA 1
ATOM 2579 C C . GLU A 1 324 ? 8.410 4.777 -19.722 1.00 93.50 324 GLU A C 1
ATOM 2581 O O . GLU A 1 324 ? 9.329 5.458 -19.271 1.00 93.50 324 GLU A O 1
ATOM 2586 N N . GLU A 1 325 ? 7.316 5.331 -20.247 1.00 92.81 325 GLU A N 1
ATOM 2587 C CA . GLU A 1 325 ? 7.073 6.781 -20.291 1.00 92.81 325 GLU A CA 1
ATOM 2588 C C . GLU A 1 325 ? 7.109 7.398 -18.883 1.00 92.81 325 GLU A C 1
ATOM 2590 O O . GLU A 1 325 ? 7.824 8.372 -18.634 1.00 92.81 325 GLU A O 1
ATOM 2595 N N . PHE A 1 326 ? 6.427 6.767 -17.926 1.00 96.19 326 PHE A N 1
ATOM 2596 C CA . PHE A 1 326 ? 6.400 7.201 -16.531 1.00 96.19 326 PHE A CA 1
ATOM 2597 C C . PHE A 1 326 ? 7.760 7.095 -15.831 1.00 96.19 326 PHE A C 1
ATOM 2599 O O . PHE A 1 326 ? 8.084 7.959 -15.010 1.00 96.19 326 PHE A O 1
ATOM 2606 N N . MET A 1 327 ? 8.573 6.086 -16.163 1.00 95.75 327 MET A N 1
ATOM 2607 C CA . MET A 1 327 ? 9.980 6.019 -15.745 1.00 95.75 327 MET A CA 1
ATOM 2608 C C . MET A 1 327 ? 10.814 7.130 -16.393 1.00 95.75 327 MET A C 1
ATOM 2610 O O . MET A 1 327 ? 11.714 7.680 -15.757 1.00 95.75 327 MET A O 1
ATOM 2614 N N . GLY A 1 328 ? 10.500 7.485 -17.640 1.00 93.25 328 GLY A N 1
ATOM 2615 C CA . GLY A 1 328 ? 11.088 8.599 -18.374 1.00 93.25 328 GLY A CA 1
ATOM 2616 C C . GLY A 1 328 ? 10.904 9.928 -17.655 1.00 93.25 328 GLY A C 1
ATOM 2617 O O . GLY A 1 328 ? 11.876 10.667 -17.512 1.00 93.25 328 GLY A O 1
ATOM 2618 N N . HIS A 1 329 ? 9.710 10.204 -17.122 1.00 94.25 329 HIS A N 1
ATOM 2619 C CA . HIS A 1 329 ? 9.460 11.409 -16.322 1.00 94.25 329 HIS A CA 1
ATOM 2620 C C . HIS A 1 329 ? 10.402 11.505 -15.116 1.00 94.25 329 HIS A C 1
ATOM 2622 O O . HIS A 1 329 ? 11.024 12.543 -14.904 1.00 94.25 329 HIS A O 1
ATOM 2628 N N . ILE A 1 330 ? 10.579 10.413 -14.367 1.00 95.25 330 ILE A N 1
ATOM 2629 C CA . ILE A 1 330 ? 11.492 10.366 -13.214 1.00 95.25 330 ILE A CA 1
ATOM 2630 C C . ILE A 1 330 ? 12.931 10.606 -13.680 1.00 95.25 330 ILE A C 1
ATOM 2632 O O . ILE A 1 330 ? 13.668 11.388 -13.080 1.00 95.25 330 ILE A O 1
ATOM 2636 N N . LEU A 1 331 ? 13.319 9.979 -14.794 1.00 92.38 331 LEU A N 1
ATOM 2637 C CA . LEU A 1 331 ? 14.655 10.119 -15.360 1.00 92.38 331 LEU A CA 1
ATOM 2638 C C . LEU A 1 331 ? 14.981 11.571 -15.736 1.00 92.38 331 LEU A C 1
ATOM 2640 O O . LEU A 1 331 ? 16.119 11.979 -15.527 1.00 92.38 331 LEU A O 1
ATOM 2644 N N . THR A 1 332 ? 14.010 12.373 -16.197 1.00 90.88 332 THR A N 1
ATOM 2645 C CA . THR A 1 332 ? 14.246 13.805 -16.489 1.00 90.88 332 THR A CA 1
ATOM 2646 C C . THR A 1 332 ? 14.753 14.602 -15.285 1.00 90.88 332 THR A C 1
ATOM 2648 O O . THR A 1 332 ? 15.484 15.570 -15.475 1.00 90.88 332 THR A O 1
ATOM 2651 N N . TRP A 1 333 ? 14.420 14.181 -14.061 1.00 91.44 333 TRP A N 1
ATOM 2652 C CA . TRP A 1 333 ? 14.932 14.782 -12.827 1.00 91.44 333 TRP A CA 1
ATOM 2653 C C . TRP A 1 333 ? 16.310 14.241 -12.446 1.00 91.44 333 TRP A C 1
ATOM 2655 O O . TRP A 1 333 ? 17.181 15.008 -12.049 1.00 91.44 333 TRP A O 1
ATOM 2665 N N . LEU A 1 334 ? 16.543 12.938 -12.618 1.00 90.62 334 LEU A N 1
ATOM 2666 C CA . LEU A 1 334 ? 17.820 12.303 -12.269 1.00 90.62 334 LEU A CA 1
ATOM 2667 C C . LEU A 1 334 ? 18.994 12.785 -13.139 1.00 90.62 334 LEU A C 1
ATOM 2669 O O . LEU A 1 334 ? 20.132 12.796 -12.678 1.00 90.62 334 LEU A O 1
ATOM 2673 N N . VAL A 1 335 ? 18.724 13.192 -14.382 1.00 88.38 335 VAL A N 1
ATOM 2674 C CA . VAL A 1 335 ? 19.740 13.643 -15.354 1.00 88.38 335 VAL A CA 1
ATOM 2675 C C . VAL A 1 335 ? 19.986 15.156 -15.352 1.00 88.38 335 VAL A C 1
ATOM 2677 O O . VAL A 1 335 ? 20.724 15.638 -16.208 1.00 88.38 335 VAL A O 1
ATOM 2680 N N . GLN A 1 336 ? 19.377 15.924 -14.438 1.00 84.12 336 GLN A N 1
ATOM 2681 C CA . GLN A 1 336 ? 19.599 17.380 -14.373 1.00 84.12 336 GLN A CA 1
ATOM 2682 C C . GLN A 1 336 ? 21.070 17.729 -14.111 1.00 84.12 336 GLN A C 1
ATOM 2684 O O . GLN A 1 336 ? 21.599 18.646 -14.734 1.00 84.12 336 GLN A O 1
ATOM 2689 N N . ASP A 1 337 ? 21.730 16.938 -13.262 1.00 82.56 337 ASP A N 1
ATOM 2690 C CA . ASP A 1 337 ? 23.138 17.088 -12.884 1.00 82.56 337 ASP A CA 1
ATOM 2691 C C . ASP A 1 337 ? 24.039 16.104 -13.665 1.00 82.56 337 ASP A C 1
ATOM 2693 O O . ASP A 1 337 ? 24.925 15.474 -13.088 1.00 82.56 337 ASP A O 1
ATOM 2697 N N . ILE A 1 338 ? 23.776 15.882 -14.961 1.00 85.31 338 ILE A N 1
ATOM 2698 C CA . ILE A 1 338 ? 24.562 14.923 -15.751 1.00 85.31 338 ILE A CA 1
ATOM 2699 C C . ILE A 1 338 ? 25.997 15.413 -15.980 1.00 85.31 338 ILE A C 1
ATOM 2701 O O . ILE A 1 338 ? 26.240 16.523 -16.460 1.00 85.31 338 ILE A O 1
ATOM 2705 N N . GLU A 1 339 ? 26.958 14.560 -15.645 1.00 85.56 339 GLU A N 1
ATOM 2706 C CA . GLU A 1 339 ? 28.384 14.816 -15.803 1.00 85.56 339 GLU A CA 1
ATOM 2707 C C . GLU A 1 339 ? 28.804 14.705 -17.287 1.00 85.56 339 GLU A C 1
ATOM 2709 O O . GLU A 1 339 ? 28.127 14.049 -18.087 1.00 85.56 339 GLU A O 1
ATOM 2714 N N . PRO A 1 340 ? 29.931 15.321 -17.701 1.00 79.75 340 PRO A N 1
ATOM 2715 C CA . PRO A 1 340 ? 30.410 15.256 -19.088 1.00 79.75 340 PRO A CA 1
ATOM 2716 C C . PRO A 1 340 ? 30.712 13.839 -19.601 1.00 79.75 340 PRO A C 1
ATOM 2718 O O . PRO A 1 340 ? 30.680 13.606 -20.808 1.00 79.75 340 PRO A O 1
ATOM 2721 N N . ASP A 1 341 ? 31.004 12.897 -18.704 1.00 79.94 341 ASP A N 1
ATOM 2722 C CA . ASP A 1 341 ? 31.180 11.470 -19.007 1.00 79.94 341 ASP A CA 1
ATOM 2723 C C . ASP A 1 341 ? 29.835 10.712 -19.129 1.00 79.94 341 ASP A C 1
ATOM 2725 O O . ASP A 1 341 ? 29.797 9.509 -19.406 1.00 79.94 341 ASP A O 1
ATOM 2729 N N . GLY A 1 342 ? 28.715 11.417 -18.945 1.00 80.00 342 GLY A N 1
ATOM 2730 C CA . GLY A 1 342 ? 27.355 10.896 -18.982 1.00 80.00 342 GLY A CA 1
ATOM 2731 C C . GLY A 1 342 ? 26.903 10.212 -17.694 1.00 80.00 342 GLY A C 1
ATOM 2732 O O . GLY A 1 342 ? 25.872 9.534 -17.694 1.00 80.00 342 GLY A O 1
ATOM 2733 N N . ASN A 1 343 ? 27.665 10.301 -16.609 1.00 86.06 343 ASN A N 1
ATOM 2734 C CA . ASN A 1 343 ? 27.271 9.782 -15.307 1.00 86.06 343 ASN A CA 1
ATOM 2735 C C . ASN A 1 343 ? 26.276 10.733 -14.615 1.00 86.06 343 ASN A C 1
ATOM 2737 O O . ASN A 1 343 ? 26.309 11.942 -14.809 1.00 86.06 343 ASN A O 1
ATOM 2741 N N . PHE A 1 344 ? 25.337 10.181 -13.847 1.00 90.12 344 PHE A N 1
ATOM 2742 C CA . PHE A 1 344 ? 24.346 10.962 -13.103 1.00 90.12 344 PHE A CA 1
ATOM 2743 C C . PHE A 1 344 ? 23.828 10.168 -11.898 1.00 90.12 344 PHE A C 1
ATOM 2745 O O . PHE A 1 344 ? 24.045 8.953 -11.779 1.00 90.12 344 PHE A O 1
ATOM 2752 N N . PHE A 1 345 ? 23.133 10.858 -10.994 1.00 89.94 345 PHE A N 1
ATOM 2753 C CA . PHE A 1 345 ? 22.590 10.268 -9.774 1.00 89.94 345 PHE A CA 1
ATOM 2754 C C . PHE A 1 345 ? 21.662 9.079 -10.080 1.00 89.94 345 PHE A C 1
ATOM 2756 O O . PHE A 1 345 ? 20.751 9.166 -10.896 1.00 89.94 345 PHE A O 1
ATOM 2763 N N . MET A 1 346 ? 21.900 7.940 -9.421 1.00 91.25 346 MET A N 1
ATOM 2764 C CA . MET A 1 346 ? 21.136 6.695 -9.603 1.00 91.25 346 MET A CA 1
ATOM 2765 C C . MET A 1 346 ? 21.121 6.111 -11.032 1.00 91.25 346 MET A C 1
ATOM 2767 O O . MET A 1 346 ? 20.273 5.267 -11.331 1.00 91.25 346 MET A O 1
ATOM 2771 N N . ARG A 1 347 ? 22.088 6.454 -11.901 1.00 91.88 347 ARG A N 1
ATOM 2772 C CA . ARG A 1 347 ? 22.177 5.914 -13.275 1.00 91.88 347 ARG A CA 1
ATOM 2773 C C . ARG A 1 347 ? 22.039 4.392 -13.357 1.00 91.88 347 ARG A C 1
ATOM 2775 O O . ARG A 1 347 ? 21.264 3.895 -14.166 1.00 91.88 347 ARG A O 1
ATOM 2782 N N . GLY A 1 348 ? 22.750 3.654 -12.501 1.00 91.75 348 GLY A N 1
ATOM 2783 C CA . GLY A 1 348 ? 22.684 2.189 -12.479 1.00 91.75 348 GLY A CA 1
ATOM 2784 C C . GLY A 1 348 ? 21.291 1.649 -12.139 1.00 91.75 348 GLY A C 1
ATOM 2785 O O . GLY A 1 348 ? 20.867 0.650 -12.707 1.00 91.75 348 GLY A O 1
ATOM 2786 N N . TYR A 1 349 ? 20.546 2.323 -11.258 1.00 93.69 349 TYR A N 1
ATOM 2787 C CA . TYR A 1 349 ? 19.182 1.918 -10.895 1.00 93.69 349 TYR A CA 1
ATOM 2788 C C . TYR A 1 349 ? 18.213 2.160 -12.049 1.00 93.69 349 TYR A C 1
ATOM 2790 O O . TYR A 1 349 ? 17.394 1.294 -12.352 1.00 93.69 349 TYR A O 1
ATOM 2798 N N . ALA A 1 350 ? 18.346 3.300 -12.731 1.00 94.12 350 ALA A N 1
ATOM 2799 C CA . ALA A 1 350 ? 17.552 3.607 -13.911 1.00 94.12 350 ALA A CA 1
ATOM 2800 C C . ALA A 1 350 ? 17.846 2.618 -15.056 1.00 94.12 350 ALA A C 1
ATOM 2802 O O . ALA A 1 350 ? 16.916 2.021 -15.593 1.00 94.12 350 ALA A O 1
ATOM 2803 N N . GLU A 1 351 ? 19.121 2.373 -15.391 1.00 93.62 351 GLU A N 1
ATOM 2804 C CA . GLU A 1 351 ? 19.521 1.387 -16.412 1.00 93.62 351 GLU A CA 1
ATOM 2805 C C . GLU A 1 351 ? 18.992 -0.018 -16.089 1.00 93.62 351 GLU A C 1
ATOM 2807 O O . GLU A 1 351 ? 18.425 -0.681 -16.963 1.00 93.62 351 GLU A O 1
ATOM 2812 N N . GLN A 1 352 ? 19.109 -0.456 -14.832 1.00 93.06 352 GLN A N 1
ATOM 2813 C CA . GLN A 1 352 ? 18.562 -1.734 -14.384 1.00 93.06 352 GLN A CA 1
ATOM 2814 C C . GLN A 1 352 ? 17.036 -1.778 -14.540 1.00 93.06 352 GLN A C 1
ATOM 2816 O O . GLN A 1 352 ? 16.510 -2.757 -15.066 1.00 93.06 352 GLN A O 1
ATOM 2821 N N . ALA A 1 353 ? 16.316 -0.724 -14.147 1.00 94.69 353 ALA A N 1
ATOM 2822 C CA . ALA A 1 353 ? 14.864 -0.658 -14.278 1.00 94.69 353 ALA A CA 1
ATOM 2823 C C . ALA A 1 353 ? 14.414 -0.743 -15.751 1.00 94.69 353 ALA A C 1
ATOM 2825 O O . ALA A 1 353 ? 13.541 -1.553 -16.075 1.00 94.69 353 ALA A O 1
ATOM 2826 N N . TYR A 1 354 ? 15.045 0.017 -16.658 1.00 94.81 354 TYR A N 1
ATOM 2827 C CA . TYR A 1 354 ? 14.771 -0.074 -18.102 1.00 94.81 354 TYR A CA 1
ATOM 2828 C C . TYR A 1 354 ? 15.100 -1.464 -18.655 1.00 94.81 354 TYR A C 1
ATOM 2830 O O . TYR A 1 354 ? 14.366 -2.006 -19.483 1.00 94.81 354 TYR A O 1
ATOM 2838 N N . SER A 1 355 ? 16.172 -2.082 -18.158 1.00 93.56 355 SER A N 1
ATOM 2839 C CA . SER A 1 355 ? 16.553 -3.427 -18.585 1.00 93.56 355 SER A CA 1
ATOM 2840 C C . SER A 1 355 ? 15.537 -4.484 -18.143 1.00 93.56 355 SER A C 1
ATOM 2842 O O . SER A 1 355 ? 15.176 -5.365 -18.923 1.00 93.56 355 SER A O 1
ATOM 2844 N N . ARG A 1 356 ? 15.009 -4.373 -16.917 1.00 92.69 356 ARG A N 1
ATOM 2845 C CA . ARG A 1 356 ? 13.962 -5.261 -16.388 1.00 92.69 356 ARG A CA 1
ATOM 2846 C C . ARG A 1 356 ? 12.642 -5.125 -17.144 1.00 92.69 356 ARG A C 1
ATOM 2848 O O . ARG A 1 356 ? 11.999 -6.140 -17.413 1.00 92.69 356 ARG A O 1
ATOM 2855 N N . ILE A 1 357 ? 12.225 -3.901 -17.485 1.00 92.44 357 ILE A N 1
ATOM 2856 C CA . ILE A 1 357 ? 10.970 -3.700 -18.219 1.00 92.44 357 ILE A CA 1
ATOM 2857 C C . ILE A 1 357 ? 11.093 -4.150 -19.673 1.00 92.44 357 ILE A C 1
ATOM 2859 O O . ILE A 1 357 ? 10.193 -4.833 -20.138 1.00 92.44 357 ILE A O 1
ATOM 2863 N N . ARG A 1 358 ? 12.206 -3.898 -20.375 1.00 92.06 358 ARG A N 1
ATOM 2864 C CA . ARG A 1 358 ? 12.386 -4.334 -21.778 1.00 92.06 358 ARG A CA 1
ATOM 2865 C C . ARG A 1 358 ? 12.780 -5.805 -21.930 1.00 92.06 358 ARG A C 1
ATOM 2867 O O . ARG A 1 358 ? 12.522 -6.410 -22.970 1.00 92.06 358 ARG A O 1
ATOM 2874 N N . GLY A 1 359 ? 13.371 -6.394 -20.892 1.00 91.19 359 GLY A N 1
ATOM 2875 C CA . GLY A 1 359 ? 13.914 -7.756 -20.909 1.00 91.19 359 GLY A CA 1
ATOM 2876 C C . GLY A 1 359 ? 15.276 -7.881 -21.597 1.00 91.19 359 GLY A C 1
ATOM 2877 O O . GLY A 1 359 ? 15.793 -8.983 -21.767 1.00 91.19 359 GLY A O 1
ATOM 2878 N N . VAL A 1 360 ? 15.878 -6.759 -21.988 1.00 92.38 360 VAL A N 1
ATOM 2879 C CA . VAL A 1 360 ? 17.194 -6.676 -22.632 1.00 92.38 360 VAL A CA 1
ATOM 2880 C C . VAL A 1 360 ? 18.024 -5.613 -21.934 1.00 92.38 360 VAL A C 1
ATOM 2882 O O . VAL A 1 360 ? 17.471 -4.669 -21.374 1.00 92.38 360 VAL A O 1
ATOM 2885 N N . LYS A 1 361 ? 19.349 -5.744 -21.949 1.00 91.69 361 LYS A N 1
ATOM 2886 C CA . LYS A 1 361 ? 20.227 -4.752 -21.325 1.00 91.69 361 LYS A CA 1
ATOM 2887 C C . LYS A 1 361 ? 20.057 -3.389 -21.989 1.00 91.69 361 LYS A C 1
ATOM 2889 O O . LYS A 1 361 ? 20.158 -3.282 -23.208 1.00 91.69 361 LYS A O 1
ATOM 2894 N N . CYS A 1 362 ? 19.852 -2.359 -21.179 1.00 91.19 362 CYS A N 1
ATOM 2895 C CA . CYS A 1 362 ? 19.636 -0.988 -21.623 1.00 91.19 362 CYS A CA 1
ATOM 2896 C C . CYS A 1 362 ? 20.697 -0.056 -21.041 1.00 91.19 362 CYS A C 1
ATOM 2898 O O . CYS A 1 362 ? 21.003 -0.141 -19.856 1.00 91.19 362 CYS A O 1
ATOM 2900 N N . SER A 1 363 ? 21.215 0.860 -21.855 1.00 90.94 363 SER A N 1
ATOM 2901 C CA . SER A 1 363 ? 22.118 1.931 -21.432 1.00 90.94 363 SER A CA 1
ATOM 2902 C C . SER A 1 363 ? 21.461 3.290 -21.645 1.00 90.94 363 SER A C 1
ATOM 2904 O O . SER A 1 363 ? 20.764 3.504 -22.640 1.00 90.94 363 SER A O 1
ATOM 2906 N N . ILE A 1 364 ? 21.681 4.212 -20.710 1.00 89.44 364 ILE A N 1
ATOM 2907 C CA . ILE A 1 364 ? 21.180 5.584 -20.811 1.00 89.44 364 ILE A CA 1
ATOM 2908 C C . ILE A 1 364 ? 22.308 6.436 -21.379 1.00 89.44 364 ILE A C 1
ATOM 2910 O O . ILE A 1 364 ? 23.319 6.658 -20.710 1.00 89.44 364 ILE A O 1
ATOM 2914 N N . LYS A 1 365 ? 22.142 6.905 -22.618 1.00 85.00 365 LYS A N 1
ATOM 2915 C CA . LYS A 1 365 ? 23.137 7.747 -23.286 1.00 85.00 365 LYS A CA 1
ATOM 2916 C C . LYS A 1 365 ? 22.698 9.207 -23.305 1.00 85.00 365 LYS A C 1
ATOM 2918 O O . LYS A 1 365 ? 21.594 9.488 -23.779 1.00 85.00 365 LYS A O 1
ATOM 2923 N N . PRO A 1 366 ? 23.549 10.144 -22.855 1.00 78.94 366 PRO A N 1
ATOM 2924 C CA . PRO A 1 366 ? 23.308 11.563 -23.057 1.00 78.94 366 PRO A CA 1
ATOM 2925 C C . PRO A 1 366 ? 23.225 11.867 -24.550 1.00 78.94 366 PRO A C 1
ATOM 2927 O O . PRO A 1 366 ? 24.005 11.349 -25.352 1.00 78.94 366 PRO A O 1
ATOM 2930 N N . LYS A 1 367 ? 22.318 12.762 -24.924 1.00 77.69 367 LYS A N 1
ATOM 2931 C CA . LYS A 1 367 ? 22.241 13.306 -26.273 1.00 77.69 367 LYS A CA 1
ATOM 2932 C C . LYS A 1 367 ? 22.200 14.822 -26.178 1.00 77.69 367 LYS A C 1
ATOM 2934 O O . LYS A 1 367 ? 21.169 15.433 -25.902 1.00 77.69 367 LYS A O 1
ATOM 2939 N N . ALA A 1 368 ? 23.373 15.422 -26.369 1.00 68.31 368 ALA A N 1
ATOM 2940 C CA . ALA A 1 368 ? 23.526 16.867 -26.351 1.00 68.31 368 ALA A CA 1
ATOM 2941 C C . ALA A 1 368 ? 22.582 17.508 -27.382 1.00 68.31 368 ALA A C 1
ATOM 2943 O O . ALA A 1 368 ? 22.483 17.042 -28.519 1.00 68.31 368 ALA A O 1
ATOM 2944 N N . ASN A 1 369 ? 21.908 18.589 -26.983 1.00 70.62 369 ASN A N 1
ATOM 2945 C CA . ASN A 1 369 ? 20.993 19.370 -27.822 1.00 70.62 369 ASN A CA 1
ATOM 2946 C C . ASN A 1 369 ? 19.714 18.638 -28.289 1.00 70.62 369 ASN A C 1
ATOM 2948 O O . ASN A 1 369 ? 19.118 19.049 -29.285 1.00 70.62 369 ASN A O 1
ATOM 2952 N N . SER A 1 370 ? 19.258 17.589 -27.593 1.00 69.50 370 SER A N 1
ATOM 2953 C CA . SER A 1 370 ? 17.923 17.006 -27.808 1.00 69.50 370 SER A CA 1
ATOM 2954 C C . SER A 1 370 ? 16.992 17.201 -26.609 1.00 69.50 370 SER A C 1
ATOM 2956 O O . SER A 1 370 ? 17.442 17.387 -25.481 1.00 69.50 370 SER A O 1
ATOM 2958 N N . ASN A 1 371 ? 15.681 17.138 -26.860 1.00 67.38 371 ASN A N 1
ATOM 2959 C CA . ASN A 1 371 ? 14.648 17.062 -25.828 1.00 67.38 371 ASN A CA 1
ATOM 2960 C C . ASN A 1 371 ? 13.820 15.777 -26.049 1.00 67.38 371 ASN A C 1
ATOM 2962 O O . ASN A 1 371 ? 13.109 15.716 -27.056 1.00 67.38 371 ASN A O 1
ATOM 2966 N N . PRO A 1 372 ? 13.928 14.746 -25.189 1.00 66.38 372 PRO A N 1
ATOM 2967 C CA . PRO A 1 372 ? 14.744 14.682 -23.969 1.00 66.38 372 PRO A CA 1
ATOM 2968 C C . PRO A 1 372 ? 16.258 14.648 -24.249 1.00 66.38 372 PRO A C 1
ATOM 2970 O O . PRO A 1 372 ? 16.694 14.261 -25.336 1.00 66.38 372 PRO A O 1
ATOM 2973 N N . CYS A 1 373 ? 17.069 15.044 -23.262 1.00 75.88 373 CYS A N 1
ATOM 2974 C CA . CYS A 1 373 ? 18.540 15.107 -23.344 1.00 75.88 373 CYS A CA 1
ATOM 2975 C C . CYS A 1 373 ? 19.236 13.739 -23.199 1.00 75.88 373 CYS A C 1
ATOM 2977 O O . CYS A 1 373 ? 20.452 13.670 -23.017 1.00 75.88 373 CYS A O 1
ATOM 2979 N N . PHE A 1 374 ? 18.481 12.644 -23.278 1.00 82.25 374 PHE A N 1
ATOM 2980 C CA . PHE A 1 374 ? 18.968 11.277 -23.131 1.00 82.25 374 PHE A CA 1
ATOM 2981 C C . PHE A 1 374 ? 18.182 10.319 -24.022 1.00 82.25 374 PHE A C 1
ATOM 2983 O O . PHE A 1 374 ? 17.026 10.573 -24.367 1.00 82.25 374 PHE A O 1
ATOM 2990 N N . TRP A 1 375 ? 18.820 9.215 -24.397 1.00 86.06 375 TRP A N 1
ATOM 2991 C CA . TRP A 1 375 ? 18.228 8.115 -25.151 1.00 86.06 375 TRP A CA 1
ATOM 2992 C C . TRP A 1 375 ? 18.440 6.805 -24.390 1.00 86.06 375 TRP A C 1
ATOM 2994 O O . TRP A 1 375 ? 19.494 6.594 -23.789 1.00 86.06 375 TRP A O 1
ATOM 3004 N N . ILE A 1 376 ? 17.430 5.933 -24.418 1.00 90.44 376 ILE A N 1
ATOM 3005 C CA . ILE A 1 376 ? 17.522 4.577 -23.868 1.00 90.44 376 ILE A CA 1
ATOM 3006 C C . ILE A 1 376 ? 17.897 3.640 -25.011 1.00 90.44 376 ILE A C 1
ATOM 3008 O O . ILE A 1 376 ? 17.059 3.332 -25.864 1.00 90.44 376 ILE A O 1
ATOM 3012 N N . GLU A 1 377 ? 19.151 3.207 -25.039 1.00 89.75 377 GLU A N 1
ATOM 3013 C CA . GLU A 1 377 ? 19.664 2.299 -26.060 1.00 89.75 377 GLU A CA 1
ATOM 3014 C C . GLU A 1 377 ? 19.672 0.863 -25.551 1.00 89.75 377 GLU A C 1
ATOM 3016 O O . GLU A 1 377 ? 20.191 0.570 -24.474 1.00 89.75 377 GLU A O 1
ATOM 3021 N N . GLU A 1 378 ? 19.115 -0.046 -26.343 1.00 91.88 378 GLU A N 1
ATOM 3022 C CA . GLU A 1 378 ? 19.232 -1.478 -26.096 1.00 91.88 378 GLU A CA 1
ATOM 3023 C C . GLU A 1 378 ? 20.605 -1.956 -26.568 1.00 91.88 378 GLU A C 1
ATOM 3025 O O . GLU A 1 378 ? 21.044 -1.639 -27.673 1.00 91.88 378 GLU A O 1
ATOM 3030 N N . LEU A 1 379 ? 21.300 -2.708 -25.721 1.00 89.94 379 LEU A N 1
ATOM 3031 C CA . LEU A 1 379 ? 22.628 -3.203 -26.039 1.00 89.94 379 LEU A CA 1
ATOM 3032 C C . LEU A 1 379 ? 22.547 -4.444 -26.922 1.00 89.94 379 LEU A C 1
ATOM 3034 O O . LEU A 1 379 ? 21.798 -5.387 -26.650 1.00 89.94 379 LEU A O 1
ATOM 3038 N N . GLU A 1 380 ? 23.397 -4.468 -27.942 1.00 90.12 380 GLU A N 1
ATOM 3039 C CA . GLU A 1 380 ? 23.523 -5.578 -28.874 1.00 90.12 380 GLU A CA 1
ATOM 3040 C C . GLU A 1 380 ? 24.940 -6.154 -28.854 1.00 90.12 380 GLU A C 1
ATOM 3042 O O . GLU A 1 380 ? 25.930 -5.436 -28.704 1.00 90.12 380 GLU A O 1
ATOM 3047 N N . LYS A 1 381 ? 25.036 -7.471 -29.032 1.00 88.12 381 LYS A N 1
ATOM 3048 C CA . LYS A 1 381 ? 26.284 -8.194 -29.268 1.00 88.12 381 LYS A CA 1
ATOM 3049 C C . LYS A 1 381 ? 26.096 -9.078 -30.493 1.00 88.12 381 LYS A C 1
ATOM 3051 O O . LYS A 1 381 ? 25.122 -9.823 -30.570 1.00 88.12 381 LYS A O 1
ATOM 3056 N N . ASP A 1 382 ? 27.002 -8.963 -31.460 1.00 88.62 382 ASP A N 1
ATOM 3057 C CA . ASP A 1 382 ? 26.949 -9.708 -32.727 1.00 88.62 382 ASP A CA 1
ATOM 3058 C C . ASP A 1 382 ? 25.607 -9.536 -33.480 1.00 88.62 382 ASP A C 1
ATOM 3060 O O . ASP A 1 382 ? 25.073 -10.478 -34.066 1.00 88.62 382 ASP A O 1
ATOM 3064 N N . GLY A 1 383 ? 25.029 -8.325 -33.426 1.00 85.44 383 GLY A N 1
ATOM 3065 C CA . GLY A 1 383 ? 23.747 -7.981 -34.061 1.00 85.44 383 GLY A CA 1
ATOM 3066 C C . GLY A 1 383 ? 22.505 -8.565 -33.376 1.00 85.44 383 GLY A C 1
ATOM 3067 O O . GLY A 1 383 ? 21.429 -8.586 -33.971 1.00 85.44 383 GLY A O 1
ATOM 3068 N N . LYS A 1 384 ? 22.636 -9.083 -32.147 1.00 89.44 384 LYS A N 1
ATOM 3069 C CA . LYS A 1 384 ? 21.521 -9.584 -31.332 1.00 89.44 384 LYS A CA 1
ATOM 3070 C C . LYS A 1 384 ? 21.423 -8.809 -30.024 1.00 89.44 384 LYS A C 1
ATOM 3072 O O . LYS A 1 384 ? 22.437 -8.588 -29.363 1.00 89.44 384 LYS A O 1
ATOM 3077 N N . LYS A 1 385 ? 20.199 -8.462 -29.619 1.00 91.31 385 LYS A N 1
ATOM 3078 C CA . LYS A 1 385 ? 19.926 -7.846 -28.312 1.00 91.31 385 LYS A CA 1
ATOM 3079 C C . LYS A 1 385 ? 20.426 -8.748 -27.187 1.00 91.31 385 LYS A C 1
ATOM 3081 O O . LYS A 1 385 ? 20.214 -9.960 -27.228 1.00 91.31 385 LYS A O 1
ATOM 3086 N N . ILE A 1 386 ? 21.081 -8.159 -26.193 1.00 90.44 386 ILE A N 1
ATOM 3087 C CA . ILE A 1 386 ? 21.609 -8.885 -25.037 1.00 90.44 386 ILE A CA 1
ATOM 3088 C C . ILE A 1 386 ? 20.478 -9.052 -24.011 1.00 90.44 386 ILE A C 1
ATOM 3090 O O . ILE A 1 386 ? 20.016 -8.038 -23.485 1.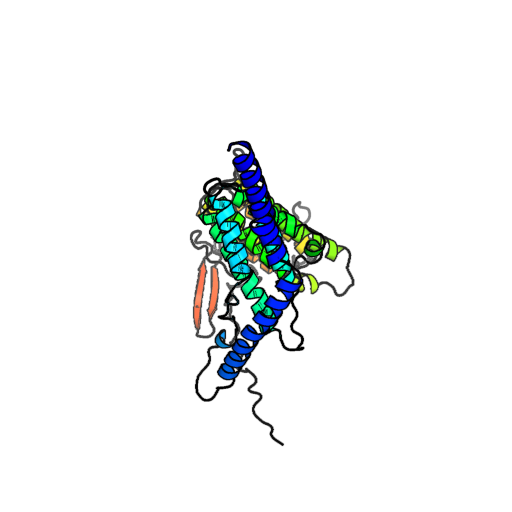00 90.44 386 ILE A O 1
ATOM 3094 N N . PRO A 1 387 ? 20.036 -10.282 -23.685 1.00 90.31 387 PRO A N 1
ATOM 3095 C CA . PRO A 1 387 ? 19.028 -10.501 -22.649 1.00 90.31 387 PRO A CA 1
ATOM 3096 C C . PRO A 1 387 ? 19.473 -9.933 -21.298 1.00 90.31 387 PRO A C 1
ATOM 3098 O O . PRO A 1 387 ? 20.651 -10.026 -20.933 1.00 90.31 387 PRO A O 1
ATOM 3101 N N . HIS A 1 388 ? 18.535 -9.355 -20.547 1.00 90.44 388 HIS A N 1
ATOM 3102 C CA . HIS A 1 388 ? 18.791 -8.945 -19.168 1.00 90.44 388 HIS A CA 1
ATOM 3103 C C . HIS A 1 388 ? 18.448 -10.094 -18.224 1.00 90.44 388 HIS A C 1
ATOM 3105 O O . HIS A 1 388 ? 17.281 -10.427 -18.032 1.00 90.44 388 HIS A O 1
ATOM 3111 N N . ILE A 1 389 ? 19.478 -10.696 -17.639 1.00 88.00 389 ILE A N 1
ATOM 3112 C CA . ILE A 1 389 ? 19.358 -11.776 -16.659 1.00 88.00 389 ILE A CA 1
ATOM 3113 C C . ILE A 1 389 ? 20.030 -11.286 -15.386 1.00 88.00 389 ILE A C 1
ATOM 3115 O O . ILE A 1 389 ? 21.133 -10.760 -15.462 1.00 88.00 389 ILE A O 1
ATOM 3119 N N . GLU A 1 390 ? 19.395 -11.450 -14.233 1.00 86.81 390 GLU A N 1
ATOM 3120 C CA . GLU A 1 390 ? 19.988 -11.141 -12.925 1.00 86.81 390 GLU A CA 1
ATOM 3121 C C . GLU A 1 390 ? 20.265 -12.440 -12.171 1.00 86.81 390 GLU A C 1
ATOM 3123 O O . GLU A 1 390 ? 19.455 -13.363 -12.240 1.00 86.81 390 GLU A O 1
ATOM 3128 N N . TYR A 1 391 ? 21.397 -12.524 -11.468 1.00 81.12 391 TYR A N 1
ATOM 3129 C CA . TYR A 1 391 ? 21.799 -13.711 -10.711 1.00 81.12 391 TYR A CA 1
ATOM 3130 C C . TYR A 1 391 ? 21.887 -13.377 -9.229 1.00 81.12 391 TYR A C 1
ATOM 3132 O O . TYR A 1 391 ? 22.514 -12.397 -8.836 1.00 81.12 391 TYR A O 1
ATOM 3140 N N . GLU A 1 392 ? 21.312 -14.231 -8.398 1.00 75.12 392 GLU A N 1
ATOM 3141 C CA . GLU A 1 392 ? 21.449 -14.145 -6.950 1.00 75.12 392 GLU A CA 1
ATOM 3142 C C . GLU A 1 392 ? 22.046 -15.450 -6.439 1.00 75.12 392 GLU A C 1
ATOM 3144 O O . GLU A 1 392 ? 21.628 -16.538 -6.843 1.00 75.12 392 GLU A O 1
ATOM 3149 N N . SER A 1 393 ? 23.040 -15.337 -5.564 1.00 69.50 393 SER A N 1
ATOM 3150 C CA . SER A 1 393 ? 23.616 -16.464 -4.845 1.00 69.50 393 SER A CA 1
ATOM 3151 C C . SER A 1 393 ? 23.379 -16.266 -3.361 1.00 69.50 393 SER A C 1
ATOM 3153 O O . SER A 1 393 ? 23.878 -15.327 -2.739 1.00 69.50 393 SER A O 1
ATOM 3155 N N . GLY A 1 394 ? 22.670 -17.216 -2.774 1.00 64.56 394 GLY A N 1
ATOM 3156 C CA . GLY A 1 394 ? 22.583 -17.347 -1.338 1.00 64.56 394 GLY A CA 1
ATOM 3157 C C . GLY A 1 394 ? 23.921 -17.736 -0.720 1.00 64.56 394 GLY A C 1
ATOM 3158 O O . GLY A 1 394 ? 24.806 -18.310 -1.364 1.00 64.56 394 GLY A O 1
ATOM 3159 N N . MET A 1 395 ? 24.029 -17.460 0.575 1.00 66.81 395 MET A N 1
ATOM 3160 C CA . MET A 1 395 ? 25.210 -17.709 1.406 1.00 66.81 395 MET A CA 1
ATOM 3161 C C . MET A 1 395 ? 25.724 -19.159 1.353 1.00 66.81 395 MET A C 1
ATOM 3163 O O . MET A 1 395 ? 26.926 -19.387 1.426 1.00 66.81 395 MET A O 1
ATOM 3167 N N . TYR A 1 396 ? 24.836 -20.144 1.191 1.00 66.50 396 TYR A N 1
ATOM 3168 C CA . TYR A 1 396 ? 25.199 -21.568 1.154 1.00 66.50 396 TYR A CA 1
ATOM 3169 C C . TYR A 1 396 ? 25.461 -22.098 -0.267 1.00 66.50 396 TYR A C 1
ATOM 3171 O O . TYR A 1 396 ? 25.391 -23.302 -0.505 1.00 66.50 396 TYR A O 1
ATOM 3179 N N . GLY A 1 397 ? 25.719 -21.210 -1.232 1.00 64.06 397 GLY A N 1
ATOM 3180 C CA . GLY A 1 397 ? 26.025 -21.582 -2.615 1.00 64.06 397 GLY A CA 1
ATOM 3181 C C . GLY A 1 397 ? 24.818 -22.041 -3.440 1.00 64.06 397 GLY A C 1
ATOM 3182 O O . GLY A 1 397 ? 24.994 -22.452 -4.585 1.00 64.06 397 GLY A O 1
ATOM 3183 N N . TYR A 1 398 ? 23.595 -21.957 -2.901 1.00 70.44 398 TYR A N 1
ATOM 3184 C CA . TYR A 1 398 ? 22.394 -22.039 -3.731 1.00 70.44 398 TYR A CA 1
ATOM 3185 C C . TYR A 1 398 ? 22.267 -20.750 -4.536 1.00 70.44 398 TYR A C 1
ATOM 3187 O O . TYR A 1 398 ? 22.460 -19.660 -4.006 1.00 70.44 398 TYR A O 1
ATOM 3195 N N . GLY A 1 399 ? 21.943 -20.869 -5.815 1.00 72.88 399 GLY A N 1
ATOM 3196 C CA . GLY A 1 399 ? 21.789 -19.726 -6.699 1.00 72.88 399 GLY A CA 1
ATOM 3197 C C . GLY A 1 399 ? 20.514 -19.827 -7.511 1.00 72.88 399 GLY A C 1
ATOM 3198 O O . GLY A 1 399 ? 19.999 -20.917 -7.763 1.00 72.88 399 GLY A O 1
ATOM 3199 N N . GLY A 1 400 ? 20.009 -18.674 -7.917 1.00 80.12 400 GLY A N 1
ATOM 3200 C CA . GLY A 1 400 ? 18.906 -18.548 -8.852 1.00 80.12 400 GLY A CA 1
ATOM 3201 C C . GLY A 1 400 ? 19.202 -17.442 -9.849 1.00 80.12 400 GLY A C 1
ATOM 3202 O O . GLY A 1 400 ? 20.049 -16.579 -9.616 1.00 80.12 400 GLY A O 1
ATOM 3203 N N . ASN A 1 401 ? 18.492 -17.465 -10.967 1.00 85.00 401 ASN A N 1
ATOM 3204 C CA . ASN A 1 401 ? 18.491 -16.352 -11.895 1.00 85.00 401 ASN A CA 1
ATOM 3205 C C . ASN A 1 401 ? 17.064 -15.880 -12.163 1.00 85.00 401 ASN A C 1
ATOM 3207 O O . ASN A 1 401 ? 16.086 -16.590 -11.923 1.00 85.00 401 ASN A O 1
ATOM 3211 N N . SER A 1 402 ? 16.969 -14.645 -12.629 1.00 85.19 402 SER A N 1
ATOM 3212 C CA . SER A 1 402 ? 15.750 -14.055 -13.148 1.00 85.19 402 SER A CA 1
ATOM 3213 C C . SER A 1 402 ? 16.043 -13.583 -14.555 1.00 85.19 402 SER A C 1
ATOM 3215 O O . SER A 1 402 ? 16.722 -12.573 -14.744 1.00 85.19 402 SER A O 1
ATOM 3217 N N . ASP A 1 403 ? 15.580 -14.346 -15.540 1.00 88.88 403 ASP A N 1
ATOM 3218 C CA . ASP A 1 403 ? 15.611 -13.924 -16.934 1.00 88.88 403 ASP A CA 1
ATOM 3219 C C . ASP A 1 4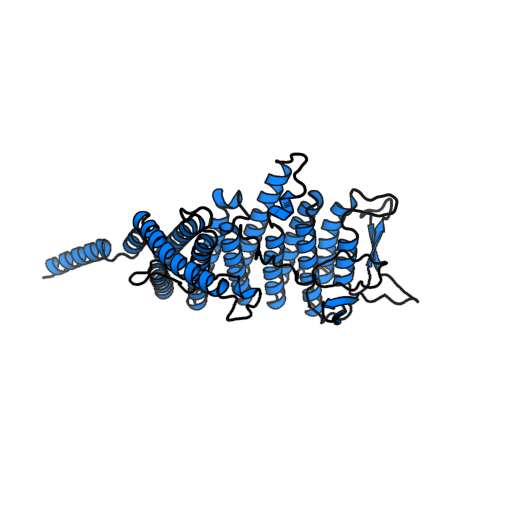03 ? 14.409 -13.011 -17.197 1.00 88.88 403 ASP A C 1
ATOM 3221 O O . ASP A 1 403 ? 13.262 -13.443 -17.081 1.00 88.88 403 ASP A O 1
ATOM 3225 N N . TYR A 1 404 ? 14.668 -11.737 -17.496 1.00 89.06 404 TYR A N 1
ATOM 3226 C CA . TYR A 1 404 ? 13.626 -10.749 -17.790 1.00 89.06 404 TYR A CA 1
ATOM 3227 C C . TYR A 1 404 ? 13.228 -10.742 -19.272 1.00 89.06 404 TYR A C 1
ATOM 3229 O O . TYR A 1 404 ? 12.258 -10.070 -19.636 1.00 89.06 404 TYR A O 1
ATOM 3237 N N . SER A 1 405 ? 13.950 -11.477 -20.127 1.00 88.44 405 SER A N 1
ATOM 3238 C CA . SER A 1 405 ? 13.531 -11.742 -21.508 1.00 88.44 405 SER A CA 1
ATOM 3239 C C . SER A 1 405 ? 12.401 -12.776 -21.576 1.00 88.44 405 SER A C 1
ATOM 3241 O O . SER A 1 405 ? 11.609 -12.754 -22.519 1.00 88.44 405 SER A O 1
ATOM 3243 N N . ASP A 1 406 ? 12.251 -13.607 -20.539 1.00 90.62 406 ASP A N 1
ATOM 3244 C CA . ASP A 1 406 ? 11.033 -14.377 -20.301 1.00 90.62 406 ASP A CA 1
ATOM 3245 C C . ASP A 1 406 ? 9.957 -13.477 -19.679 1.00 90.62 406 ASP A C 1
ATOM 3247 O O . ASP A 1 406 ? 9.947 -13.185 -18.483 1.00 90.62 406 ASP A O 1
ATOM 3251 N N . TYR A 1 407 ? 9.011 -13.036 -20.504 1.00 90.69 407 TYR A N 1
ATOM 3252 C CA . TYR A 1 407 ? 7.945 -12.130 -20.074 1.00 90.69 407 TYR A CA 1
ATOM 3253 C C . TYR A 1 407 ? 6.919 -12.776 -19.139 1.00 90.69 407 TYR A C 1
ATOM 3255 O O . TYR A 1 407 ? 6.141 -12.045 -18.525 1.00 90.69 407 TYR A O 1
ATOM 3263 N N . SER A 1 408 ? 6.926 -14.106 -19.006 1.00 90.31 408 SER A N 1
ATOM 3264 C CA . SER A 1 408 ? 6.085 -14.823 -18.044 1.00 90.31 408 SER A CA 1
ATOM 3265 C C . SER A 1 408 ? 6.680 -14.847 -16.634 1.00 90.31 408 SER A C 1
ATOM 3267 O O . SER A 1 408 ? 5.952 -15.007 -15.651 1.00 90.31 408 SER A O 1
ATOM 3269 N N . ASN A 1 409 ? 7.989 -14.612 -16.507 1.00 87.25 409 ASN A N 1
ATOM 3270 C CA . ASN A 1 409 ? 8.639 -14.454 -15.220 1.00 87.25 409 ASN A CA 1
ATOM 3271 C C . ASN A 1 409 ? 8.258 -13.096 -14.613 1.00 87.25 409 ASN A C 1
ATOM 3273 O O . ASN A 1 409 ? 8.721 -12.042 -15.052 1.00 87.25 409 ASN A O 1
ATOM 3277 N N . LEU A 1 410 ? 7.431 -13.130 -13.567 1.00 88.50 410 LEU A N 1
ATOM 3278 C CA . LEU A 1 410 ? 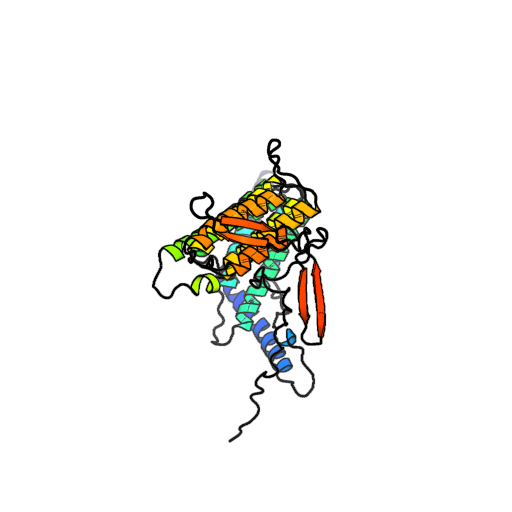6.966 -11.958 -12.816 1.00 88.50 410 LEU A CA 1
ATOM 3279 C C . LEU A 1 410 ? 7.608 -11.838 -11.429 1.00 88.50 410 LEU A C 1
ATOM 3281 O O . LEU A 1 410 ? 7.133 -11.054 -10.605 1.00 88.50 410 LEU A O 1
ATOM 3285 N N . LYS A 1 411 ? 8.678 -12.599 -11.157 1.00 85.00 411 LYS A N 1
ATOM 3286 C CA . LYS A 1 411 ? 9.379 -12.528 -9.873 1.00 85.00 411 LYS A CA 1
ATOM 3287 C C . LYS A 1 411 ? 9.925 -11.117 -9.648 1.00 85.00 411 LYS A C 1
ATOM 3289 O O . LYS A 1 411 ? 10.442 -10.479 -10.573 1.00 85.00 411 LYS A O 1
ATOM 3294 N N . GLU A 1 412 ? 9.760 -10.634 -8.424 1.00 78.31 412 GLU A N 1
ATOM 3295 C CA . GLU A 1 412 ? 10.186 -9.311 -7.976 1.00 78.31 412 GLU A CA 1
ATOM 3296 C C . GLU A 1 412 ? 11.473 -9.447 -7.167 1.00 78.31 412 GLU A C 1
ATOM 3298 O O . GLU A 1 412 ? 11.577 -10.308 -6.294 1.00 78.31 412 GLU A O 1
ATOM 3303 N N . TYR A 1 413 ? 12.442 -8.592 -7.471 1.00 79.44 413 TYR A N 1
ATOM 3304 C CA . TYR A 1 413 ? 13.717 -8.497 -6.772 1.00 79.44 413 TYR A CA 1
ATOM 3305 C C . TYR A 1 413 ? 14.017 -7.034 -6.487 1.00 79.44 413 TYR A C 1
ATOM 3307 O O . TYR A 1 413 ? 13.601 -6.157 -7.250 1.00 79.44 413 TYR A O 1
ATOM 3315 N N . VAL A 1 414 ? 14.792 -6.782 -5.438 1.00 82.12 414 VAL A N 1
ATOM 3316 C CA . VAL A 1 414 ? 15.245 -5.430 -5.103 1.00 82.12 414 VAL A CA 1
ATOM 3317 C C . VAL A 1 414 ? 16.147 -4.902 -6.227 1.00 82.12 414 VAL A C 1
ATOM 3319 O O . VAL A 1 414 ? 16.900 -5.663 -6.846 1.00 82.12 414 VAL A O 1
ATOM 3322 N N . LEU A 1 415 ? 16.032 -3.625 -6.588 1.00 79.06 415 LEU A N 1
ATOM 3323 C CA . LEU A 1 415 ? 16.992 -2.974 -7.483 1.00 79.06 415 LEU A CA 1
ATOM 3324 C C . LEU A 1 415 ? 18.294 -2.722 -6.722 1.00 79.06 415 LEU A C 1
ATOM 3326 O O . LEU A 1 415 ? 18.295 -2.184 -5.620 1.00 79.06 415 LEU A O 1
ATOM 3330 N N . HIS A 1 416 ? 19.418 -3.043 -7.351 1.00 82.69 416 HIS A N 1
ATOM 3331 C CA . HIS A 1 416 ? 20.750 -2.898 -6.755 1.00 82.69 416 HIS A CA 1
ATOM 3332 C C . HIS A 1 416 ? 21.638 -1.906 -7.517 1.00 82.69 416 HIS A C 1
ATOM 3334 O O . HIS A 1 416 ? 22.796 -1.702 -7.163 1.00 82.69 416 HIS A O 1
ATOM 3340 N N . GLY A 1 417 ? 21.120 -1.303 -8.588 1.00 76.31 417 GLY A N 1
ATOM 3341 C CA . GLY A 1 417 ? 21.854 -0.340 -9.394 1.00 76.31 417 GLY A CA 1
ATOM 3342 C C . GLY A 1 417 ? 22.842 -0.969 -10.378 1.00 76.31 417 GLY A C 1
ATOM 3343 O O . GLY A 1 417 ? 23.909 -0.400 -10.616 1.00 76.31 417 GLY A O 1
ATOM 3344 N N . ILE A 1 418 ? 22.509 -2.132 -10.952 1.00 77.12 418 ILE A N 1
ATOM 3345 C CA . ILE A 1 418 ? 23.372 -2.832 -11.920 1.00 77.12 418 ILE A CA 1
ATOM 3346 C C . ILE A 1 418 ? 23.546 -1.985 -13.184 1.00 77.12 418 ILE A C 1
ATOM 3348 O O . ILE A 1 418 ? 22.597 -1.775 -13.938 1.00 77.12 418 ILE A O 1
ATOM 3352 N N . ARG A 1 419 ? 24.780 -1.554 -13.465 1.00 75.56 419 ARG A N 1
ATOM 3353 C CA . ARG A 1 419 ? 25.106 -0.855 -14.716 1.00 75.56 419 ARG A CA 1
ATOM 3354 C C . ARG A 1 419 ? 25.074 -1.806 -15.907 1.00 75.56 419 ARG A C 1
ATOM 3356 O O . ARG A 1 419 ? 25.479 -2.965 -15.806 1.00 75.56 419 ARG A O 1
ATOM 3363 N N . SER A 1 420 ? 24.693 -1.282 -17.060 1.00 67.06 420 SER A N 1
ATOM 3364 C CA . SER A 1 420 ? 24.586 -2.018 -18.325 1.00 67.06 420 SER A CA 1
ATOM 3365 C C . SER A 1 420 ? 25.875 -2.745 -18.761 1.00 67.06 420 SER A C 1
ATOM 3367 O O . SER A 1 420 ? 25.811 -3.861 -19.290 1.00 67.06 420 SER A O 1
ATOM 3369 N N . GLU A 1 421 ? 27.043 -2.176 -18.448 1.00 64.12 421 GLU A N 1
ATOM 3370 C CA . GLU A 1 421 ? 28.373 -2.745 -18.728 1.00 64.12 421 GLU A CA 1
ATOM 3371 C C . GLU A 1 421 ? 28.782 -3.887 -17.783 1.00 64.12 421 GLU A C 1
ATOM 3373 O O . GLU A 1 421 ? 29.667 -4.678 -18.109 1.00 64.12 421 GLU A O 1
ATOM 3378 N N . SER A 1 422 ? 28.128 -4.024 -16.627 1.00 56.59 422 SER A N 1
ATOM 3379 C CA . SER A 1 422 ? 28.447 -5.099 -15.689 1.00 56.59 422 SER A CA 1
ATOM 3380 C C . SER A 1 422 ? 27.846 -6.426 -16.168 1.00 56.59 422 SER A C 1
ATOM 3382 O O . SER A 1 422 ? 26.673 -6.527 -16.547 1.00 56.59 422 SER A O 1
ATOM 3384 N N . THR A 1 423 ? 28.661 -7.483 -16.213 1.00 54.44 423 THR A N 1
ATOM 3385 C CA . THR A 1 423 ? 28.148 -8.858 -16.272 1.00 54.44 423 THR A CA 1
ATOM 3386 C C . THR A 1 423 ? 27.223 -9.031 -15.080 1.00 54.44 423 THR A C 1
ATOM 3388 O O . THR A 1 423 ? 27.645 -8.698 -13.978 1.00 54.44 423 THR A O 1
ATOM 3391 N N . ALA A 1 424 ? 25.986 -9.476 -15.317 1.00 52.94 424 ALA A N 1
ATOM 3392 C CA . ALA A 1 424 ? 24.946 -9.631 -14.309 1.00 52.94 424 ALA A CA 1
ATOM 3393 C C . ALA A 1 424 ? 25.531 -10.136 -12.984 1.00 52.94 424 ALA A C 1
ATOM 3395 O O . ALA A 1 424 ? 25.968 -11.282 -12.887 1.00 52.94 424 ALA A O 1
ATOM 3396 N N . MET A 1 425 ? 25.675 -9.209 -12.038 1.00 53.19 425 MET A N 1
ATOM 3397 C CA . MET A 1 425 ? 26.496 -9.401 -10.852 1.00 53.19 425 MET A CA 1
ATOM 3398 C C . MET A 1 425 ? 25.832 -10.445 -9.960 1.00 53.19 425 MET A C 1
ATOM 3400 O O . MET A 1 425 ? 24.609 -10.461 -9.851 1.00 53.19 425 MET A O 1
ATOM 3404 N N . ILE A 1 426 ? 26.629 -11.318 -9.342 1.00 52.53 426 ILE A N 1
ATOM 3405 C CA . ILE A 1 426 ? 26.130 -12.220 -8.307 1.00 52.53 426 ILE A CA 1
ATOM 3406 C C . ILE A 1 426 ? 25.803 -11.359 -7.090 1.00 52.53 426 ILE A C 1
ATOM 3408 O O . ILE A 1 426 ? 26.703 -10.794 -6.468 1.00 52.53 426 ILE A O 1
ATOM 3412 N N . PHE A 1 427 ? 24.523 -11.256 -6.749 1.00 59.59 427 PHE A N 1
ATOM 3413 C CA . PHE A 1 427 ? 24.126 -10.696 -5.464 1.00 59.59 427 PHE A CA 1
ATOM 3414 C C . PHE A 1 427 ? 24.362 -11.729 -4.380 1.00 59.59 427 PHE A C 1
ATOM 3416 O O . PHE A 1 427 ? 23.819 -12.830 -4.446 1.00 59.59 427 PHE A O 1
ATOM 3423 N N . HIS A 1 428 ? 25.194 -11.382 -3.405 1.00 52.31 428 HIS A N 1
ATOM 3424 C CA . HIS A 1 428 ? 25.383 -12.190 -2.213 1.00 52.31 428 HIS A CA 1
ATOM 3425 C C . HIS A 1 428 ? 24.380 -11.732 -1.161 1.00 52.31 428 HIS A C 1
ATOM 3427 O O . HIS A 1 428 ? 24.389 -10.567 -0.763 1.00 52.31 428 HIS A O 1
ATOM 3433 N N . SER A 1 429 ? 23.529 -12.646 -0.698 1.00 49.66 429 SER A N 1
ATOM 3434 C CA . SER A 1 429 ? 22.735 -12.408 0.509 1.00 49.66 429 SER A CA 1
ATOM 3435 C C . SER A 1 429 ? 23.672 -12.063 1.670 1.00 49.66 429 SER A C 1
ATOM 3437 O O . SER A 1 429 ? 24.689 -12.745 1.842 1.00 49.66 429 SER A O 1
ATOM 3439 N N . THR A 1 430 ? 23.336 -11.047 2.469 1.00 51.62 430 THR A N 1
ATOM 3440 C CA . THR A 1 430 ? 24.112 -10.663 3.655 1.00 51.62 430 THR A CA 1
ATOM 3441 C C . THR A 1 430 ? 24.350 -11.893 4.538 1.00 51.62 430 THR A C 1
ATOM 3443 O O . THR A 1 430 ? 23.396 -12.642 4.777 1.00 51.62 430 THR A O 1
ATOM 3446 N N . PRO A 1 431 ? 25.583 -12.144 5.017 1.00 45.56 431 PRO A N 1
ATOM 3447 C CA . PRO A 1 431 ? 25.819 -13.207 5.981 1.00 45.56 431 PRO A CA 1
ATOM 3448 C C . PRO A 1 431 ? 24.918 -13.000 7.196 1.00 45.56 431 PRO A C 1
ATOM 3450 O O . PRO A 1 431 ? 24.757 -11.866 7.649 1.00 45.56 431 PRO A O 1
ATOM 3453 N N . ILE A 1 432 ? 24.353 -14.077 7.745 1.00 43.91 432 ILE A N 1
ATOM 3454 C CA . ILE A 1 432 ? 23.777 -13.998 9.090 1.00 43.91 432 ILE A CA 1
ATOM 3455 C C . ILE A 1 432 ? 24.940 -13.607 10.014 1.00 43.91 432 ILE A C 1
ATOM 3457 O O . ILE A 1 432 ? 25.949 -14.322 10.012 1.00 43.91 432 ILE A O 1
ATOM 3461 N N . PRO A 1 433 ? 24.867 -12.483 10.750 1.00 40.19 433 PRO A N 1
ATOM 3462 C CA . PRO A 1 433 ? 25.925 -12.125 11.678 1.00 40.19 433 PRO A CA 1
ATOM 3463 C C . PRO A 1 433 ? 26.086 -13.259 12.694 1.00 40.19 433 PRO A C 1
ATOM 3465 O O . PRO A 1 433 ? 25.159 -13.589 13.426 1.00 40.19 433 PRO A O 1
ATOM 3468 N N . LEU A 1 434 ? 27.268 -13.882 12.706 1.00 40.47 434 LEU A N 1
ATOM 3469 C CA . LEU A 1 434 ? 27.640 -14.893 13.702 1.00 40.47 434 LEU A CA 1
ATOM 3470 C C . LEU A 1 434 ? 27.893 -14.267 15.081 1.00 40.47 434 LEU A C 1
ATOM 3472 O O . LEU A 1 434 ? 27.871 -14.975 16.080 1.00 40.47 434 LEU A O 1
ATOM 3476 N N . ASN A 1 435 ? 28.078 -12.945 15.132 1.00 42.03 435 ASN A N 1
ATOM 3477 C CA . ASN A 1 435 ? 28.142 -12.183 16.369 1.00 42.03 435 ASN A CA 1
ATOM 3478 C C . ASN A 1 435 ? 26.733 -11.709 16.732 1.00 42.03 435 ASN A C 1
ATOM 3480 O O . ASN A 1 435 ? 26.387 -10.541 16.575 1.00 42.03 435 ASN A O 1
ATOM 3484 N N . ILE A 1 436 ? 25.919 -12.636 17.226 1.00 42.16 436 ILE A N 1
ATOM 3485 C CA . ILE A 1 436 ? 25.126 -12.277 18.396 1.00 42.16 436 ILE A CA 1
ATOM 3486 C C . ILE A 1 436 ? 26.188 -12.175 19.486 1.00 42.16 436 ILE A C 1
ATOM 3488 O O . ILE A 1 436 ? 26.833 -13.177 19.788 1.00 42.16 436 ILE A O 1
ATOM 3492 N N . GLU A 1 437 ? 26.477 -10.969 19.968 1.00 39.00 437 GLU A N 1
ATOM 3493 C CA . GLU A 1 437 ? 27.276 -10.812 21.179 1.00 39.00 437 GLU A CA 1
ATOM 3494 C C . GLU A 1 437 ? 26.560 -11.604 22.279 1.00 39.00 437 GLU A C 1
ATOM 3496 O O . GLU A 1 437 ? 25.559 -11.172 22.844 1.00 39.00 437 GLU A O 1
ATOM 3501 N N . CYS A 1 438 ? 27.032 -12.827 22.525 1.00 35.59 438 CYS A N 1
ATOM 3502 C CA . CYS A 1 438 ? 26.949 -13.425 23.838 1.00 35.59 438 CYS A CA 1
ATOM 3503 C C . CYS A 1 438 ? 27.758 -12.493 24.736 1.00 35.59 438 CYS A C 1
ATOM 3505 O O . CYS A 1 438 ? 28.977 -12.628 24.833 1.00 35.59 438 CYS A O 1
ATOM 3507 N N . GLU A 1 439 ? 27.093 -11.513 25.344 1.00 37.09 439 GLU A N 1
ATOM 3508 C CA . GLU A 1 439 ? 27.557 -10.947 26.605 1.00 37.09 439 GLU A CA 1
ATOM 3509 C C . GLU A 1 439 ? 27.512 -12.070 27.649 1.00 37.09 439 GLU A C 1
ATOM 3511 O O . GLU A 1 439 ? 26.598 -12.162 28.457 1.00 37.09 439 GLU A O 1
ATOM 3516 N N . ASP A 1 440 ? 28.495 -12.962 27.583 1.00 35.66 440 ASP A N 1
ATOM 3517 C CA . ASP A 1 440 ? 28.848 -13.879 28.651 1.00 35.66 440 ASP A CA 1
ATOM 3518 C C . ASP A 1 440 ? 30.332 -13.676 28.940 1.00 35.66 440 ASP A C 1
ATOM 3520 O O . ASP A 1 440 ? 31.209 -14.118 28.194 1.00 35.66 440 ASP A O 1
ATOM 3524 N N . GLY A 1 441 ? 30.588 -13.017 30.067 1.00 30.30 441 GLY A N 1
ATOM 3525 C CA . GLY A 1 441 ? 31.845 -13.128 30.789 1.00 30.30 441 GLY A CA 1
ATOM 3526 C C . GLY A 1 441 ? 32.643 -11.838 30.880 1.00 30.30 441 GLY A C 1
ATOM 3527 O O . GLY A 1 441 ? 33.561 -11.625 30.103 1.00 30.30 441 GLY A O 1
ATOM 3528 N N . GLU A 1 442 ? 32.387 -11.067 31.933 1.00 27.36 442 GLU A N 1
ATOM 3529 C CA . GLU A 1 442 ? 33.402 -10.922 32.980 1.00 27.36 442 GLU A CA 1
ATOM 3530 C C . GLU A 1 442 ? 32.704 -10.663 34.325 1.00 27.36 442 GLU A C 1
ATOM 3532 O O . GLU A 1 442 ? 32.255 -9.562 34.635 1.00 27.36 442 GLU A O 1
ATOM 3537 N N . GLU A 1 443 ? 32.589 -11.731 35.121 1.00 34.00 443 GLU A N 1
ATOM 3538 C CA . GLU A 1 443 ? 32.511 -11.623 36.575 1.00 34.00 443 GLU A CA 1
ATOM 3539 C C . GLU A 1 443 ? 33.836 -11.039 37.092 1.00 34.00 443 GLU A C 1
ATOM 3541 O O . GLU A 1 443 ? 34.899 -11.640 36.915 1.00 34.00 443 GLU A O 1
ATOM 3546 N N . ASN A 1 444 ? 33.750 -9.883 37.752 1.00 31.64 444 ASN A N 1
ATOM 3547 C CA . ASN A 1 444 ? 34.389 -9.600 39.042 1.00 31.64 444 ASN A CA 1
ATOM 3548 C C . ASN A 1 444 ? 33.643 -8.479 39.766 1.00 31.64 444 ASN A C 1
ATOM 3550 O O . ASN A 1 444 ? 33.526 -7.375 39.186 1.00 31.64 444 ASN A O 1
#